Protein AF-0000000072576488 (afdb_homodimer)

Structure (mmCIF, N/CA/C/O backbone):
data_AF-0000000072576488-model_v1
#
loop_
_entity.id
_entity.type
_entity.pdbx_description
1 polymer 'GntR-family transcriptional regulator'
#
loop_
_atom_site.group_PDB
_atom_site.id
_atom_site.type_symbol
_atom_site.label_atom_id
_atom_site.label_alt_id
_atom_site.label_comp_id
_atom_site.label_asym_id
_atom_site.label_entity_id
_atom_site.label_seq_id
_atom_site.pdbx_PDB_ins_code
_atom_site.Cartn_x
_atom_site.Cartn_y
_atom_site.Cartn_z
_atom_site.occupancy
_atom_site.B_iso_or_equiv
_atom_site.auth_seq_id
_atom_site.auth_comp_id
_atom_site.auth_asym_id
_atom_site.auth_atom_id
_atom_site.pdbx_PDB_model_num
ATOM 1 N N . MET A 1 1 ? 30.016 28.922 42 1 31.95 1 MET A N 1
ATOM 2 C CA . MET A 1 1 ? 29.469 29.578 40.812 1 31.95 1 MET A CA 1
ATOM 3 C C . MET A 1 1 ? 28.156 28.922 40.375 1 31.95 1 MET A C 1
ATOM 5 O O . MET A 1 1 ? 28.109 27.703 40.156 1 31.95 1 MET A O 1
ATOM 9 N N . THR A 1 2 ? 26.938 29.375 40.844 1 34.88 2 THR A N 1
ATOM 10 C CA . THR A 1 2 ? 25.594 28.797 40.969 1 34.88 2 THR A CA 1
ATOM 11 C C . THR A 1 2 ? 25.062 28.359 39.625 1 34.88 2 THR A C 1
ATOM 13 O O . THR A 1 2 ? 25.281 29.047 38.625 1 34.88 2 THR A O 1
ATOM 16 N N . ASP A 1 3 ? 24.953 27.016 39.375 1 41.12 3 ASP A N 1
ATOM 17 C CA . ASP A 1 3 ? 24.375 26.25 38.281 1 41.12 3 ASP A CA 1
ATOM 18 C C . ASP A 1 3 ? 23.125 26.922 37.719 1 41.12 3 ASP A C 1
ATOM 20 O O . ASP A 1 3 ? 22.453 26.391 36.844 1 41.12 3 ASP A O 1
ATOM 24 N N . ALA A 1 4 ? 22.594 27.938 38.375 1 43.81 4 ALA A N 1
ATOM 25 C CA . ALA A 1 4 ? 21.422 28.766 38.094 1 43.81 4 ALA A CA 1
ATOM 26 C C . ALA A 1 4 ? 21.609 29.594 36.844 1 43.81 4 ALA A C 1
ATOM 28 O O . ALA A 1 4 ? 20.641 30.156 36.312 1 43.81 4 ALA A O 1
ATOM 29 N N . LEU A 1 5 ? 22.766 30.078 36.5 1 43.06 5 LEU A N 1
ATOM 30 C CA . LEU A 1 5 ? 23.016 30.938 35.375 1 43.06 5 LEU A CA 1
ATOM 31 C C . LEU A 1 5 ? 23.188 30.125 34.094 1 43.06 5 LEU A C 1
ATOM 33 O O . LEU A 1 5 ? 23.859 30.547 33.156 1 43.06 5 LEU A O 1
ATOM 37 N N . ARG A 1 6 ? 22.969 28.812 34.125 1 44.66 6 ARG A N 1
ATOM 38 C CA . ARG A 1 6 ? 23.125 28.062 32.875 1 44.66 6 ARG A CA 1
ATOM 39 C C . ARG A 1 6 ? 22.234 28.641 31.781 1 44.66 6 ARG A C 1
ATOM 41 O O . ARG A 1 6 ? 21.047 28.906 32.031 1 44.66 6 ARG A O 1
ATOM 48 N N . PRO A 1 7 ? 22.734 29.25 30.75 1 45.25 7 PRO A N 1
ATOM 49 C CA . PRO A 1 7 ? 21.906 29.766 29.656 1 45.25 7 PRO A CA 1
ATOM 50 C C . PRO A 1 7 ? 20.703 28.875 29.344 1 45.25 7 PRO A C 1
ATOM 52 O O . PRO A 1 7 ? 20.781 27.656 29.469 1 45.25 7 PRO A O 1
ATOM 55 N N . MET A 1 8 ? 19.484 29.281 29.688 1 48.88 8 MET A N 1
ATOM 56 C CA . MET A 1 8 ? 18.281 28.531 29.328 1 48.88 8 MET A CA 1
ATOM 57 C C . MET A 1 8 ? 18.422 27.938 27.922 1 48.88 8 MET A C 1
ATOM 59 O O . MET A 1 8 ? 18.828 28.609 26.984 1 48.88 8 MET A O 1
ATOM 63 N N . THR A 1 9 ? 18.562 26.672 27.812 1 55.25 9 THR A N 1
ATOM 64 C CA . THR A 1 9 ? 18.625 25.984 26.531 1 55.25 9 THR A CA 1
ATOM 65 C C . THR A 1 9 ? 17.625 26.578 25.547 1 55.25 9 THR A C 1
ATOM 67 O O . THR A 1 9 ? 16.594 27.125 25.953 1 55.25 9 THR A O 1
ATOM 70 N N . LYS A 1 10 ? 18.172 27.047 24.328 1 58.75 10 LYS A N 1
ATOM 71 C CA . LYS A 1 10 ? 17.359 27.609 23.25 1 58.75 10 LYS A CA 1
ATOM 72 C C . LYS A 1 10 ? 15.945 27.016 23.25 1 58.75 10 LYS A C 1
ATOM 74 O O . LYS A 1 10 ? 14.969 27.734 23.031 1 58.75 10 LYS A O 1
ATOM 79 N N . GLN A 1 11 ? 15.852 25.703 23.484 1 60.25 11 GLN A N 1
ATOM 80 C CA . GLN A 1 11 ? 14.547 25.047 23.562 1 60.25 11 GLN A CA 1
ATOM 81 C C . GLN A 1 11 ? 13.719 25.641 24.703 1 60.25 11 GLN A C 1
ATOM 83 O O . GLN A 1 11 ? 12.516 25.875 24.531 1 60.25 11 GLN A O 1
ATOM 88 N N . ARG A 1 12 ? 14.461 25.938 25.578 1 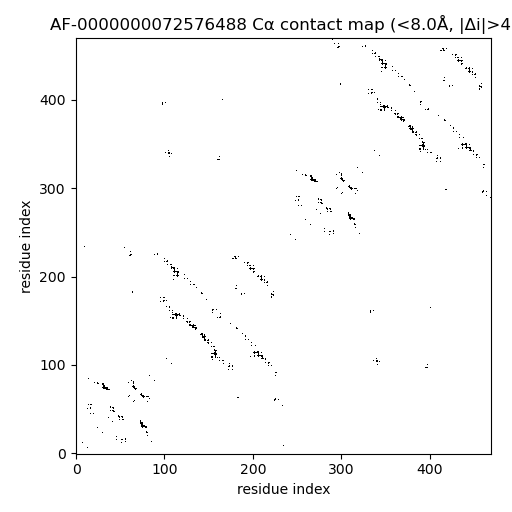64.44 12 ARG A N 1
ATOM 89 C CA . ARG A 1 12 ? 13.789 26.438 26.781 1 64.44 12 ARG A CA 1
ATOM 90 C C . ARG A 1 12 ? 13.344 27.875 26.578 1 64.44 12 ARG A C 1
ATOM 92 O O . ARG A 1 12 ? 12.25 28.266 27.016 1 64.44 12 ARG A O 1
ATOM 99 N N . LEU A 1 13 ? 14.18 28.609 25.844 1 70.81 13 LEU A N 1
ATOM 100 C CA . LEU A 1 13 ? 13.812 30.016 25.641 1 70.81 13 LEU A CA 1
ATOM 101 C C . LEU A 1 13 ? 12.555 30.141 24.797 1 70.81 13 LEU A C 1
ATOM 103 O O . LEU A 1 13 ? 11.656 30.906 25.109 1 70.81 13 LEU A O 1
ATOM 107 N N . TYR A 1 14 ? 12.523 29.328 23.75 1 73.06 14 TYR A N 1
ATOM 108 C CA . TYR A 1 14 ? 11.367 29.422 22.859 1 73.06 14 TYR A CA 1
ATOM 109 C C . TYR A 1 14 ? 10.109 28.906 23.547 1 73.06 14 TYR A C 1
ATOM 111 O O . TYR A 1 14 ? 9.031 29.484 23.406 1 73.06 14 TYR A O 1
ATOM 119 N N . GLU A 1 15 ? 10.297 27.891 24.406 1 77.38 15 GLU A N 1
ATOM 120 C CA . GLU A 1 15 ? 9.148 27.422 25.172 1 77.38 15 GLU A CA 1
ATOM 121 C C . GLU A 1 15 ? 8.656 28.484 26.156 1 77.38 15 GLU A C 1
ATOM 123 O O . GLU A 1 15 ? 7.445 28.625 26.359 1 77.38 15 GLU A O 1
ATOM 128 N N . GLN A 1 16 ? 9.555 29.156 26.641 1 82.06 16 GLN A N 1
ATOM 129 C CA . GLN A 1 16 ? 9.203 30.25 27.547 1 82.06 16 GLN A CA 1
ATOM 130 C C . GLN A 1 16 ? 8.461 31.359 26.797 1 82.06 16 GLN A C 1
ATOM 132 O O . GLN A 1 16 ? 7.484 31.906 27.312 1 82.06 16 GLN A O 1
ATOM 137 N N . VAL A 1 17 ? 8.984 31.672 25.641 1 87.19 17 VAL A N 1
ATOM 138 C CA . VAL A 1 17 ? 8.344 32.688 24.828 1 87.19 17 VAL A CA 1
ATOM 139 C C . VAL A 1 17 ? 6.914 32.281 24.5 1 87.19 17 VAL A C 1
ATOM 141 O O . VAL A 1 17 ? 5.984 33.094 24.594 1 87.19 17 VAL A O 1
ATOM 144 N N . LEU A 1 18 ? 6.742 31.016 24.25 1 88.5 18 LEU A N 1
ATOM 145 C CA . LEU A 1 18 ? 5.426 30.484 23.922 1 88.5 18 LEU A CA 1
ATOM 146 C C . LEU A 1 18 ? 4.484 30.594 25.125 1 88.5 18 LEU A C 1
ATOM 148 O O . LEU A 1 18 ? 3.322 30.984 24.969 1 88.5 18 LEU A O 1
ATOM 152 N N . GLU A 1 19 ? 5 30.281 26.266 1 87.81 19 GLU A N 1
ATOM 153 C CA . GLU A 1 19 ? 4.195 30.375 27.469 1 87.81 19 GLU A CA 1
ATOM 154 C C . GLU A 1 19 ? 3.791 31.812 27.766 1 87.81 19 GLU A C 1
ATOM 156 O O . GLU A 1 19 ? 2.658 32.094 28.172 1 87.81 19 GLU A O 1
ATOM 161 N N . ARG A 1 20 ? 4.637 32.719 27.547 1 88.12 20 ARG A N 1
ATOM 162 C CA . ARG A 1 20 ? 4.352 34.125 27.766 1 88.12 20 ARG A CA 1
ATOM 163 C C . ARG A 1 20 ? 3.332 34.656 26.766 1 88.12 20 ARG A C 1
ATOM 165 O O . ARG A 1 20 ? 2.465 35.438 27.109 1 88.12 20 ARG A O 1
ATOM 172 N N . LEU A 1 21 ? 3.514 34.188 25.578 1 89.5 21 LEU A N 1
ATOM 173 C CA . LEU A 1 21 ? 2.541 34.562 24.562 1 89.5 21 LEU A CA 1
ATOM 174 C C . LEU A 1 21 ? 1.152 34.062 24.906 1 89.5 21 LEU A C 1
ATOM 176 O O . LEU A 1 21 ? 0.156 34.75 24.75 1 89.5 21 LEU A O 1
ATOM 180 N N . ARG A 1 22 ? 1.11 32.844 25.359 1 89.81 22 ARG A N 1
ATOM 181 C CA . ARG A 1 22 ? -0.151 32.25 25.797 1 89.81 22 ARG A CA 1
ATOM 182 C C . ARG A 1 22 ? -0.794 33.062 26.906 1 89.81 22 ARG A C 1
ATOM 184 O O . ARG A 1 22 ? -1.994 33.344 26.859 1 89.81 22 ARG A O 1
ATOM 191 N N . GLN A 1 23 ? 0.009 33.438 27.859 1 89.25 23 GLN A N 1
ATOM 192 C CA . GLN A 1 23 ? -0.468 34.25 28.969 1 89.25 23 GLN A CA 1
ATOM 193 C C . GLN A 1 23 ? -0.964 35.625 28.484 1 89.25 23 GLN A C 1
ATOM 195 O O . GLN A 1 23 ? -1.978 36.125 28.969 1 89.25 23 GLN A O 1
ATOM 200 N N . TYR A 1 24 ? -0.204 36.156 27.594 1 87.94 24 TYR A N 1
ATOM 201 C CA . TYR A 1 24 ? -0.592 37.438 27.016 1 87.94 24 TYR A CA 1
ATOM 202 C C . TYR A 1 24 ? -1.979 37.375 26.391 1 87.94 24 TYR A C 1
ATOM 204 O O . TYR A 1 24 ? -2.818 38.25 26.609 1 87.94 24 TYR A O 1
ATOM 212 N N . VAL A 1 25 ? -2.186 36.375 25.656 1 90.31 25 VAL A N 1
ATOM 213 C CA . VAL A 1 25 ? -3.459 36.188 24.969 1 90.31 25 VAL A CA 1
ATOM 214 C C . VAL A 1 25 ? -4.566 35.938 26 1 90.31 25 VAL A C 1
ATOM 216 O O . VAL A 1 25 ? -5.648 36.531 25.891 1 90.31 25 VAL A O 1
ATOM 219 N N . ALA A 1 26 ? -4.301 35.125 26.984 1 90.62 26 ALA A N 1
ATOM 220 C CA . ALA A 1 26 ? -5.281 34.812 28.016 1 90.62 26 ALA A CA 1
ATOM 221 C C . ALA A 1 26 ? -5.633 36.031 28.844 1 90.62 26 ALA A C 1
ATOM 223 O O . ALA A 1 26 ? -6.809 36.312 29.062 1 90.62 26 ALA A O 1
ATOM 224 N N . ASP A 1 27 ? -4.676 36.781 29.25 1 90.5 27 ASP A N 1
ATOM 225 C CA . ASP A 1 27 ? -4.859 37.969 30.094 1 90.5 27 ASP A CA 1
ATOM 226 C C . ASP A 1 27 ? -5.547 39.094 29.328 1 90.5 27 ASP A C 1
ATOM 228 O O . ASP A 1 27 ? -6.32 39.844 29.906 1 90.5 27 ASP A O 1
ATOM 232 N N . GLY A 1 28 ? -5.152 39.188 28.094 1 89.69 28 GLY A N 1
ATOM 233 C CA . GLY A 1 28 ? -5.711 40.219 27.266 1 89.69 28 GLY A CA 1
ATOM 234 C C . GLY A 1 28 ? -7.105 39.906 26.75 1 89.69 28 GLY A C 1
ATOM 235 O O . GLY A 1 28 ? -7.773 40.781 26.172 1 89.69 28 GLY A O 1
ATOM 236 N N . GLY A 1 29 ? -7.512 38.688 26.938 1 90.25 29 GLY A N 1
ATOM 237 C CA . GLY A 1 29 ? -8.82 38.25 26.453 1 90.25 29 GLY A CA 1
ATOM 238 C C . GLY A 1 29 ? -8.922 38.219 24.938 1 90.25 29 GLY A C 1
ATOM 239 O O . GLY A 1 29 ? -9.961 38.531 24.375 1 90.25 29 GLY A O 1
ATOM 240 N N . LEU A 1 30 ? -7.809 38.062 24.312 1 91.19 30 LEU A N 1
ATOM 241 C CA . LEU A 1 30 ? -7.816 37.969 22.859 1 91.19 30 LEU A CA 1
ATOM 242 C C . LEU A 1 30 ? -8.523 36.688 22.406 1 91.19 30 LEU A C 1
ATOM 244 O O . LEU A 1 30 ? -8.469 35.656 23.078 1 91.19 30 LEU A O 1
ATOM 248 N N . ARG A 1 31 ? -9.211 36.844 21.297 1 92.31 31 ARG A N 1
ATOM 249 C CA . ARG A 1 31 ? -9.992 35.75 20.75 1 92.31 31 ARG A CA 1
ATOM 250 C C . ARG A 1 31 ? -9.672 35.531 19.281 1 92.31 31 ARG A C 1
ATOM 252 O O . ARG A 1 31 ? -8.906 36.281 18.688 1 92.31 31 ARG A O 1
ATOM 259 N N . ALA A 1 32 ? -10.227 34.469 18.781 1 90.5 32 ALA A N 1
ATOM 260 C CA . ALA A 1 32 ? -10.047 34.156 17.359 1 90.5 32 ALA A CA 1
ATOM 261 C C . ALA A 1 32 ? -10.375 35.375 16.5 1 90.5 32 ALA A C 1
ATOM 263 O O . ALA A 1 32 ? -11.406 36.031 16.703 1 90.5 32 ALA A O 1
ATOM 264 N N . GLY A 1 33 ? -9.461 35.656 15.625 1 90.38 33 GLY A N 1
ATOM 265 C CA . GLY A 1 33 ? -9.664 36.812 14.75 1 90.38 33 GLY A CA 1
ATOM 266 C C . GLY A 1 33 ? -8.922 38.031 15.203 1 90.38 33 GLY A C 1
ATOM 267 O O . GLY A 1 33 ? -8.727 38.969 14.422 1 90.38 33 GLY A O 1
ATOM 268 N N . ASP A 1 34 ? -8.477 38.031 16.469 1 92.94 34 ASP A N 1
ATOM 269 C CA . ASP A 1 34 ? -7.75 39.188 16.984 1 92.94 34 ASP A CA 1
ATOM 270 C C . ASP A 1 34 ? -6.305 39.188 16.484 1 92.94 34 ASP A C 1
ATOM 272 O O . ASP A 1 34 ? -5.715 38.125 16.281 1 92.94 34 ASP A O 1
ATOM 276 N N . ARG A 1 35 ? -5.773 40.375 16.391 1 93.25 35 ARG A N 1
ATOM 277 C CA . ARG A 1 35 ? -4.406 40.562 15.922 1 93.25 35 ARG A CA 1
ATOM 278 C C . ARG A 1 35 ? -3.42 40.562 17.078 1 93.25 35 ARG A C 1
ATOM 280 O O . ARG A 1 35 ? -3.686 41.188 18.125 1 93.25 35 ARG A O 1
ATOM 287 N N . LEU A 1 36 ? -2.344 39.812 16.875 1 92.25 36 LEU A N 1
ATOM 288 C CA . LEU A 1 36 ? -1.23 39.906 17.812 1 92.25 36 LEU A CA 1
ATOM 289 C C . LEU A 1 36 ? -0.412 41.188 17.531 1 92.25 36 LEU A C 1
ATOM 291 O O . LEU A 1 36 ? -0.347 41.625 16.391 1 92.25 36 LEU A O 1
ATOM 295 N N . PRO A 1 37 ? 0.209 41.719 18.625 1 91.12 37 PRO A N 1
ATOM 296 C CA . PRO A 1 37 ? 1.127 42.844 18.375 1 91.12 37 PRO A CA 1
ATOM 297 C C . PRO A 1 37 ? 2.266 42.469 17.438 1 91.12 37 PRO A C 1
ATOM 299 O O . PRO A 1 37 ? 2.58 41.281 17.266 1 91.12 37 PRO A O 1
ATOM 302 N N . PRO A 1 38 ? 2.861 43.5 16.75 1 91.69 38 PRO A N 1
ATOM 303 C CA . PRO A 1 38 ? 4.016 43.219 15.891 1 91.69 38 PRO A CA 1
ATOM 304 C C . PRO A 1 38 ? 5.156 42.531 16.641 1 91.69 38 PRO A C 1
ATOM 306 O O . PRO A 1 38 ? 5.316 42.719 17.844 1 91.69 38 PRO A O 1
ATOM 309 N N . GLU A 1 39 ? 5.898 41.719 15.945 1 90.12 39 GLU A N 1
ATOM 310 C CA . GLU A 1 39 ? 6.988 40.938 16.516 1 90.12 39 GLU A CA 1
ATOM 311 C C . GLU A 1 39 ? 7.949 41.812 17.312 1 90.12 39 GLU A C 1
ATOM 313 O O . GLU A 1 39 ? 8.43 41.406 18.375 1 90.12 39 GLU A O 1
ATOM 318 N N . ARG A 1 40 ? 8.203 43 16.781 1 91.62 40 ARG A N 1
ATOM 319 C CA . ARG A 1 40 ? 9.109 43.938 17.453 1 91.62 40 ARG A CA 1
ATOM 320 C C . ARG A 1 40 ? 8.555 44.344 18.828 1 91.62 40 ARG A C 1
ATOM 322 O O . ARG A 1 40 ? 9.289 44.375 19.812 1 91.62 40 ARG A O 1
ATOM 329 N N . ASP A 1 41 ? 7.258 44.594 18.859 1 93.38 41 ASP A N 1
ATOM 330 C CA . ASP A 1 41 ? 6.605 45 20.109 1 93.38 41 ASP A CA 1
ATOM 331 C C . ASP A 1 41 ? 6.586 43.844 21.109 1 93.38 41 ASP A C 1
ATOM 333 O O . ASP A 1 41 ? 6.832 44.031 22.297 1 93.38 41 ASP A O 1
ATOM 337 N N . LEU A 1 42 ? 6.332 42.688 20.625 1 90.81 42 LEU A N 1
ATOM 338 C CA . LEU A 1 42 ? 6.312 41.531 21.484 1 90.81 42 LEU A CA 1
ATOM 339 C C . LEU A 1 42 ? 7.695 41.25 22.062 1 90.81 42 LEU A C 1
ATOM 341 O O . LEU A 1 42 ? 7.824 40.938 23.25 1 90.81 42 LEU A O 1
ATOM 345 N N . ALA A 1 43 ? 8.688 41.344 21.203 1 90.31 43 ALA A N 1
ATOM 346 C CA . ALA A 1 43 ? 10.062 41.156 21.641 1 90.31 43 ALA A CA 1
ATOM 347 C C . ALA A 1 43 ? 10.414 42.094 22.781 1 90.31 43 ALA A C 1
ATOM 349 O O . ALA A 1 43 ? 10.984 41.688 23.797 1 90.31 43 ALA A O 1
ATOM 350 N N . GLN A 1 44 ? 10.016 43.312 22.625 1 91.75 44 GLN A N 1
ATOM 351 C CA . GLN A 1 44 ? 10.289 44.344 23.625 1 91.75 44 GLN A CA 1
ATOM 352 C C . GLN A 1 44 ? 9.539 44.062 24.922 1 91.75 44 GLN A C 1
ATOM 354 O O . GLN A 1 44 ? 10.125 44.125 26 1 91.75 44 GLN A O 1
ATOM 359 N N . ARG A 1 45 ? 8.375 43.656 24.781 1 87.75 45 ARG A N 1
ATOM 360 C CA . ARG A 1 45 ? 7.531 43.406 25.953 1 87.75 45 ARG A CA 1
ATOM 361 C C . ARG A 1 45 ? 7.969 42.156 26.719 1 87.75 45 ARG A C 1
ATOM 363 O O . ARG A 1 45 ? 7.902 42.125 27.938 1 87.75 45 ARG A O 1
ATOM 370 N N . LEU A 1 46 ? 8.453 41.219 26 1 85 46 LEU A N 1
ATOM 371 C CA . LEU A 1 46 ? 8.805 39.938 26.594 1 85 46 LEU A CA 1
ATOM 372 C C . LEU A 1 46 ? 10.281 39.906 26.984 1 85 46 LEU A C 1
ATOM 374 O O . LEU A 1 46 ? 10.711 39 27.703 1 85 46 LEU A O 1
ATOM 378 N N . GLY A 1 47 ? 11 40.844 26.484 1 86.31 47 GLY A N 1
ATOM 379 C CA . GLY A 1 47 ? 12.422 40.906 26.797 1 86.31 47 GLY A CA 1
ATOM 380 C C . GLY A 1 47 ? 13.227 39.844 26.094 1 86.31 47 GLY A C 1
ATOM 381 O O . GLY A 1 47 ? 14.125 39.219 26.688 1 86.31 47 GLY A O 1
ATOM 382 N N . VAL A 1 48 ? 12.797 39.5 24.969 1 87 48 VAL A N 1
ATOM 383 C CA . VAL A 1 48 ? 13.508 38.531 24.172 1 87 48 VAL A CA 1
ATOM 384 C C . VAL A 1 48 ? 13.812 39.094 22.797 1 87 48 VAL A C 1
ATOM 386 O O . VAL A 1 48 ? 13.406 40.219 22.469 1 87 48 VAL A O 1
ATOM 389 N N . SER A 1 49 ? 14.648 38.375 22.047 1 86.44 49 SER A N 1
ATOM 390 C CA . SER A 1 49 ? 15.016 38.844 20.719 1 86.44 49 SER A CA 1
ATOM 391 C C . SER A 1 49 ? 13.844 38.688 19.734 1 86.44 49 SER A C 1
ATOM 393 O O . SER A 1 49 ? 12.938 37.906 19.969 1 86.44 49 SER A O 1
ATOM 395 N N . ARG A 1 50 ? 13.891 39.5 18.688 1 88 50 ARG A N 1
ATOM 396 C CA . ARG A 1 50 ? 12.914 39.375 17.625 1 88 50 ARG A CA 1
ATOM 397 C C . ARG A 1 50 ? 12.984 37.969 17 1 88 50 ARG A C 1
ATOM 399 O O . ARG A 1 50 ? 11.961 37.406 16.594 1 88 50 ARG A O 1
ATOM 406 N N . ALA A 1 51 ? 14.148 37.5 16.922 1 84.88 51 ALA A N 1
ATOM 407 C CA . ALA A 1 51 ? 14.344 36.156 16.344 1 84.88 51 ALA A CA 1
ATOM 408 C C . ALA A 1 51 ? 13.633 35.094 17.188 1 84.88 51 ALA A C 1
ATOM 410 O O . ALA A 1 51 ? 13.039 34.156 16.641 1 84.88 51 ALA A O 1
ATOM 411 N N . SER A 1 52 ? 13.68 35.219 18.422 1 84.25 52 SER A N 1
ATOM 412 C CA . SER A 1 52 ? 13.023 34.281 19.328 1 84.25 52 SER A CA 1
ATOM 413 C C . SER A 1 52 ? 11.508 34.344 19.188 1 84.25 52 SER A C 1
ATOM 415 O O . SER A 1 52 ? 10.836 33.312 19.172 1 84.25 52 SER A O 1
ATOM 417 N N . VAL A 1 53 ? 11 35.562 19.062 1 86.69 53 VAL A N 1
ATOM 418 C CA . VAL A 1 53 ? 9.562 35.75 18.906 1 86.69 53 VAL A CA 1
ATOM 419 C C . VAL A 1 53 ? 9.117 35.156 17.562 1 86.69 53 VAL A C 1
ATOM 421 O O . VAL A 1 53 ? 8.094 34.469 17.5 1 86.69 53 VAL A O 1
ATOM 424 N N . LYS A 1 54 ? 9.883 35.406 16.547 1 85.69 54 LYS A N 1
ATOM 425 C CA . LYS A 1 54 ? 9.57 34.844 15.227 1 85.69 54 LYS A CA 1
ATOM 426 C C . LYS A 1 54 ? 9.492 33.344 15.258 1 85.69 54 LYS A C 1
ATOM 428 O O . LYS A 1 54 ? 8.578 32.75 14.688 1 85.69 54 LYS A O 1
ATOM 433 N N . GLN A 1 55 ? 10.352 32.719 15.93 1 83.5 55 GLN A N 1
ATOM 434 C CA . GLN A 1 55 ? 10.383 31.281 16.031 1 83.5 55 GLN A CA 1
ATOM 435 C C . GLN A 1 55 ? 9.156 30.75 16.766 1 83.5 55 GLN A C 1
ATOM 437 O O . GLN A 1 55 ? 8.578 29.734 16.391 1 83.5 55 GLN A O 1
ATOM 442 N N . ALA A 1 56 ? 8.844 31.484 17.812 1 86 56 ALA A N 1
ATOM 443 C CA . ALA A 1 56 ? 7.66 31.094 18.578 1 86 56 ALA A CA 1
ATOM 444 C C . ALA A 1 56 ? 6.402 31.188 17.719 1 86 56 ALA A C 1
ATOM 446 O O . ALA A 1 56 ? 5.543 30.312 17.766 1 86 56 ALA A O 1
ATOM 447 N N . ILE A 1 57 ? 6.359 32.219 16.922 1 87 57 ILE A N 1
ATOM 448 C CA . ILE A 1 57 ? 5.203 32.438 16.062 1 87 57 ILE A CA 1
ATOM 449 C C . ILE A 1 57 ? 5.121 31.344 15.008 1 87 57 ILE A C 1
ATOM 451 O O . ILE A 1 57 ? 4.031 30.859 14.695 1 87 57 ILE A O 1
ATOM 455 N N . VAL A 1 58 ? 6.234 30.938 14.508 1 85.56 58 VAL A N 1
ATOM 456 C CA . VAL A 1 58 ? 6.273 29.875 13.516 1 85.56 58 VAL A CA 1
ATOM 457 C C . VAL A 1 58 ? 5.703 28.594 14.109 1 85.56 58 VAL A C 1
ATOM 459 O O . VAL A 1 58 ? 4.926 27.891 13.461 1 85.56 58 VAL A O 1
ATOM 462 N N . VAL A 1 59 ? 6.066 28.312 15.328 1 85.94 59 VAL A N 1
ATOM 463 C CA . VAL A 1 59 ? 5.57 27.125 16.016 1 85.94 59 VAL A CA 1
ATOM 464 C C . VAL A 1 59 ? 4.055 27.219 16.172 1 85.94 59 VAL A C 1
ATOM 466 O O . VAL A 1 59 ? 3.342 26.234 15.953 1 85.94 59 VAL A O 1
ATOM 469 N N . LEU A 1 60 ? 3.639 28.375 16.562 1 87.75 60 LEU A N 1
ATOM 470 C CA . LEU A 1 60 ? 2.203 28.594 16.703 1 87.75 60 LEU A CA 1
ATOM 471 C C . LEU A 1 60 ? 1.492 28.453 15.367 1 87.75 60 LEU A C 1
ATOM 473 O O . LEU A 1 60 ? 0.389 27.906 15.297 1 87.75 60 LEU A O 1
ATOM 477 N N . GLU A 1 61 ? 2.141 28.859 14.32 1 87 61 GLU A N 1
ATOM 478 C CA . GLU A 1 61 ? 1.59 28.75 12.977 1 87 61 GLU A CA 1
ATOM 479 C C . GLU A 1 61 ? 1.502 27.281 12.547 1 87 61 GLU A C 1
ATOM 481 O O . GLU A 1 61 ? 0.488 26.859 11.984 1 87 61 GLU A O 1
ATOM 486 N N . VAL A 1 62 ? 2.516 26.578 12.82 1 85.88 62 VAL A N 1
ATOM 487 C CA . VAL A 1 62 ? 2.574 25.172 12.461 1 85.88 62 VAL A CA 1
ATOM 488 C C . VAL A 1 62 ? 1.445 24.406 13.156 1 85.88 62 VAL A C 1
ATOM 490 O O . VAL A 1 62 ? 0.861 23.484 12.578 1 85.88 62 VAL A O 1
ATOM 493 N N . GLN A 1 63 ? 1.146 24.906 14.297 1 86.25 63 GLN A N 1
ATOM 494 C CA . GLN A 1 63 ? 0.11 24.234 15.07 1 86.25 63 GLN A CA 1
ATOM 495 C C . GLN A 1 63 ? -1.271 24.781 14.742 1 86.25 63 GLN A C 1
ATOM 497 O O . GLN A 1 63 ? -2.271 24.359 15.328 1 86.25 63 GLN A O 1
ATOM 502 N N . GLY A 1 64 ? -1.366 25.828 13.898 1 83.19 64 GLY A N 1
ATOM 503 C CA . GLY A 1 64 ? -2.637 26.391 13.461 1 83.19 64 GLY A CA 1
ATOM 504 C C . GLY A 1 64 ? -3.271 27.312 14.484 1 83.19 64 GLY A C 1
ATOM 505 O O . GLY A 1 64 ? -4.488 27.5 14.484 1 83.19 64 GLY A O 1
ATOM 506 N N . LEU A 1 65 ? -2.502 27.828 15.352 1 87.25 65 LEU A N 1
ATOM 507 C CA . LEU A 1 65 ? -3.027 28.672 16.422 1 87.25 65 LEU A CA 1
ATOM 508 C C . LEU A 1 65 ? -3.021 30.141 16 1 87.25 65 LEU A C 1
ATOM 510 O O . LEU A 1 65 ? -3.801 30.938 16.531 1 87.25 65 LEU A O 1
ATOM 514 N N . VAL A 1 66 ? -2.076 30.453 15.07 1 89.38 66 VAL A N 1
ATOM 515 C CA . VAL A 1 66 ? -2.027 31.797 14.516 1 89.38 66 VAL A CA 1
ATOM 516 C C . VAL A 1 66 ? -1.822 31.734 13 1 89.38 66 VAL A C 1
ATOM 518 O O . VAL A 1 66 ? -1.479 30.672 12.469 1 89.38 66 VAL A O 1
ATOM 521 N N . GLU A 1 67 ? -2.156 32.75 12.289 1 89.38 67 GLU A N 1
ATOM 522 C CA . GLU A 1 67 ? -1.927 32.812 10.852 1 89.38 67 GLU A CA 1
ATOM 523 C C . GLU A 1 67 ? -1.48 34.219 10.445 1 89.38 67 GLU A C 1
ATOM 525 O O . GLU A 1 67 ? -1.937 35.219 11.016 1 89.38 67 GLU A O 1
ATOM 530 N N . ALA A 1 68 ? -0.562 34.219 9.5 1 85.38 68 ALA A N 1
ATOM 531 C CA . ALA A 1 68 ? -0.175 35.5 8.898 1 85.38 68 ALA A CA 1
ATOM 532 C C . ALA A 1 68 ? -1.136 35.875 7.781 1 85.38 68 ALA A C 1
ATOM 534 O O . ALA A 1 68 ? -1.579 35.031 7.008 1 85.38 68 ALA A O 1
ATOM 535 N N . ARG A 1 69 ? -1.704 37.062 7.742 1 83.81 69 ARG A N 1
ATOM 536 C CA . ARG A 1 69 ? -2.617 37.5 6.699 1 83.81 69 ARG A CA 1
ATOM 537 C C . ARG A 1 69 ? -1.953 38.562 5.809 1 83.81 69 ARG A C 1
ATOM 539 O O . ARG A 1 69 ? -0.986 39.188 6.215 1 83.81 69 ARG A O 1
ATOM 546 N N . HIS A 1 70 ? -2.594 38.594 4.504 1 78.56 70 HIS A N 1
ATOM 547 C CA . HIS A 1 70 ? -2.146 39.594 3.539 1 78.56 70 HIS A CA 1
ATOM 548 C C . HIS A 1 70 ? -2.375 41 4.066 1 78.56 70 HIS A C 1
ATOM 550 O O . HIS A 1 70 ? -3.451 41.312 4.586 1 78.56 70 HIS A O 1
ATOM 556 N N . GLY A 1 71 ? -1.423 41.906 4 1 74.56 71 GLY A N 1
ATOM 557 C CA . GLY A 1 71 ? -1.48 43.25 4.527 1 74.56 71 GLY A CA 1
ATOM 558 C C . GLY A 1 71 ? -0.694 43.406 5.816 1 74.56 71 GLY A C 1
ATOM 559 O O . GLY A 1 71 ? -0.602 44.531 6.348 1 74.56 71 GLY A O 1
ATOM 560 N N . GLY A 1 72 ? -0.392 42.25 6.262 1 75.38 72 GLY A N 1
ATOM 561 C CA . GLY A 1 72 ? 0.554 42.25 7.367 1 75.38 72 GLY A CA 1
ATOM 562 C C . GLY A 1 72 ? -0.084 41.938 8.703 1 75.38 72 GLY A C 1
ATOM 563 O O . GLY A 1 72 ? -1.309 41.969 8.836 1 75.38 72 GLY A O 1
ATOM 564 N N . GLY A 1 73 ? 0.552 41.156 9.617 1 89 73 GLY A N 1
ATOM 565 C CA . GLY A 1 73 ? 0.153 40.875 10.992 1 89 73 GLY A CA 1
ATOM 566 C C . GLY A 1 73 ? -0.058 39.406 11.273 1 89 73 GLY A C 1
ATOM 567 O O . GLY A 1 73 ? -0.147 38.594 10.344 1 89 73 GLY A O 1
ATOM 568 N N . THR A 1 74 ? -0.053 39.031 12.469 1 92.12 74 THR A N 1
ATOM 569 C CA . THR A 1 74 ? -0.319 37.688 12.977 1 92.12 74 THR A CA 1
ATOM 570 C C . THR A 1 74 ? -1.634 37.656 13.75 1 92.12 74 THR A C 1
ATOM 572 O O . THR A 1 74 ? -1.861 38.469 14.633 1 92.12 74 THR A O 1
ATOM 575 N N . TYR A 1 75 ? -2.51 36.781 13.297 1 93.31 75 TYR A N 1
ATOM 576 C CA . TYR A 1 75 ? -3.84 36.75 13.891 1 93.31 75 TYR A CA 1
ATOM 577 C C . TYR A 1 75 ? -4.07 35.406 14.586 1 93.31 75 TYR A C 1
ATOM 579 O O . TYR A 1 75 ? -3.588 34.375 14.125 1 93.31 75 TYR A O 1
ATOM 587 N N . LEU A 1 76 ? -4.883 35.469 15.688 1 91.56 76 LEU A N 1
ATOM 588 C CA . LEU A 1 76 ? -5.293 34.25 16.359 1 91.56 76 LEU A CA 1
ATOM 589 C C . LEU A 1 76 ? -6.32 33.469 15.531 1 91.56 76 LEU A C 1
ATOM 591 O O . LEU A 1 76 ? -7.238 34.094 14.969 1 91.56 76 LEU A O 1
ATOM 595 N N . VAL A 1 77 ? -6.094 32.188 15.414 1 86.88 77 VAL A N 1
ATOM 596 C CA . VAL A 1 77 ? -7.039 31.328 14.711 1 86.88 77 VAL A CA 1
ATOM 597 C C . VAL A 1 77 ? -7.988 30.672 15.711 1 86.88 77 VAL A C 1
ATOM 599 O O . VAL A 1 77 ? -9.125 30.344 15.359 1 86.88 77 VAL A O 1
ATOM 602 N N . ARG A 1 78 ? -7.527 30.562 16.922 1 83.12 78 ARG A N 1
ATOM 603 C CA . ARG A 1 78 ? -8.297 29.984 18.016 1 83.12 78 ARG A CA 1
ATOM 604 C C . ARG A 1 78 ? -8.383 30.938 19.188 1 83.12 78 ARG A C 1
ATOM 606 O O . ARG A 1 78 ? -7.668 31.953 19.234 1 83.12 78 ARG A O 1
ATOM 613 N N . ASP A 1 79 ? -9.281 30.531 20.125 1 84.25 79 ASP A N 1
ATOM 614 C CA . ASP A 1 79 ? -9.531 31.422 21.25 1 84.25 79 ASP A CA 1
ATOM 615 C C . ASP A 1 79 ? -8.422 31.312 22.297 1 84.25 79 ASP A C 1
ATOM 617 O O . ASP A 1 79 ? -8.391 32.062 23.266 1 84.25 79 ASP A O 1
ATOM 621 N N . SER A 1 80 ? -7.617 30.281 22.094 1 83 80 SER A N 1
ATOM 622 C CA . SER A 1 80 ? -6.512 30.109 23.031 1 83 80 SER A CA 1
ATOM 623 C C . SER A 1 80 ? -5.27 29.578 22.328 1 83 80 SER A C 1
ATOM 625 O O . SER A 1 80 ? -5.355 29.047 21.219 1 83 80 SER A O 1
ATOM 627 N N . LEU A 1 81 ? -4.129 29.859 22.938 1 85.44 81 LEU A N 1
ATOM 628 C CA . LEU A 1 81 ? -2.869 29.328 22.422 1 85.44 81 LEU A CA 1
ATOM 629 C C . LEU A 1 81 ? -2.422 28.109 23.234 1 85.44 81 LEU A C 1
ATOM 631 O O . LEU A 1 81 ? -1.328 28.109 23.797 1 85.44 81 LEU A O 1
ATOM 635 N N . ASP A 1 82 ? -3.244 27.125 23.281 1 82.94 82 ASP A N 1
ATOM 636 C CA . ASP A 1 82 ? -2.85 25.875 23.906 1 82.94 82 ASP A CA 1
ATOM 637 C C . ASP A 1 82 ? -1.914 25.078 23 1 82.94 82 ASP A C 1
ATOM 639 O O . ASP A 1 82 ? -2.367 24.391 22.094 1 82.94 82 ASP A O 1
ATOM 643 N N . VAL A 1 83 ? -0.665 25.188 23.391 1 80.38 83 VAL A N 1
ATOM 644 C CA . VAL A 1 83 ? 0.373 24.672 22.5 1 80.38 83 VAL A CA 1
ATOM 645 C C . VAL A 1 83 ? 0.729 23.234 22.906 1 80.38 83 VAL A C 1
ATOM 647 O O . VAL A 1 83 ? 0.79 22.922 24.094 1 80.38 83 VAL A O 1
ATOM 650 N N . GLU A 1 84 ? 0.875 22.391 21.875 1 83.81 84 GLU A N 1
ATOM 651 C CA . GLU A 1 84 ? 1.516 21.094 22.094 1 83.81 84 GLU A CA 1
ATOM 652 C C . GLU A 1 84 ? 3.02 21.25 22.297 1 83.81 84 GLU A C 1
ATOM 654 O O . GLU A 1 84 ? 3.654 22.094 21.656 1 83.81 84 GLU A O 1
ATOM 659 N N . PRO A 1 85 ? 3.504 20.453 23.266 1 83.44 85 PRO A N 1
ATOM 660 C CA . PRO A 1 85 ? 4.953 20.516 23.453 1 83.44 85 PRO A CA 1
ATOM 661 C C . PRO A 1 85 ? 5.73 20.297 22.156 1 83.44 85 PRO A C 1
ATOM 663 O O . PRO A 1 85 ? 5.336 19.469 21.328 1 83.44 85 PRO A O 1
ATOM 666 N N . VAL A 1 86 ? 6.746 21.047 22.016 1 81.69 86 VAL A N 1
ATOM 667 C CA . VAL A 1 86 ? 7.562 21.016 20.812 1 81.69 86 VAL A CA 1
ATOM 668 C C . VAL A 1 86 ? 8.102 19.609 20.578 1 81.69 86 VAL A C 1
ATOM 670 O O . VAL A 1 86 ? 8.195 19.156 19.438 1 81.69 86 VAL A O 1
ATOM 673 N N . GLU A 1 87 ? 8.398 18.953 21.672 1 84.25 87 GLU A N 1
ATOM 674 C CA . GLU A 1 87 ? 8.922 17.594 21.562 1 84.25 87 GLU A CA 1
ATOM 675 C C . GLU A 1 87 ? 7.926 16.672 20.875 1 84.25 87 GLU A C 1
ATOM 677 O O . GLU A 1 87 ? 8.32 15.805 20.078 1 84.25 87 GLU A O 1
ATOM 682 N N . LYS A 1 88 ? 6.734 16.875 21.156 1 88.06 88 LYS A N 1
ATOM 683 C CA . LYS A 1 88 ? 5.688 16.078 20.531 1 88.06 88 LYS A CA 1
ATOM 684 C C . LYS A 1 88 ? 5.531 16.422 19.047 1 88.06 88 LYS A C 1
ATOM 686 O O . LYS A 1 88 ? 5.27 15.539 18.234 1 88.06 88 LYS A O 1
ATOM 691 N N . MET A 1 89 ? 5.719 17.641 18.766 1 87.38 89 MET A N 1
ATOM 692 C CA . MET A 1 89 ? 5.66 18.094 17.375 1 87.38 89 MET A CA 1
ATOM 693 C C . MET A 1 89 ? 6.801 17.5 16.562 1 87.38 89 MET A C 1
ATOM 695 O O . MET A 1 89 ? 6.598 17.078 15.414 1 87.38 89 MET A O 1
ATOM 699 N N . VAL A 1 90 ? 7.914 17.453 17.188 1 86.94 90 VAL A N 1
ATOM 700 C CA . VAL A 1 90 ? 9.086 16.922 16.516 1 86.94 90 VAL A CA 1
ATOM 701 C C . VAL A 1 90 ? 8.883 15.43 16.234 1 86.94 90 VAL A C 1
ATOM 703 O O . VAL A 1 90 ? 9.203 14.938 15.156 1 86.94 90 VAL A O 1
ATOM 706 N N . GLU A 1 91 ? 8.312 14.758 17.172 1 90.62 91 GLU A N 1
ATOM 707 C CA . GLU A 1 91 ? 8.039 13.336 17 1 90.62 91 GLU A CA 1
ATOM 708 C C . GLU A 1 91 ? 7.031 13.094 15.891 1 90.62 91 GLU A C 1
ATOM 710 O O . GLU A 1 91 ? 7.207 12.188 15.07 1 90.62 91 GLU A O 1
ATOM 715 N N . ARG A 1 92 ? 6.047 13.828 15.898 1 90.94 92 ARG A N 1
ATOM 716 C CA . ARG A 1 92 ? 5.027 13.695 14.859 1 90.94 92 ARG A CA 1
ATOM 717 C C . ARG A 1 92 ? 5.609 14 13.484 1 90.94 92 ARG A C 1
ATOM 719 O O . ARG A 1 92 ? 5.32 13.297 12.516 1 90.94 92 ARG A O 1
ATOM 726 N N . ARG A 1 93 ? 6.379 15.008 13.438 1 91.62 93 ARG A N 1
ATOM 727 C CA . ARG A 1 93 ? 7.027 15.375 12.18 1 91.62 93 ARG A CA 1
ATOM 728 C C . ARG A 1 93 ? 7.879 14.227 11.648 1 91.62 93 ARG A C 1
ATOM 730 O O . ARG A 1 93 ? 7.922 13.984 10.445 1 91.62 93 ARG A O 1
ATOM 737 N N . ARG A 1 94 ? 8.492 13.562 12.531 1 91.44 94 ARG A N 1
ATOM 738 C CA . ARG A 1 94 ? 9.375 12.469 12.156 1 91.44 94 ARG A CA 1
ATOM 739 C C . ARG A 1 94 ? 8.578 11.281 11.617 1 91.44 94 ARG A C 1
ATOM 741 O O . ARG A 1 94 ? 9.031 10.594 10.695 1 91.44 94 ARG A O 1
ATOM 748 N N . ARG A 1 95 ? 7.422 11.055 12.062 1 93.44 95 ARG A N 1
ATOM 749 C CA . ARG A 1 95 ? 6.633 9.867 11.727 1 93.44 95 ARG A CA 1
ATOM 750 C C . ARG A 1 95 ? 5.742 10.133 10.516 1 93.44 95 ARG A C 1
ATOM 752 O O . ARG A 1 95 ? 5.418 9.203 9.766 1 93.44 95 ARG A O 1
ATOM 759 N N . LEU A 1 96 ? 5.414 11.336 10.297 1 95.5 96 LEU A N 1
ATOM 760 C CA . LEU A 1 96 ? 4.348 11.719 9.375 1 95.5 96 LEU A CA 1
ATOM 761 C C . LEU A 1 96 ? 4.68 11.289 7.949 1 95.5 96 LEU A C 1
ATOM 763 O O . LEU A 1 96 ? 3.822 10.742 7.246 1 95.5 96 LEU A O 1
ATOM 767 N N . PRO A 1 97 ? 5.941 11.391 7.559 1 96.31 97 PRO A N 1
ATOM 768 C CA . PRO A 1 97 ? 6.238 11.016 6.176 1 96.31 97 PRO A CA 1
ATOM 769 C C . PRO A 1 97 ? 5.969 9.539 5.895 1 96.31 97 PRO A C 1
ATOM 771 O O . PRO A 1 97 ? 5.348 9.203 4.883 1 96.31 97 PRO A O 1
ATOM 774 N N . ASP A 1 98 ? 6.309 8.688 6.781 1 97.44 98 ASP A N 1
ATOM 775 C CA . ASP A 1 98 ? 6.07 7.254 6.621 1 97.44 98 ASP A CA 1
ATOM 776 C C . ASP A 1 98 ? 4.574 6.949 6.559 1 97.44 98 ASP A C 1
ATOM 778 O O . ASP A 1 98 ? 4.141 6.113 5.762 1 97.44 98 ASP A O 1
ATOM 782 N N . VAL A 1 99 ? 3.893 7.598 7.387 1 98.25 99 VAL A N 1
ATOM 783 C CA . VAL A 1 99 ? 2.451 7.375 7.449 1 98.25 99 VAL A CA 1
ATOM 784 C C . VAL A 1 99 ? 1.803 7.82 6.141 1 98.25 99 VAL A C 1
ATOM 786 O O . VAL A 1 99 ? 0.954 7.117 5.59 1 98.25 99 VAL A O 1
ATOM 789 N N . LEU A 1 100 ? 2.225 8.938 5.656 1 98.44 100 LEU A N 1
ATOM 790 C CA . LEU A 1 100 ? 1.646 9.484 4.438 1 98.44 100 LEU A CA 1
ATOM 791 C C . LEU A 1 100 ? 1.987 8.617 3.232 1 98.44 100 LEU A C 1
ATOM 793 O O . LEU A 1 100 ? 1.146 8.406 2.355 1 98.44 100 LEU A O 1
ATOM 797 N N . GLU A 1 101 ? 3.164 8.102 3.221 1 98.5 101 GLU A N 1
ATOM 798 C CA . GLU A 1 101 ? 3.557 7.18 2.16 1 98.5 101 GLU A CA 1
ATOM 799 C C . GLU A 1 101 ? 2.715 5.91 2.195 1 98.5 101 GLU A C 1
ATOM 801 O O . GLU A 1 101 ? 2.268 5.426 1.154 1 98.5 101 GLU A O 1
ATOM 806 N N . ALA A 1 102 ? 2.525 5.375 3.361 1 98.75 102 ALA A N 1
ATOM 807 C CA . ALA A 1 102 ? 1.693 4.188 3.529 1 98.75 102 ALA A CA 1
ATOM 808 C C . ALA A 1 102 ? 0.257 4.457 3.092 1 98.75 102 ALA A C 1
ATOM 810 O O . ALA A 1 102 ? -0.354 3.639 2.4 1 98.75 102 ALA A O 1
ATOM 811 N N . ARG A 1 103 ? -0.252 5.551 3.512 1 98.88 103 ARG A N 1
ATOM 812 C CA . ARG A 1 103 ? -1.611 5.91 3.123 1 98.88 103 ARG A CA 1
ATOM 813 C C . ARG A 1 103 ? -1.74 6.004 1.605 1 98.88 103 ARG A C 1
ATOM 815 O O . ARG A 1 103 ? -2.707 5.504 1.028 1 98.88 103 ARG A O 1
ATOM 822 N N . GLU A 1 104 ? -0.793 6.676 1.011 1 98.81 104 GLU A N 1
ATOM 823 C CA . GLU A 1 104 ? -0.873 6.801 -0.441 1 98.81 104 GLU A CA 1
ATOM 824 C C . GLU A 1 104 ? -0.914 5.43 -1.112 1 98.81 104 GLU A C 1
ATOM 826 O O . GLU A 1 104 ? -1.722 5.199 -2.014 1 98.81 104 GLU A O 1
ATOM 831 N N . ALA A 1 105 ? -0.047 4.555 -0.646 1 98.81 105 ALA A N 1
ATOM 832 C CA . ALA A 1 105 ? -0.008 3.209 -1.21 1 98.81 105 ALA A CA 1
ATOM 833 C C . ALA A 1 105 ? -1.331 2.482 -0.986 1 98.81 105 ALA A C 1
ATOM 835 O O . ALA A 1 105 ? -1.973 2.039 -1.942 1 98.81 105 ALA A O 1
ATOM 836 N N . LEU A 1 106 ? -1.771 2.391 0.199 1 98.88 106 LEU A N 1
ATOM 837 C CA . LEU A 1 106 ? -2.912 1.572 0.595 1 98.88 106 LEU A CA 1
ATOM 838 C C . LEU A 1 106 ? -4.219 2.178 0.086 1 98.88 106 LEU A C 1
ATOM 840 O O . LEU A 1 106 ? -5.035 1.481 -0.522 1 98.88 106 LEU A O 1
ATOM 844 N N . GLU A 1 107 ? -4.391 3.441 0.317 1 98.94 107 GLU A N 1
ATOM 845 C CA . GLU A 1 107 ? -5.691 4.051 0.052 1 98.94 107 GLU A CA 1
ATOM 846 C C . GLU A 1 107 ? -5.938 4.195 -1.446 1 98.94 107 GLU A C 1
ATOM 848 O O . GLU A 1 107 ? -7.078 4.094 -1.907 1 98.94 107 GLU A O 1
ATOM 853 N N . THR A 1 108 ? -4.895 4.441 -2.227 1 98.88 108 THR A N 1
ATOM 854 C CA . THR A 1 108 ? -5.047 4.465 -3.676 1 98.88 108 THR A CA 1
ATOM 855 C C . THR A 1 108 ? -5.566 3.123 -4.188 1 98.88 108 THR A C 1
ATOM 857 O O . THR A 1 108 ? -6.52 3.074 -4.965 1 98.88 108 THR A O 1
ATOM 860 N N . LYS A 1 109 ? -4.957 2.078 -3.662 1 98.88 109 LYS A N 1
ATOM 861 C CA . LYS A 1 109 ? -5.387 0.749 -4.082 1 98.88 109 LYS A CA 1
ATOM 862 C C . LYS A 1 109 ? -6.793 0.44 -3.574 1 98.88 109 LYS A C 1
ATOM 864 O O . LYS A 1 109 ? -7.598 -0.16 -4.285 1 98.88 109 LYS A O 1
ATOM 869 N N . LEU A 1 110 ? -7.062 0.792 -2.383 1 98.94 110 LEU A N 1
ATOM 870 C CA . LEU A 1 110 ? -8.383 0.558 -1.816 1 98.94 110 LEU A CA 1
ATOM 871 C C . LEU A 1 110 ? -9.461 1.256 -2.641 1 98.94 110 LEU A C 1
ATOM 873 O O . LEU A 1 110 ? -10.531 0.689 -2.883 1 98.94 110 LEU A O 1
ATOM 877 N N . ALA A 1 111 ? -9.18 2.488 -3.066 1 98.94 111 ALA A N 1
ATOM 878 C CA . ALA A 1 111 ? -10.148 3.209 -3.893 1 98.94 111 ALA A CA 1
ATOM 879 C C . ALA A 1 111 ? -10.359 2.506 -5.23 1 98.94 111 ALA A C 1
ATOM 881 O O . ALA A 1 111 ? -11.492 2.41 -5.715 1 98.94 111 ALA A O 1
ATOM 882 N N . GLU A 1 112 ? -9.289 2.045 -5.828 1 98.94 112 GLU A N 1
ATOM 883 C CA . GLU A 1 112 ? -9.375 1.27 -7.062 1 98.94 112 GLU A CA 1
ATOM 884 C C . GLU A 1 112 ? -10.289 0.06 -6.895 1 98.94 112 GLU A C 1
ATOM 886 O O . GLU A 1 112 ? -11.195 -0.152 -7.695 1 98.94 112 GLU A O 1
ATOM 891 N N . LEU A 1 113 ? -10.07 -0.687 -5.84 1 98.88 113 LEU A N 1
ATOM 892 C CA . LEU A 1 113 ? -10.82 -1.909 -5.586 1 98.88 113 LEU A CA 1
ATOM 893 C C . LEU A 1 113 ? -12.273 -1.592 -5.246 1 98.88 113 LEU A C 1
ATOM 895 O O . LEU A 1 113 ? -13.18 -2.318 -5.648 1 98.88 113 LEU A O 1
ATOM 899 N N . ALA A 1 114 ? -12.461 -0.541 -4.5 1 98.94 114 ALA A N 1
ATOM 900 C CA . ALA A 1 114 ? -13.82 -0.129 -4.16 1 98.94 114 ALA A CA 1
ATOM 901 C C . ALA A 1 114 ? -14.641 0.149 -5.418 1 98.94 114 ALA A C 1
ATOM 903 O O . ALA A 1 114 ? -15.812 -0.229 -5.5 1 98.94 114 ALA A O 1
ATOM 904 N N . ALA A 1 115 ? -14.039 0.835 -6.359 1 98.94 115 ALA A N 1
ATOM 905 C CA . ALA A 1 115 ? -14.742 1.126 -7.609 1 98.94 115 ALA A CA 1
ATOM 906 C C . ALA A 1 115 ? -15.109 -0.16 -8.344 1 98.94 115 ALA A C 1
ATOM 908 O O . ALA A 1 115 ? -16.156 -0.226 -9.008 1 98.94 115 ALA A O 1
ATOM 909 N N . GLU A 1 116 ? -14.305 -1.146 -8.211 1 98.69 116 GLU A N 1
ATOM 910 C CA . GLU A 1 116 ? -14.523 -2.418 -8.898 1 98.69 116 GLU A CA 1
ATOM 911 C C . GLU A 1 116 ? -15.609 -3.232 -8.203 1 98.69 116 GLU A C 1
ATOM 913 O O . GLU A 1 116 ? -16.359 -3.955 -8.859 1 98.69 116 GLU A O 1
ATOM 918 N N . ARG A 1 117 ? -15.758 -3.049 -6.883 1 98.69 117 ARG A N 1
ATOM 919 C CA . ARG A 1 117 ? -16.453 -4.094 -6.141 1 98.69 117 ARG A CA 1
ATOM 920 C C . ARG A 1 117 ? -17.641 -3.521 -5.383 1 98.69 117 ARG A C 1
ATOM 922 O O . ARG A 1 117 ? -18.469 -4.27 -4.867 1 98.69 117 ARG A O 1
ATOM 929 N N . ARG A 1 118 ? -17.688 -2.279 -5.305 1 98.56 118 ARG A N 1
ATOM 930 C CA . ARG A 1 118 ? -18.656 -1.645 -4.414 1 98.56 118 ARG A CA 1
ATOM 931 C C . ARG A 1 118 ? -20.062 -2.154 -4.68 1 98.56 118 ARG A C 1
ATOM 933 O O . ARG A 1 118 ? -20.422 -2.449 -5.824 1 98.56 118 ARG A O 1
ATOM 940 N N . THR A 1 119 ? -20.828 -2.211 -3.666 1 98.62 119 THR A N 1
ATOM 941 C CA . THR A 1 119 ? -22.266 -2.451 -3.705 1 98.62 119 THR A CA 1
ATOM 942 C C . THR A 1 119 ? -23.047 -1.155 -3.477 1 98.62 119 THR A C 1
ATOM 944 O O . THR A 1 119 ? -22.453 -0.113 -3.193 1 98.62 119 THR A O 1
ATOM 947 N N . GLU A 1 120 ? -24.328 -1.312 -3.631 1 98.5 120 GLU A N 1
ATOM 948 C CA . GLU A 1 120 ? -25.156 -0.148 -3.363 1 98.5 120 GLU A CA 1
ATOM 949 C C . GLU A 1 120 ? -25.094 0.253 -1.893 1 98.5 120 GLU A C 1
ATOM 951 O O . GLU A 1 120 ? -25.156 1.439 -1.562 1 98.5 120 GLU A O 1
ATOM 956 N N . ASP A 1 121 ? -24.953 -0.732 -1.062 1 98.69 121 ASP A N 1
ATOM 957 C CA . ASP A 1 121 ? -24.828 -0.447 0.362 1 98.69 121 ASP A CA 1
ATOM 958 C C . ASP A 1 121 ? -23.516 0.296 0.65 1 98.69 121 ASP A C 1
ATOM 960 O O . ASP A 1 121 ? -23.484 1.19 1.498 1 98.69 121 ASP A O 1
ATOM 964 N N . ASP A 1 122 ? -22.5 -0.061 -0.034 1 98.81 122 ASP A N 1
ATOM 965 C CA . ASP A 1 122 ? -21.219 0.628 0.11 1 98.81 122 ASP A CA 1
ATOM 966 C C . ASP A 1 122 ? -21.344 2.094 -0.304 1 98.81 122 ASP A C 1
ATOM 968 O O . ASP A 1 122 ? -20.828 2.98 0.382 1 98.81 122 ASP A O 1
ATOM 972 N N . LEU A 1 123 ? -22 2.35 -1.393 1 98.81 123 LEU A N 1
ATOM 973 C CA . LEU A 1 123 ? -22.188 3.711 -1.884 1 98.81 123 LEU A CA 1
ATOM 974 C C . LEU A 1 123 ? -22.984 4.543 -0.886 1 98.81 123 LEU A C 1
ATOM 976 O O . LEU A 1 123 ? -22.656 5.707 -0.638 1 98.81 123 LEU A O 1
ATOM 980 N N . ALA A 1 124 ? -24 3.898 -0.372 1 98.88 124 ALA A N 1
ATOM 981 C CA . ALA A 1 124 ? -24.812 4.594 0.615 1 98.88 124 ALA A CA 1
ATOM 982 C C . ALA A 1 124 ? -23.984 4.996 1.833 1 98.88 124 ALA A C 1
ATOM 984 O O . ALA A 1 124 ? -24.141 6.098 2.361 1 98.88 124 ALA A O 1
ATOM 985 N N . ALA A 1 125 ? -23.141 4.105 2.273 1 98.88 125 ALA A N 1
ATOM 986 C CA . ALA A 1 125 ? -22.281 4.398 3.412 1 98.88 125 ALA A CA 1
ATOM 987 C C . ALA A 1 125 ? -21.344 5.562 3.105 1 98.88 125 ALA A C 1
ATOM 989 O O . ALA A 1 125 ? -21.125 6.438 3.949 1 98.88 125 ALA A O 1
ATOM 990 N N . MET A 1 126 ? -20.797 5.617 1.894 1 98.94 126 MET A N 1
ATOM 991 C CA . MET A 1 126 ? -19.891 6.695 1.498 1 98.94 126 MET A CA 1
ATOM 992 C C . MET A 1 126 ? -20.641 8.023 1.432 1 98.94 126 MET A C 1
ATOM 994 O O . MET A 1 126 ? -20.141 9.047 1.903 1 98.94 126 MET A O 1
ATOM 998 N N . ARG A 1 127 ? -21.812 7.984 0.888 1 98.88 127 ARG A N 1
ATOM 999 C CA . ARG A 1 127 ? -22.625 9.195 0.792 1 98.88 127 ARG A CA 1
ATOM 1000 C C . ARG A 1 127 ? -22.984 9.727 2.176 1 98.88 127 ARG A C 1
ATOM 1002 O O . ARG A 1 127 ? -22.938 10.938 2.418 1 98.88 127 ARG A O 1
ATOM 1009 N N . SER A 1 128 ? -23.359 8.812 3.014 1 98.94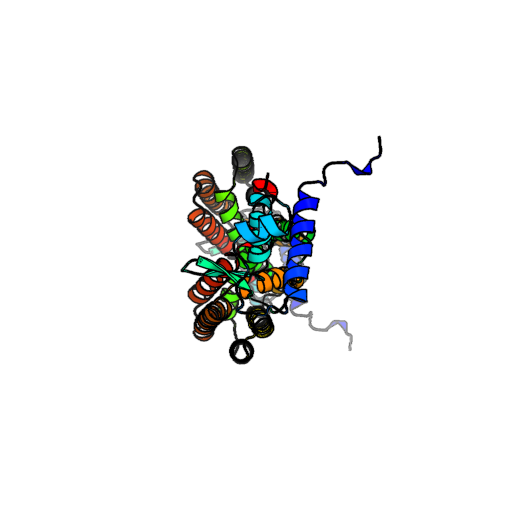 128 SER A N 1
ATOM 1010 C CA . SER A 1 128 ? -23.688 9.195 4.383 1 98.94 128 SER A CA 1
ATOM 1011 C C . SER A 1 128 ? -22.484 9.828 5.082 1 98.94 128 SER A C 1
ATOM 1013 O O . SER A 1 128 ? -22.641 10.82 5.805 1 98.94 128 SER A O 1
ATOM 1015 N N . ALA A 1 129 ? -21.344 9.273 4.914 1 98.88 129 ALA A N 1
ATOM 1016 C CA . ALA A 1 129 ? -20.125 9.812 5.508 1 98.88 129 ALA A CA 1
ATOM 1017 C C . ALA A 1 129 ? -19.859 11.234 5.031 1 98.88 129 ALA A C 1
ATOM 1019 O O . ALA A 1 129 ? -19.516 12.109 5.832 1 98.88 129 ALA A O 1
ATOM 1020 N N . LEU A 1 130 ? -20.031 11.484 3.693 1 98.88 130 LEU A N 1
ATOM 1021 C CA . LEU A 1 130 ? -19.766 12.812 3.145 1 98.88 130 LEU A CA 1
ATOM 1022 C C . LEU A 1 130 ? -20.812 13.812 3.625 1 98.88 130 LEU A C 1
ATOM 1024 O O . LEU A 1 130 ? -20.516 15 3.797 1 98.88 130 LEU A O 1
ATOM 1028 N N . ALA A 1 131 ? -22.047 13.336 3.859 1 98.88 131 ALA A N 1
ATOM 1029 C CA . ALA A 1 131 ? -23.062 14.203 4.461 1 98.88 131 ALA A CA 1
ATOM 1030 C C . ALA A 1 131 ? -22.641 14.633 5.863 1 98.88 131 ALA A C 1
ATOM 1032 O O . ALA A 1 131 ? -22.797 15.805 6.227 1 98.88 131 ALA A O 1
ATOM 1033 N N . VAL A 1 132 ? -22.125 13.695 6.637 1 98.88 132 VAL A N 1
ATOM 1034 C CA . VAL A 1 132 ? -21.625 14.008 7.973 1 98.88 132 VAL A CA 1
ATOM 1035 C C . VAL A 1 132 ? -20.5 15.031 7.879 1 98.88 132 VAL A C 1
ATOM 1037 O O . VAL A 1 132 ? -20.469 16 8.625 1 98.88 132 VAL A O 1
ATOM 1040 N N . MET A 1 133 ? -19.594 14.82 6.93 1 98.75 133 MET A N 1
ATOM 1041 C CA . MET A 1 133 ? -18.469 15.719 6.746 1 98.75 133 MET A CA 1
ATOM 1042 C C . MET A 1 133 ? -18.938 17.125 6.406 1 98.75 133 MET A C 1
ATOM 1044 O O . MET A 1 133 ? -18.469 18.109 6.996 1 98.75 133 MET A O 1
ATOM 1048 N N . ALA A 1 134 ? -19.828 17.203 5.523 1 98.75 134 ALA A N 1
ATOM 1049 C CA . ALA A 1 134 ? -20.375 18.484 5.102 1 98.75 134 ALA A CA 1
ATOM 1050 C C . ALA A 1 134 ? -21.047 19.203 6.266 1 98.75 134 ALA A C 1
ATOM 1052 O O . ALA A 1 134 ? -20.891 20.422 6.43 1 98.75 134 ALA A O 1
ATOM 1053 N N . GLU A 1 135 ? -21.797 18.484 7.004 1 98.69 135 GLU A N 1
ATOM 1054 C CA . GLU A 1 135 ? -22.469 19.047 8.156 1 98.69 135 GLU A CA 1
ATOM 1055 C C . GLU A 1 135 ? -21.484 19.609 9.172 1 98.69 135 GLU A C 1
ATOM 1057 O O . GLU A 1 135 ? -21.672 20.703 9.711 1 98.69 135 GLU A O 1
ATOM 1062 N N . GLU A 1 136 ? -20.453 18.812 9.422 1 98.31 136 GLU A N 1
ATOM 1063 C CA . GLU A 1 136 ? -19.406 19.297 10.32 1 98.31 136 GLU A CA 1
ATOM 1064 C C . GLU A 1 136 ? -18.812 20.609 9.828 1 98.31 136 GLU A C 1
ATOM 1066 O O . GLU A 1 136 ? -18.609 21.547 10.609 1 98.31 136 GLU A O 1
ATOM 1071 N N . ILE A 1 137 ? -18.516 20.625 8.602 1 97.56 137 ILE A N 1
ATOM 1072 C CA . ILE A 1 137 ? -17.875 21.797 8.016 1 97.56 137 ILE A CA 1
ATOM 1073 C C . ILE A 1 137 ? -18.812 22.984 8.062 1 97.56 137 ILE A C 1
ATOM 1075 O O . ILE A 1 137 ? -18.406 24.109 8.383 1 97.56 137 ILE A O 1
ATOM 1079 N N . ASP A 1 138 ? -20.078 22.797 7.836 1 97 138 ASP A N 1
ATOM 1080 C CA . ASP A 1 138 ? -21.094 23.844 7.883 1 97 138 ASP A CA 1
ATOM 1081 C C . ASP A 1 138 ? -21.219 24.438 9.289 1 97 138 ASP A C 1
ATOM 1083 O O . ASP A 1 138 ? -21.594 25.594 9.453 1 97 138 ASP A O 1
ATOM 1087 N N . ARG A 1 139 ? -20.891 23.641 10.227 1 95.81 139 ARG A N 1
ATOM 1088 C CA . ARG A 1 139 ? -20.922 24.078 11.617 1 95.81 139 ARG A CA 1
ATOM 1089 C C . ARG A 1 139 ? -19.547 24.531 12.094 1 95.81 139 ARG A C 1
ATOM 1091 O O . ARG A 1 139 ? -19.234 24.406 13.273 1 95.81 139 ARG A O 1
ATOM 1098 N N . ASP A 1 140 ? -18.734 24.75 11.172 1 90.31 140 ASP A N 1
ATOM 1099 C CA . ASP A 1 140 ? -17.406 25.328 11.375 1 90.31 140 ASP A CA 1
ATOM 1100 C C . ASP A 1 140 ? -16.453 24.297 11.969 1 90.31 140 ASP A C 1
ATOM 1102 O O . ASP A 1 140 ? -15.469 24.656 12.617 1 90.31 140 ASP A O 1
ATOM 1106 N N . GLY A 1 141 ? -16.844 23.016 11.805 1 93.38 141 GLY A N 1
ATOM 1107 C CA . GLY A 1 141 ? -15.93 21.953 12.141 1 93.38 141 GLY A CA 1
ATOM 1108 C C . GLY A 1 141 ? -14.977 21.609 11.008 1 93.38 141 GLY A C 1
ATOM 1109 O O . GLY A 1 141 ? -15.078 22.156 9.914 1 93.38 141 GLY A O 1
ATOM 1110 N N . HIS A 1 142 ? -14.055 20.719 11.312 1 94.5 142 HIS A N 1
ATOM 1111 C CA . HIS A 1 142 ? -13.031 20.391 10.328 1 94.5 142 HIS A CA 1
ATOM 1112 C C . HIS A 1 142 ? -13.453 19.188 9.477 1 94.5 142 HIS A C 1
ATOM 1114 O O . HIS A 1 142 ? -12.828 18.906 8.453 1 94.5 142 HIS A O 1
ATOM 1120 N N . GLY A 1 143 ? -14.492 18.516 9.844 1 98.06 143 GLY A N 1
ATOM 1121 C CA . GLY A 1 143 ? -14.961 17.375 9.07 1 98.06 143 GLY A CA 1
ATOM 1122 C C . GLY A 1 143 ? -14.203 16.094 9.383 1 98.06 143 GLY A C 1
ATOM 1123 O O . GLY A 1 143 ? -14.07 15.227 8.523 1 98.06 143 GLY A O 1
ATOM 1124 N N . VAL A 1 144 ? -13.719 15.969 10.617 1 97.88 144 VAL A N 1
ATOM 1125 C CA . VAL A 1 144 ? -12.812 14.883 11 1 97.88 144 VAL A CA 1
ATOM 1126 C C . VAL A 1 144 ? -13.578 13.562 11.008 1 97.88 144 VAL A C 1
ATOM 1128 O O . VAL A 1 144 ? -13.109 12.57 10.445 1 97.88 144 VAL A O 1
ATOM 1131 N N . GLU A 1 145 ? -14.719 13.57 11.609 1 98.19 145 GLU A N 1
ATOM 1132 C CA . GLU A 1 145 ? -15.477 12.328 11.727 1 98.19 145 GLU A CA 1
ATOM 1133 C C . GLU A 1 145 ? -15.992 11.867 10.359 1 98.19 145 GLU A C 1
ATOM 1135 O O . GLU A 1 145 ? -15.922 10.68 10.031 1 98.19 145 GLU A O 1
ATOM 1140 N N . GLY A 1 146 ? -16.516 12.75 9.578 1 98.81 146 GLY A N 1
ATOM 1141 C CA . GLY A 1 146 ? -16.953 12.406 8.234 1 98.81 146 GLY A CA 1
ATOM 1142 C C . GLY A 1 146 ? -15.844 11.859 7.367 1 98.81 146 GLY A C 1
ATOM 1143 O O . GLY A 1 146 ? -16.047 10.906 6.609 1 98.81 146 GLY A O 1
ATOM 1144 N N . ASP A 1 147 ? -14.711 12.469 7.488 1 98.81 147 ASP A N 1
ATOM 1145 C CA . ASP A 1 147 ? -13.531 11.984 6.777 1 98.81 147 ASP A CA 1
ATOM 1146 C C . ASP A 1 147 ? -13.195 10.555 7.188 1 98.81 147 ASP A C 1
ATOM 1148 O O . ASP A 1 147 ? -12.992 9.688 6.332 1 98.81 147 ASP A O 1
ATOM 1152 N N . ARG A 1 148 ? -13.133 10.312 8.477 1 98.69 148 ARG A N 1
ATOM 1153 C CA . ARG A 1 148 ? -12.844 8.984 9.008 1 98.69 148 ARG A CA 1
ATOM 1154 C C . ARG A 1 148 ? -13.852 7.961 8.484 1 98.69 148 ARG A C 1
ATOM 1156 O O . ARG A 1 148 ? -13.461 6.887 8.016 1 98.69 148 ARG A O 1
ATOM 1163 N N . LEU A 1 149 ? -15.086 8.297 8.531 1 98.81 149 LEU A N 1
ATOM 1164 C CA . LEU A 1 149 ? -16.156 7.402 8.094 1 98.81 149 LEU A CA 1
ATOM 1165 C C . LEU A 1 149 ? -16.047 7.109 6.602 1 98.81 149 LEU A C 1
ATOM 1167 O O . LEU A 1 149 ? -16.281 5.984 6.168 1 98.81 149 LEU A O 1
ATOM 1171 N N . PHE A 1 150 ? -15.742 8.133 5.863 1 98.94 150 PHE A N 1
ATOM 1172 C CA . PHE A 1 150 ? -15.625 7.953 4.418 1 98.94 150 PHE A CA 1
ATOM 1173 C C . PHE A 1 150 ? -14.5 6.977 4.082 1 98.94 150 PHE A C 1
ATOM 1175 O O . PHE A 1 150 ? -14.703 6.035 3.314 1 98.94 150 PHE A O 1
ATOM 1182 N N . HIS A 1 151 ? -13.32 7.164 4.625 1 98.94 151 HIS A N 1
ATOM 1183 C CA . HIS A 1 151 ? -12.195 6.273 4.363 1 98.94 151 HIS A CA 1
ATOM 1184 C C . HIS A 1 151 ? -12.5 4.855 4.844 1 98.94 151 HIS A C 1
ATOM 1186 O O . HIS A 1 151 ? -12.102 3.883 4.199 1 98.94 151 HIS A O 1
ATOM 1192 N N . ALA A 1 152 ? -13.219 4.766 5.988 1 98.81 152 ALA A N 1
ATOM 1193 C CA . ALA A 1 152 ? -13.641 3.449 6.461 1 98.81 152 ALA A CA 1
ATOM 1194 C C . ALA A 1 152 ?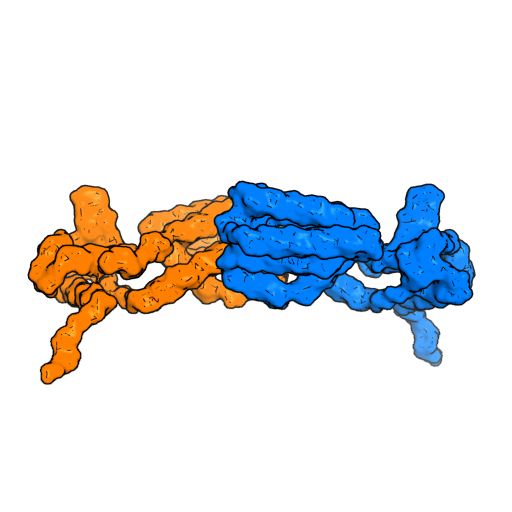 -14.57 2.781 5.457 1 98.81 152 ALA A C 1
ATOM 1196 O O . ALA A 1 152 ? -14.461 1.582 5.191 1 98.81 152 ALA A O 1
ATOM 1197 N N . ALA A 1 153 ? -15.469 3.541 4.906 1 98.94 153 ALA A N 1
ATOM 1198 C CA . ALA A 1 153 ? -16.422 3.018 3.928 1 98.94 153 ALA A CA 1
ATOM 1199 C C . ALA A 1 153 ? -15.703 2.576 2.654 1 98.94 153 ALA A C 1
ATOM 1201 O O . ALA A 1 153 ? -16.031 1.535 2.08 1 98.94 153 ALA A O 1
ATOM 1202 N N . VAL A 1 154 ? -14.758 3.371 2.182 1 98.94 154 VAL A N 1
ATOM 1203 C CA . VAL A 1 154 ? -13.969 3.004 1.01 1 98.94 154 VAL A CA 1
ATOM 1204 C C . VAL A 1 154 ? -13.211 1.706 1.282 1 98.94 154 VAL A C 1
ATOM 1206 O O . VAL A 1 154 ? -13.188 0.806 0.44 1 98.94 154 VAL A O 1
ATOM 1209 N N . THR A 1 155 ? -12.602 1.621 2.465 1 98.94 155 THR A N 1
ATOM 1210 C CA . THR A 1 155 ? -11.859 0.429 2.854 1 98.94 155 THR A CA 1
ATOM 1211 C C . THR A 1 155 ? -12.766 -0.8 2.85 1 98.94 155 THR A C 1
ATOM 1213 O O . THR A 1 155 ? -12.398 -1.845 2.309 1 98.94 155 THR A O 1
ATOM 1216 N N . ALA A 1 156 ? -13.938 -0.658 3.389 1 98.75 156 ALA A N 1
ATOM 1217 C CA . ALA A 1 156 ? -14.883 -1.766 3.432 1 98.75 156 ALA A CA 1
ATOM 1218 C C . ALA A 1 156 ? -15.312 -2.178 2.025 1 98.75 156 ALA A C 1
ATOM 1220 O O . ALA A 1 156 ? -15.406 -3.369 1.721 1 98.75 156 ALA A O 1
ATOM 1221 N N . ALA A 1 157 ? -15.547 -1.228 1.164 1 98.81 157 ALA A N 1
ATOM 1222 C CA . ALA A 1 157 ? -16.062 -1.459 -0.182 1 98.81 157 ALA A CA 1
ATOM 1223 C C . ALA A 1 157 ? -15.039 -2.188 -1.046 1 98.81 157 ALA A C 1
ATOM 1225 O O . ALA A 1 157 ? -15.391 -2.797 -2.059 1 98.81 157 ALA A O 1
ATOM 1226 N N . ALA A 1 158 ? -13.758 -2.092 -0.651 1 98.75 158 ALA A N 1
ATOM 1227 C CA . ALA A 1 158 ? -12.688 -2.73 -1.416 1 98.75 158 ALA A CA 1
ATOM 1228 C C . ALA A 1 158 ? -12.719 -4.246 -1.232 1 98.75 158 ALA A C 1
ATOM 1230 O O . ALA A 1 158 ? -12.156 -4.984 -2.043 1 98.75 158 ALA A O 1
ATOM 1231 N N . HIS A 1 159 ? -13.273 -4.684 -0.089 1 97.44 159 HIS A N 1
ATOM 1232 C CA . HIS A 1 159 ? -13.352 -6.102 0.242 1 97.44 159 HIS A CA 1
ATOM 1233 C C . HIS A 1 159 ? -11.992 -6.777 0.129 1 97.44 159 HIS A C 1
ATOM 1235 O O . HIS A 1 159 ? -11.867 -7.848 -0.471 1 97.44 159 HIS A O 1
ATOM 1241 N N . SER A 1 160 ? -10.977 -6.195 0.545 1 97.56 160 SER A N 1
ATOM 1242 C CA . SER A 1 160 ? -9.633 -6.738 0.681 1 97.56 160 SER A CA 1
ATOM 1243 C C . SER A 1 160 ? -9.227 -6.852 2.146 1 97.56 160 SER A C 1
ATOM 1245 O O . SER A 1 160 ? -8.891 -5.852 2.781 1 97.56 160 SER A O 1
ATOM 1247 N N . SER A 1 161 ? -9.156 -7.996 2.635 1 97 161 SER A N 1
ATOM 1248 C CA . SER A 1 161 ? -8.969 -8.203 4.066 1 97 161 SER A CA 1
ATOM 1249 C C . SER A 1 161 ? -7.586 -7.754 4.516 1 97 161 SER A C 1
ATOM 1251 O O . SER A 1 161 ? -7.445 -7.113 5.559 1 97 161 SER A O 1
ATOM 1253 N N . LEU A 1 162 ? -6.641 -8.047 3.732 1 97.75 162 LEU A N 1
ATOM 1254 C CA . LEU A 1 162 ? -5.273 -7.734 4.125 1 97.75 162 LEU A CA 1
ATOM 1255 C C . LEU A 1 162 ? -5.027 -6.23 4.105 1 97.75 162 LEU A C 1
ATOM 1257 O O . LEU A 1 162 ? -4.426 -5.68 5.031 1 97.75 162 LEU A O 1
ATOM 1261 N N . LEU A 1 163 ? -5.473 -5.535 3.082 1 98.69 163 LEU A N 1
ATOM 1262 C CA . LEU A 1 163 ? -5.324 -4.086 3.027 1 98.69 163 LEU A CA 1
ATOM 1263 C C . LEU A 1 163 ? -6.09 -3.416 4.164 1 98.69 163 LEU A C 1
ATOM 1265 O O . LEU A 1 163 ? -5.605 -2.451 4.762 1 98.69 163 LEU A O 1
ATOM 1269 N N . ALA A 1 164 ? -7.285 -3.965 4.492 1 98.62 164 ALA A N 1
ATOM 1270 C CA . ALA A 1 164 ? -8.055 -3.441 5.613 1 98.62 164 ALA A CA 1
ATOM 1271 C C . ALA A 1 164 ? -7.309 -3.633 6.93 1 98.62 164 ALA A C 1
ATOM 1273 O O . ALA A 1 164 ? -7.336 -2.758 7.801 1 98.62 164 ALA A O 1
ATOM 1274 N N . GLU A 1 165 ? -6.648 -4.699 7.012 1 98.38 165 GLU A N 1
ATOM 1275 C CA . GLU A 1 165 ? -5.855 -4.977 8.211 1 98.38 165 GLU A CA 1
ATOM 1276 C C . GLU A 1 165 ? -4.703 -3.984 8.344 1 98.38 165 GLU A C 1
ATOM 1278 O O . GLU A 1 165 ? -4.406 -3.514 9.445 1 98.38 165 GLU A O 1
ATOM 1283 N N . PHE A 1 166 ? -4.051 -3.668 7.289 1 98.75 166 PHE A N 1
ATOM 1284 C CA . PHE A 1 166 ? -2.971 -2.689 7.324 1 98.75 166 PHE A CA 1
ATOM 1285 C C . PHE A 1 166 ? -3.492 -1.32 7.742 1 98.75 166 PHE A C 1
ATOM 1287 O O . PHE A 1 166 ? -2.895 -0.654 8.586 1 98.75 166 PHE A O 1
ATOM 1294 N N . MET A 1 167 ? -4.648 -0.924 7.18 1 98.81 167 MET A N 1
ATOM 1295 C CA . MET A 1 167 ? -5.258 0.347 7.559 1 98.81 167 MET A CA 1
ATOM 1296 C C . MET A 1 167 ? -5.539 0.389 9.055 1 98.81 167 MET A C 1
ATOM 1298 O O . MET A 1 167 ? -5.266 1.393 9.719 1 98.81 167 MET A O 1
ATOM 1302 N N . ARG A 1 168 ? -6.012 -0.693 9.562 1 98.31 168 ARG A N 1
ATOM 1303 C CA . ARG A 1 168 ? -6.355 -0.768 10.977 1 98.31 168 ARG A CA 1
ATOM 1304 C C . ARG A 1 168 ? -5.105 -0.682 11.852 1 98.31 168 ARG A C 1
ATOM 1306 O O . ARG A 1 168 ? -5.125 -0.054 12.914 1 98.31 168 ARG A O 1
ATOM 1313 N N . SER A 1 169 ? -4.039 -1.224 11.398 1 98.25 169 SER A N 1
ATOM 1314 C CA . SER A 1 169 ? -2.822 -1.302 12.195 1 98.25 169 SER A CA 1
ATOM 1315 C C . SER A 1 169 ? -2.191 0.076 12.383 1 98.25 169 SER A C 1
ATOM 1317 O O . SER A 1 169 ? -1.428 0.294 13.328 1 98.25 169 SER A O 1
ATOM 1319 N N . ILE A 1 170 ? -2.574 1.023 11.484 1 98 170 ILE A N 1
ATOM 1320 C CA . ILE A 1 170 ? -1.968 2.344 11.609 1 98 170 ILE A CA 1
ATOM 1321 C C . ILE A 1 170 ? -3.061 3.404 11.727 1 98 170 ILE A C 1
ATOM 1323 O O . ILE A 1 170 ? -2.857 4.559 11.336 1 98 170 ILE A O 1
ATOM 1327 N N . ALA A 1 171 ? -4.195 3.014 12.25 1 98.06 171 ALA A N 1
ATOM 1328 C CA . ALA A 1 171 ? -5.371 3.879 12.32 1 98.06 171 ALA A CA 1
ATOM 1329 C C . ALA A 1 171 ? -5.082 5.129 13.148 1 98.06 171 ALA A C 1
ATOM 1331 O O . ALA A 1 171 ? -5.527 6.227 12.797 1 98.06 171 ALA A O 1
ATOM 1332 N N . HIS A 1 172 ? -4.371 4.984 14.195 1 96.69 172 HIS A N 1
ATOM 1333 C CA . HIS A 1 172 ? -4.066 6.121 15.062 1 96.69 172 HIS A CA 1
ATOM 1334 C C . HIS A 1 172 ? -3.172 7.129 14.352 1 96.69 172 HIS A C 1
ATOM 1336 O O . HIS A 1 172 ? -3.41 8.336 14.43 1 96.69 172 HIS A O 1
ATOM 1342 N N . GLN A 1 173 ? -2.176 6.648 13.664 1 96.75 173 GLN A N 1
ATOM 1343 C CA . GLN A 1 173 ? -1.267 7.516 12.922 1 96.75 173 GLN A CA 1
ATOM 1344 C C . GLN A 1 173 ? -1.985 8.211 11.773 1 96.75 173 GLN A C 1
ATOM 1346 O O . GLN A 1 173 ? -1.723 9.383 11.484 1 96.75 173 GLN A O 1
ATOM 1351 N N . ILE A 1 174 ? -2.914 7.5 11.188 1 98.38 174 ILE A N 1
ATOM 1352 C CA . ILE A 1 174 ? -3.727 8.078 10.117 1 98.38 174 ILE A CA 1
ATOM 1353 C C . ILE A 1 174 ? -4.578 9.219 10.68 1 98.38 174 ILE A C 1
ATOM 1355 O O . ILE A 1 174 ? -4.676 10.281 10.07 1 98.38 174 ILE A O 1
ATOM 1359 N N . ALA A 1 175 ? -5.129 8.992 11.82 1 97 175 ALA A N 1
ATOM 1360 C CA . ALA A 1 175 ? -5.945 10.023 12.461 1 97 175 ALA A CA 1
ATOM 1361 C C . ALA A 1 175 ? -5.125 11.281 12.734 1 97 175 ALA A C 1
ATOM 1363 O O . ALA A 1 175 ? -5.602 12.398 12.531 1 97 175 ALA A O 1
ATOM 1364 N N . GLU A 1 176 ? -3.916 11.086 13.148 1 93.19 176 GLU A N 1
ATOM 1365 C CA . GLU A 1 176 ? -3.027 12.219 13.391 1 93.19 176 GLU A CA 1
ATOM 1366 C C . GLU A 1 176 ? -2.75 12.984 12.102 1 93.19 176 GLU A C 1
ATOM 1368 O O . GLU A 1 176 ? -2.789 14.219 12.086 1 93.19 176 GLU A O 1
ATOM 1373 N N . SER A 1 177 ? -2.441 12.25 11.078 1 95.88 177 SER A N 1
ATOM 1374 C CA . SER A 1 177 ? -2.166 12.875 9.789 1 95.88 177 SER A CA 1
ATOM 1375 C C . SER A 1 177 ? -3.389 13.609 9.258 1 95.88 177 SER A C 1
ATOM 1377 O O . SER A 1 177 ? -3.268 14.695 8.688 1 95.88 177 SER A O 1
ATOM 1379 N N . ARG A 1 178 ? -4.551 13.086 9.484 1 97 178 ARG A N 1
ATOM 1380 C CA . ARG A 1 178 ? -5.82 13.688 9.086 1 97 178 ARG A CA 1
ATOM 1381 C C . ARG A 1 178 ? -6.062 15 9.82 1 97 178 ARG A C 1
ATOM 1383 O O . ARG A 1 178 ? -6.391 16.016 9.203 1 97 178 ARG A O 1
ATOM 1390 N N . THR A 1 179 ? -5.887 14.938 11.055 1 92.38 179 THR A N 1
ATOM 1391 C CA . THR A 1 179 ? -6.094 16.125 11.875 1 92.38 179 THR A CA 1
ATOM 1392 C C . THR A 1 179 ? -5.121 17.234 11.477 1 92.38 179 THR A C 1
ATOM 1394 O O . THR A 1 179 ? -5.516 18.391 11.352 1 92.38 179 THR A O 1
ATOM 1397 N N . GLU A 1 180 ? -3.871 16.828 11.242 1 90.88 180 GLU A N 1
ATOM 1398 C CA . GLU A 1 180 ? -2.85 17.781 10.836 1 90.88 180 GLU A CA 1
ATOM 1399 C C . GLU A 1 180 ? -3.232 18.484 9.531 1 90.88 180 GLU A C 1
ATOM 1401 O O . GLU A 1 180 ? -3.045 19.688 9.391 1 90.88 180 GLU A O 1
ATOM 1406 N N . SER A 1 181 ? -3.75 17.844 8.664 1 95.06 181 SER A N 1
ATOM 1407 C CA . SER A 1 181 ? -4.117 18.375 7.359 1 95.06 181 SER A CA 1
ATOM 1408 C C . SER A 1 181 ? -5.371 19.234 7.449 1 95.06 181 SER A C 1
ATOM 1410 O O . SER A 1 181 ? -5.398 20.359 6.941 1 95.06 181 SER A O 1
ATOM 1412 N N . LEU A 1 182 ? -6.344 18.781 8.172 1 94.94 182 LEU A N 1
ATOM 1413 C CA . LEU A 1 182 ? -7.664 19.406 8.156 1 94.94 182 LEU A CA 1
ATOM 1414 C C . LEU A 1 182 ? -7.676 20.688 8.984 1 94.94 182 LEU A C 1
ATOM 1416 O O . LEU A 1 182 ? -8.578 21.516 8.844 1 94.94 182 LEU A O 1
ATOM 1420 N N . ARG A 1 183 ? -6.703 20.828 9.789 1 85.81 183 ARG A N 1
ATOM 1421 C CA . ARG A 1 183 ? -6.641 22.031 10.602 1 85.81 183 ARG A CA 1
ATOM 1422 C C . ARG A 1 183 ? -6.195 23.234 9.773 1 85.81 183 ARG A C 1
ATOM 1424 O O . ARG A 1 183 ? -6.32 24.375 10.211 1 85.81 183 ARG A O 1
ATOM 1431 N N . GLN A 1 184 ? -5.66 22.984 8.625 1 85.19 184 GLN A N 1
ATOM 1432 C CA . GLN A 1 184 ? -5.18 24.078 7.773 1 85.19 184 GLN A CA 1
ATOM 1433 C C . GLN A 1 184 ? -6.344 24.891 7.211 1 85.19 184 GLN A C 1
ATOM 1435 O O . GLN A 1 184 ? -7.395 24.328 6.879 1 85.19 184 GLN A O 1
ATOM 1440 N N . PRO A 1 185 ? -6.113 26.219 7.133 1 83.88 185 PRO A N 1
ATOM 1441 C CA . PRO A 1 185 ? -7.168 27.062 6.574 1 83.88 185 PRO A CA 1
ATOM 1442 C C . PRO A 1 185 ? -7.598 26.625 5.176 1 83.88 185 PRO A C 1
ATOM 1444 O O . PRO A 1 185 ? -6.75 26.391 4.312 1 83.88 185 PRO A O 1
ATOM 1447 N N . GLY A 1 186 ? -8.961 26.5 4.953 1 89.81 186 GLY A N 1
ATOM 1448 C CA . GLY A 1 186 ? -9.523 26.172 3.656 1 89.81 186 GLY A CA 1
ATOM 1449 C C . GLY A 1 186 ? -9.469 24.688 3.336 1 89.81 186 GLY A C 1
ATOM 1450 O O . GLY A 1 186 ? -10.07 24.234 2.365 1 89.81 186 GLY A O 1
ATOM 1451 N N . ARG A 1 187 ? -8.797 23.984 4.129 1 94.94 187 ARG A N 1
ATOM 1452 C CA . ARG A 1 187 ? -8.531 22.578 3.824 1 94.94 187 ARG A CA 1
ATOM 1453 C C . ARG A 1 187 ? -9.797 21.75 3.951 1 94.94 187 ARG A C 1
ATOM 1455 O O . ARG A 1 187 ? -10.039 20.844 3.141 1 94.94 187 ARG A O 1
ATOM 1462 N N . PRO A 1 188 ? -10.633 22.016 4.914 1 97.19 188 PRO A N 1
ATOM 1463 C CA . PRO A 1 188 ? -11.836 21.188 5.055 1 97.19 188 PRO A CA 1
ATOM 1464 C C . PRO A 1 188 ? -12.703 21.188 3.799 1 97.19 188 PRO A C 1
ATOM 1466 O O . PRO A 1 188 ? -13.094 20.125 3.316 1 97.19 188 PRO A O 1
ATOM 1469 N N . GLY A 1 189 ? -12.922 22.344 3.24 1 98.06 189 GLY A N 1
ATOM 1470 C CA . GLY A 1 189 ? -13.711 22.422 2.02 1 98.06 189 GLY A CA 1
ATOM 1471 C C . GLY A 1 189 ? -13.047 21.734 0.84 1 98.06 189 GLY A C 1
ATOM 1472 O O . GLY A 1 189 ? -13.711 21 0.095 1 98.06 189 GLY A O 1
ATOM 1473 N N . ARG A 1 190 ? -11.805 22 0.702 1 98.19 190 ARG A N 1
ATOM 1474 C CA . ARG A 1 190 ? -11.055 21.359 -0.379 1 98.19 190 ARG A CA 1
ATOM 1475 C C . ARG A 1 190 ? -11.062 19.844 -0.237 1 98.19 190 ARG A C 1
ATOM 1477 O O . ARG A 1 190 ? -11.227 19.125 -1.224 1 98.19 190 ARG A O 1
ATOM 1484 N N . SER A 1 191 ? -10.836 19.406 0.946 1 98.69 191 SER A N 1
ATOM 1485 C CA . SER A 1 191 ? -10.852 17.969 1.216 1 98.69 191 SER A CA 1
ATOM 1486 C C . SER A 1 191 ? -12.211 17.359 0.894 1 98.69 191 SER A C 1
ATOM 1488 O O . SER A 1 191 ? -12.289 16.297 0.29 1 98.69 191 SER A O 1
ATOM 1490 N N . LEU A 1 192 ? -13.281 18.031 1.299 1 98.88 192 LEU A N 1
ATOM 1491 C CA . LEU A 1 192 ? -14.625 17.547 0.991 1 98.88 192 LEU A CA 1
ATOM 1492 C C . LEU A 1 192 ? -14.82 17.422 -0.515 1 98.88 192 LEU A C 1
ATOM 1494 O O . LEU A 1 192 ? -15.359 16.406 -0.992 1 98.88 192 LEU A O 1
ATOM 1498 N N . ALA A 1 193 ? -14.414 18.391 -1.246 1 98.88 193 ALA A N 1
ATOM 1499 C CA . ALA A 1 193 ? -14.523 18.359 -2.701 1 98.88 193 ALA A CA 1
ATOM 1500 C C . ALA A 1 193 ? -13.75 17.172 -3.283 1 98.88 193 ALA A C 1
ATOM 1502 O O . ALA A 1 193 ? -14.227 16.5 -4.199 1 98.88 193 ALA A O 1
ATOM 1503 N N . GLN A 1 194 ? -12.609 16.953 -2.777 1 98.88 194 GLN A N 1
ATOM 1504 C CA . GLN A 1 194 ? -11.789 15.844 -3.258 1 98.88 194 GLN A CA 1
ATOM 1505 C C . GLN A 1 194 ? -12.422 14.5 -2.92 1 98.88 194 GLN A C 1
ATOM 1507 O O . GLN A 1 194 ? -12.367 13.562 -3.721 1 98.88 194 GLN A O 1
ATOM 1512 N N . HIS A 1 195 ? -13.008 14.383 -1.729 1 98.94 195 HIS A N 1
ATOM 1513 C CA . HIS A 1 195 ? -13.711 13.156 -1.381 1 98.94 195 HIS A CA 1
ATOM 1514 C C . HIS A 1 195 ? -14.898 12.922 -2.311 1 98.94 195 HIS A C 1
ATOM 1516 O O . HIS A 1 195 ? -15.164 11.781 -2.701 1 98.94 195 HIS A O 1
ATOM 1522 N N . ARG A 1 196 ? -15.562 13.953 -2.666 1 98.94 196 ARG A N 1
ATOM 1523 C CA . ARG A 1 196 ? -16.688 13.82 -3.592 1 98.94 196 ARG A CA 1
ATOM 1524 C C . ARG A 1 196 ? -16.219 13.312 -4.949 1 98.94 196 ARG A C 1
ATOM 1526 O O . ARG A 1 196 ? -16.906 12.5 -5.582 1 98.94 196 ARG A O 1
ATOM 1533 N N . ALA A 1 197 ? -15.094 13.797 -5.379 1 98.94 197 ALA A N 1
ATOM 1534 C CA . ALA A 1 197 ? -14.523 13.312 -6.633 1 98.94 197 ALA A CA 1
ATOM 1535 C C . ALA A 1 197 ? -14.227 11.82 -6.562 1 98.94 197 ALA A C 1
ATOM 1537 O O . ALA A 1 197 ? -14.445 11.086 -7.531 1 98.94 197 ALA A O 1
ATOM 1538 N N . ILE A 1 198 ? -13.703 11.344 -5.449 1 98.94 198 ILE A N 1
ATOM 1539 C CA . ILE A 1 198 ? -13.438 9.922 -5.246 1 98.94 198 ILE A CA 1
ATOM 1540 C C . ILE A 1 198 ? -14.742 9.133 -5.309 1 98.94 198 ILE A C 1
ATOM 1542 O O . ILE A 1 198 ? -14.828 8.125 -6.016 1 98.94 198 ILE A O 1
ATOM 1546 N N . LEU A 1 199 ? -15.734 9.617 -4.555 1 98.94 199 LEU A N 1
ATOM 1547 C CA . LEU A 1 199 ? -17.031 8.945 -4.547 1 98.94 199 LEU A CA 1
ATOM 1548 C C . LEU A 1 199 ? -17.609 8.859 -5.957 1 98.94 199 LEU A C 1
ATOM 1550 O O . LEU A 1 199 ? -18.141 7.82 -6.348 1 98.94 199 LEU A O 1
ATOM 1554 N N . ASP A 1 200 ? -17.531 9.953 -6.695 1 98.94 200 ASP A N 1
ATOM 1555 C CA . ASP A 1 200 ? -18.062 9.977 -8.055 1 98.94 200 ASP A CA 1
ATOM 1556 C C . ASP A 1 200 ? -17.438 8.883 -8.914 1 98.94 200 ASP A C 1
ATOM 1558 O O . ASP A 1 200 ? -18.125 8.172 -9.641 1 98.94 200 ASP A O 1
ATOM 1562 N N . ALA A 1 201 ? -16.125 8.789 -8.805 1 98.94 201 ALA A N 1
ATOM 1563 C CA . ALA A 1 201 ? -15.406 7.781 -9.578 1 98.94 201 ALA A CA 1
ATOM 1564 C C . ALA A 1 201 ? -15.773 6.371 -9.125 1 98.94 201 ALA A C 1
ATOM 1566 O O . ALA A 1 201 ? -15.93 5.465 -9.953 1 98.94 201 ALA A O 1
ATOM 1567 N N . VAL A 1 202 ? -15.93 6.121 -7.816 1 98.94 202 VAL A N 1
ATOM 1568 C CA . VAL A 1 202 ? -16.328 4.82 -7.277 1 98.94 202 VAL A CA 1
ATOM 1569 C C . VAL A 1 202 ? -17.734 4.48 -7.734 1 98.94 202 VAL A C 1
ATOM 1571 O O . VAL A 1 202 ? -18 3.359 -8.18 1 98.94 202 VAL A O 1
ATOM 1574 N N . ALA A 1 203 ? -18.594 5.43 -7.641 1 98.88 203 ALA A N 1
ATOM 1575 C CA . ALA A 1 203 ? -19.984 5.234 -8.039 1 98.88 203 ALA A CA 1
ATOM 1576 C C . ALA A 1 203 ? -20.094 4.875 -9.523 1 98.88 203 ALA A C 1
ATOM 1578 O O . ALA A 1 203 ? -20.922 4.047 -9.914 1 98.88 203 ALA A O 1
ATOM 1579 N N . ALA A 1 204 ? -19.266 5.457 -10.328 1 98.75 204 ALA A N 1
ATOM 1580 C CA . ALA A 1 204 ? -19.266 5.25 -11.781 1 98.75 204 ALA A CA 1
ATOM 1581 C C . ALA A 1 204 ? -18.516 3.98 -12.156 1 98.75 204 ALA A C 1
ATOM 1583 O O . ALA A 1 204 ? -18.391 3.652 -13.344 1 98.75 204 ALA A O 1
ATOM 1584 N N . ARG A 1 205 ? -17.922 3.322 -11.219 1 98.62 205 ARG A N 1
ATOM 1585 C CA . ARG A 1 205 ? -17.156 2.104 -11.438 1 98.62 205 ARG A CA 1
ATOM 1586 C C . ARG A 1 205 ? -15.984 2.357 -12.383 1 98.62 205 ARG A C 1
ATOM 1588 O O . ARG A 1 205 ? -15.812 1.636 -13.367 1 98.62 205 ARG A O 1
ATOM 1595 N N . GLN A 1 206 ? -15.297 3.363 -12.102 1 98.81 206 GLN A N 1
ATOM 1596 C CA . GLN A 1 206 ? -14.094 3.738 -12.828 1 98.81 206 GLN A CA 1
ATOM 1597 C C . GLN A 1 206 ? -12.852 3.59 -11.953 1 98.81 206 GLN A C 1
ATOM 1599 O O . GLN A 1 206 ? -12.391 4.562 -11.352 1 98.81 206 GLN A O 1
ATOM 1604 N N . PRO A 1 207 ? -12.234 2.445 -11.93 1 98.75 207 PRO A N 1
ATOM 1605 C CA . PRO A 1 207 ? -11.164 2.141 -10.977 1 98.75 207 PRO A CA 1
ATOM 1606 C C . PRO A 1 207 ? -9.945 3.047 -11.156 1 98.75 207 PRO A C 1
ATOM 1608 O O . PRO A 1 207 ? -9.391 3.539 -10.164 1 98.75 207 PRO A O 1
ATOM 1611 N N . ARG A 1 208 ? -9.523 3.254 -12.359 1 98.25 208 ARG A N 1
ATOM 1612 C CA . ARG A 1 208 ? -8.359 4.098 -12.602 1 98.25 208 ARG A CA 1
ATOM 1613 C C . ARG A 1 208 ? -8.602 5.523 -12.117 1 98.25 208 ARG A C 1
ATOM 1615 O O . ARG A 1 208 ? -7.73 6.133 -11.5 1 98.25 208 ARG A O 1
ATOM 1622 N N . GLN A 1 209 ? -9.781 6.027 -12.375 1 98.81 209 GLN A N 1
ATOM 1623 C CA . GLN A 1 209 ? -10.133 7.379 -11.953 1 98.81 209 GLN A CA 1
ATOM 1624 C C . GLN A 1 209 ? -10.25 7.461 -10.43 1 98.81 209 GLN A C 1
ATOM 1626 O O . GLN A 1 209 ? -9.859 8.469 -9.828 1 98.81 209 GLN A O 1
ATOM 1631 N N . ALA A 1 210 ? -10.828 6.422 -9.812 1 98.94 210 ALA A N 1
ATOM 1632 C CA . ALA A 1 210 ? -10.945 6.391 -8.352 1 98.94 210 ALA A CA 1
ATOM 1633 C C . ALA A 1 210 ? -9.57 6.406 -7.691 1 98.94 210 ALA A C 1
ATOM 1635 O O . ALA A 1 210 ? -9.336 7.164 -6.746 1 98.94 210 ALA A O 1
ATOM 1636 N N . ALA A 1 211 ? -8.688 5.617 -8.227 1 98.88 211 ALA A N 1
ATOM 1637 C CA . ALA A 1 211 ? -7.32 5.574 -7.723 1 98.88 211 ALA A CA 1
ATOM 1638 C C . ALA A 1 211 ? -6.641 6.934 -7.867 1 98.88 211 ALA A C 1
ATOM 1640 O O . ALA A 1 211 ? -6.012 7.422 -6.926 1 98.88 211 ALA A O 1
ATOM 1641 N N . ALA A 1 212 ? -6.766 7.539 -9.008 1 98.69 212 ALA A N 1
ATOM 1642 C CA . ALA A 1 212 ? -6.137 8.836 -9.266 1 98.69 212 ALA A CA 1
ATOM 1643 C C . ALA A 1 212 ? -6.695 9.906 -8.336 1 98.69 212 ALA A C 1
ATOM 1645 O O . ALA A 1 212 ? -5.949 10.742 -7.82 1 98.69 212 ALA A O 1
ATOM 1646 N N . ALA A 1 213 ? -7.988 9.906 -8.156 1 98.88 213 ALA A N 1
ATOM 1647 C CA . ALA A 1 213 ? -8.625 10.883 -7.281 1 98.88 213 ALA A CA 1
ATOM 1648 C C . ALA A 1 213 ? -8.148 10.719 -5.84 1 98.88 213 ALA A C 1
ATOM 1650 O O . ALA A 1 213 ? -7.859 11.703 -5.156 1 98.88 213 ALA A O 1
ATOM 1651 N N . MET A 1 214 ? -8.039 9.492 -5.375 1 98.94 214 MET A N 1
ATOM 1652 C CA . MET A 1 214 ? -7.574 9.234 -4.012 1 98.94 214 MET A CA 1
ATOM 1653 C C . MET A 1 214 ? -6.109 9.625 -3.852 1 98.94 214 MET A C 1
ATOM 1655 O O . MET A 1 214 ? -5.73 10.219 -2.84 1 98.94 214 MET A O 1
ATOM 1659 N N . ARG A 1 215 ? -5.352 9.273 -4.844 1 98.69 215 ARG A N 1
ATOM 1660 C CA . ARG A 1 215 ? -3.943 9.648 -4.797 1 98.69 215 ARG A CA 1
ATOM 1661 C C . ARG A 1 215 ? -3.785 11.164 -4.695 1 98.69 215 ARG A C 1
ATOM 1663 O O . ARG A 1 215 ? -2.984 11.656 -3.895 1 98.69 215 ARG A O 1
ATOM 1670 N N . ARG A 1 216 ? -4.52 11.914 -5.484 1 98.62 216 ARG A N 1
ATOM 1671 C CA . ARG A 1 216 ? -4.496 13.367 -5.418 1 98.62 216 ARG A CA 1
ATOM 1672 C C . ARG A 1 216 ? -4.887 13.859 -4.027 1 98.62 216 ARG A C 1
ATOM 1674 O O . ARG A 1 216 ? -4.25 14.766 -3.484 1 98.62 216 ARG A O 1
ATOM 1681 N N . HIS A 1 217 ? -5.895 13.297 -3.463 1 98.81 217 HIS A N 1
ATOM 1682 C CA . HIS A 1 217 ? -6.375 13.664 -2.137 1 98.81 217 HIS A CA 1
ATOM 1683 C C . HIS A 1 217 ? -5.301 13.438 -1.077 1 98.81 217 HIS A C 1
ATOM 1685 O O . HIS A 1 217 ? -5.008 14.336 -0.282 1 98.81 217 HIS A O 1
ATOM 1691 N N . VAL A 1 218 ? -4.695 12.25 -1.098 1 98.75 218 VAL A N 1
ATOM 1692 C CA . VAL A 1 218 ? -3.73 11.906 -0.06 1 98.75 218 VAL A CA 1
ATOM 1693 C C . VAL A 1 218 ? -2.479 12.766 -0.213 1 98.75 218 VAL A C 1
ATOM 1695 O O . VAL A 1 218 ? -1.856 13.156 0.78 1 98.75 218 VAL A O 1
ATOM 1698 N N . ARG A 1 219 ? -2.133 13.125 -1.447 1 98.06 219 ARG A N 1
ATOM 1699 C CA . ARG A 1 219 ? -0.998 14.016 -1.668 1 98.06 219 ARG A CA 1
ATOM 1700 C C . ARG A 1 219 ? -1.297 15.422 -1.156 1 98.06 219 ARG A C 1
ATOM 1702 O O . ARG A 1 219 ? -0.401 16.109 -0.673 1 98.06 219 ARG A O 1
ATOM 1709 N N . THR A 1 220 ? -2.562 15.812 -1.277 1 97.81 220 THR A N 1
ATOM 1710 C CA . THR A 1 220 ? -2.982 17.062 -0.664 1 97.81 220 THR A CA 1
ATOM 1711 C C . THR A 1 220 ? -2.826 17 0.854 1 97.81 220 THR A C 1
ATOM 1713 O O . THR A 1 220 ? -2.367 17.969 1.475 1 97.81 220 THR A O 1
ATOM 1716 N N . VAL A 1 221 ? -3.188 15.875 1.457 1 97.88 221 VAL A N 1
ATOM 1717 C CA . VAL A 1 221 ? -3.096 15.68 2.9 1 97.88 221 VAL A CA 1
ATOM 1718 C C . VAL A 1 221 ? -1.649 15.859 3.355 1 97.88 221 VAL A C 1
ATOM 1720 O O . VAL A 1 221 ? -1.394 16.344 4.461 1 97.88 221 VAL A O 1
ATOM 1723 N N . ALA A 1 222 ? -0.72 15.57 2.508 1 96.5 222 ALA A N 1
ATOM 1724 C CA . ALA A 1 222 ? 0.702 15.602 2.842 1 96.5 222 ALA A CA 1
ATOM 1725 C C . ALA A 1 222 ? 1.228 17.031 2.861 1 96.5 222 ALA A C 1
ATOM 1727 O O . ALA A 1 222 ? 2.322 17.297 3.367 1 96.5 222 ALA A O 1
ATOM 1728 N N . LYS A 1 223 ? 0.516 17.953 2.281 1 95.19 223 LYS A N 1
ATOM 1729 C CA . LYS A 1 223 ? 0.941 19.344 2.238 1 95.19 223 LYS A CA 1
ATOM 1730 C C . LYS A 1 223 ? 0.603 20.062 3.543 1 95.19 223 LYS A C 1
ATOM 1732 O O . LYS A 1 223 ? -0.39 20.781 3.619 1 95.19 223 LYS A O 1
ATOM 1737 N N . VAL A 1 224 ? 1.477 19.875 4.566 1 92.06 224 VAL A N 1
ATOM 1738 C CA . VAL A 1 224 ? 1.259 20.469 5.883 1 92.06 224 VAL A CA 1
ATOM 1739 C C . VAL A 1 224 ? 2.488 21.281 6.293 1 92.06 224 VAL A C 1
ATOM 1741 O O . VAL A 1 224 ? 3.613 20.953 5.914 1 92.06 224 VAL A O 1
ATOM 1744 N N . ARG A 1 225 ? 2.297 22.266 7.105 1 86.5 225 ARG A N 1
ATOM 1745 C CA . ARG A 1 225 ? 3.357 23.172 7.559 1 86.5 225 ARG A CA 1
ATOM 1746 C C . ARG A 1 225 ? 4.359 22.438 8.438 1 86.5 225 ARG A C 1
ATOM 1748 O O . ARG A 1 225 ? 5.551 22.766 8.438 1 86.5 225 ARG A O 1
ATOM 1755 N N . LEU A 1 226 ? 3.848 21.484 9.125 1 87.44 226 LEU A N 1
ATOM 1756 C CA . LEU A 1 226 ? 4.691 20.719 10.039 1 87.44 226 LEU A CA 1
ATOM 1757 C C . LEU A 1 226 ? 5.91 20.156 9.32 1 87.44 226 LEU A C 1
ATOM 1759 O O . LEU A 1 226 ? 7.016 20.156 9.867 1 87.44 226 LEU A O 1
ATOM 1763 N N . LEU A 1 227 ? 5.688 19.766 8.141 1 89.62 227 LEU A N 1
ATOM 1764 C CA . LEU A 1 227 ? 6.762 19.109 7.402 1 89.62 227 LEU A CA 1
ATOM 1765 C C . LEU A 1 227 ? 7.723 20.156 6.828 1 89.62 227 LEU A C 1
ATOM 1767 O O . LEU A 1 227 ? 8.859 19.828 6.469 1 89.62 227 LEU A O 1
ATOM 1771 N N . ASP A 1 228 ? 7.336 21.344 6.773 1 84.62 228 ASP A N 1
ATOM 1772 C CA . ASP A 1 228 ? 8.188 22.422 6.277 1 84.62 228 ASP A CA 1
ATOM 1773 C C . ASP A 1 228 ? 8.93 23.109 7.426 1 84.62 228 ASP A C 1
ATOM 1775 O O . ASP A 1 228 ? 9.805 23.938 7.191 1 84.62 228 ASP A O 1
ATOM 1779 N N . TRP A 1 229 ? 8.555 22.766 8.594 1 80.88 229 TRP A N 1
ATOM 1780 C CA . TRP A 1 229 ? 9.109 23.375 9.797 1 80.88 229 TRP A CA 1
ATOM 1781 C C . TRP A 1 229 ? 10.398 22.672 10.219 1 80.88 229 TRP A C 1
ATOM 1783 O O . TRP A 1 229 ? 10.453 21.438 10.258 1 80.88 229 TRP A O 1
ATOM 1793 N N . ASP A 1 230 ? 11.492 23.391 10.25 1 76.12 230 ASP A N 1
ATOM 1794 C CA . ASP A 1 230 ? 12.758 22.875 10.758 1 76.12 230 ASP A CA 1
ATOM 1795 C C . ASP A 1 230 ? 13.055 23.406 12.156 1 76.12 230 ASP A C 1
ATOM 1797 O O . ASP A 1 230 ? 13.375 24.594 12.32 1 76.12 230 ASP A O 1
ATOM 1801 N N . PRO A 1 231 ? 12.977 22.531 13.109 1 66.12 231 PRO A N 1
ATOM 1802 C CA . PRO A 1 231 ? 13.219 23 14.477 1 66.12 231 PRO A CA 1
ATOM 1803 C C . PRO A 1 231 ? 14.641 23.516 14.672 1 66.12 231 PRO A C 1
ATOM 1805 O O . PRO A 1 231 ? 14.891 24.297 15.586 1 66.12 231 PRO A O 1
ATOM 1808 N N . GLU A 1 232 ? 15.562 22.984 13.773 1 62.03 232 GLU A N 1
ATOM 1809 C CA . GLU A 1 232 ? 16.953 23.375 13.914 1 62.03 232 GLU A CA 1
ATOM 1810 C C . GLU A 1 232 ? 17.219 24.703 13.211 1 62.03 232 GLU A C 1
ATOM 1812 O O . GLU A 1 232 ? 18.234 25.359 13.461 1 62.03 232 GLU A O 1
ATOM 1817 N N . ASP A 1 233 ? 16.641 24.906 12.102 1 55.12 233 ASP A N 1
ATOM 1818 C CA . ASP A 1 233 ? 16.859 26.203 11.484 1 55.12 233 ASP A CA 1
ATOM 1819 C C . ASP A 1 233 ? 16.688 27.344 12.5 1 55.12 233 ASP A C 1
ATOM 1821 O O . ASP A 1 233 ? 17 28.484 12.203 1 55.12 233 ASP A O 1
ATOM 1825 N N . GLU A 1 234 ? 16.156 27.094 13.555 1 47.06 234 GLU A N 1
ATOM 1826 C CA . GLU A 1 234 ? 15.891 28.047 14.633 1 47.06 234 GLU A CA 1
ATOM 1827 C C . GLU A 1 234 ? 17.172 28.359 15.414 1 47.06 234 GLU A C 1
ATOM 1829 O O . GLU A 1 234 ? 17.156 29.219 16.297 1 47.06 234 GLU A O 1
ATOM 1834 N N . ARG A 1 235 ? 18.391 27.656 15.023 1 40.88 235 ARG A N 1
ATOM 1835 C CA . ARG A 1 235 ? 19.656 28.031 15.617 1 40.88 235 ARG A CA 1
ATOM 1836 C C . ARG A 1 235 ? 20.297 29.188 14.844 1 40.88 235 ARG A C 1
ATOM 1838 O O . ARG A 1 235 ? 20.25 29.219 13.617 1 40.88 235 ARG A O 1
ATOM 1845 N N . MET B 1 1 ? -25.578 -53 6.945 1 31.12 1 MET B N 1
ATOM 1846 C CA . MET B 1 1 ? -25.188 -52.438 5.66 1 31.12 1 MET B CA 1
ATOM 1847 C C . MET B 1 1 ? -23.922 -51.625 5.793 1 31.12 1 MET B C 1
ATOM 1849 O O . MET B 1 1 ? -23.859 -50.688 6.594 1 31.12 1 MET B O 1
ATOM 1853 N N . THR B 1 2 ? -22.672 -52.188 5.629 1 35.09 2 THR B N 1
ATOM 1854 C CA . THR B 1 2 ? -21.312 -51.75 5.98 1 35.09 2 THR B CA 1
ATOM 1855 C C . THR B 1 2 ? -20.984 -50.406 5.359 1 35.09 2 THR B C 1
ATOM 1857 O O . THR B 1 2 ? -21.391 -50.125 4.23 1 35.09 2 THR B O 1
ATOM 1860 N N . ASP B 1 3 ? -20.828 -49.344 6.215 1 40.84 3 ASP B N 1
ATOM 1861 C CA . ASP B 1 3 ? -20.438 -47.938 5.984 1 40.84 3 ASP B CA 1
ATOM 1862 C C . ASP B 1 3 ? -19.344 -47.844 4.926 1 40.84 3 ASP B C 1
ATOM 1864 O O . ASP B 1 3 ? -18.812 -46.75 4.68 1 40.84 3 ASP B O 1
ATOM 1868 N N . ALA B 1 4 ? -18.766 -48.938 4.484 1 43.38 4 ALA B N 1
ATOM 1869 C CA . ALA B 1 4 ? -17.734 -49.156 3.477 1 43.38 4 ALA B CA 1
ATOM 1870 C C . ALA B 1 4 ? -18.219 -48.75 2.09 1 43.38 4 ALA B C 1
ATOM 1872 O O . ALA B 1 4 ? -17.422 -48.656 1.153 1 43.38 4 ALA B O 1
ATOM 1873 N N . LEU B 1 5 ? -19.469 -48.875 1.719 1 43.88 5 LEU B N 1
ATOM 1874 C CA . LEU B 1 5 ? -19.984 -48.594 0.387 1 43.88 5 LEU B CA 1
ATOM 1875 C C . LEU B 1 5 ? -20.312 -47.125 0.243 1 43.88 5 LEU B C 1
ATOM 1877 O O . LEU B 1 5 ? -21.156 -46.75 -0.585 1 43.88 5 LEU B O 1
ATOM 1881 N N . ARG B 1 6 ? -20.031 -46.281 1.27 1 44.97 6 ARG B N 1
ATOM 1882 C CA . ARG B 1 6 ? -20.359 -44.875 1.086 1 44.97 6 ARG B CA 1
ATOM 1883 C C . ARG B 1 6 ? -19.656 -44.312 -0.141 1 44.97 6 ARG B C 1
ATOM 1885 O O . ARG B 1 6 ? -18.484 -44.562 -0.361 1 44.97 6 ARG B O 1
ATOM 1892 N N . PRO B 1 7 ? -20.359 -43.906 -1.196 1 46.12 7 PRO B N 1
ATOM 1893 C CA . PRO B 1 7 ? -19.719 -43.281 -2.363 1 46.12 7 PRO B CA 1
ATOM 1894 C C . PRO B 1 7 ? -18.516 -42.438 -1.995 1 46.12 7 PRO B C 1
ATOM 1896 O O . PRO B 1 7 ? -18.516 -41.781 -0.95 1 46.12 7 PRO B O 1
ATOM 1899 N N . MET B 1 8 ? -17.312 -42.812 -2.266 1 48.97 8 MET B N 1
ATOM 1900 C CA . MET B 1 8 ? -16.125 -42 -2.051 1 48.97 8 MET B CA 1
ATOM 1901 C C . MET B 1 8 ? -16.406 -40.562 -2.393 1 48.97 8 MET B C 1
ATOM 1903 O O . MET B 1 8 ? -16.953 -40.25 -3.449 1 48.97 8 MET B O 1
ATOM 1907 N N . THR B 1 9 ? -16.516 -39.656 -1.479 1 55.5 9 THR B N 1
ATOM 1908 C CA . THR B 1 9 ? -16.688 -38.219 -1.732 1 55.5 9 THR B CA 1
ATOM 1909 C C . THR B 1 9 ? -15.812 -37.781 -2.904 1 55.5 9 THR B C 1
ATOM 1911 O O . THR B 1 9 ? -14.773 -38.375 -3.172 1 55.5 9 THR B O 1
ATOM 1914 N N . LYS B 1 10 ? -16.547 -37.188 -3.924 1 58 10 LYS B N 1
ATOM 1915 C CA . LYS B 1 10 ? -15.891 -36.688 -5.125 1 58 10 LYS B CA 1
ATOM 1916 C C . LYS B 1 10 ? -14.453 -36.25 -4.828 1 58 10 LYS B C 1
ATOM 1918 O O . LYS B 1 10 ? -13.555 -36.5 -5.633 1 58 10 LYS B O 1
ATOM 1923 N N . GLN B 1 11 ? -14.281 -35.531 -3.676 1 59.56 11 GLN B N 1
ATOM 1924 C CA . GLN B 1 11 ? -12.938 -35.125 -3.264 1 59.56 11 GLN B CA 1
ATOM 1925 C C . GLN B 1 11 ? -12.016 -36.312 -3.121 1 59.56 11 GLN B C 1
ATOM 1927 O O . GLN B 1 11 ? -10.852 -36.281 -3.535 1 59.56 11 GLN B O 1
ATOM 1932 N N . ARG B 1 12 ? -12.633 -37.312 -2.707 1 64.62 12 ARG B N 1
ATOM 1933 C CA . ARG B 1 12 ? -11.852 -38.5 -2.426 1 64.62 12 ARG B CA 1
ATOM 1934 C C . ARG B 1 12 ? -11.5 -39.25 -3.715 1 64.62 12 ARG B C 1
ATOM 1936 O O . ARG B 1 12 ? -10.391 -39.75 -3.855 1 64.62 12 ARG B O 1
ATOM 1943 N N . LEU B 1 13 ? -12.43 -39.156 -4.656 1 70.25 13 LEU B N 1
ATOM 1944 C CA . LEU B 1 13 ? -12.172 -39.875 -5.895 1 70.25 13 LEU B CA 1
ATOM 1945 C C . LEU B 1 13 ? -11.023 -39.219 -6.668 1 70.25 13 LEU B C 1
ATOM 1947 O O . LEU B 1 13 ? -10.133 -39.938 -7.156 1 70.25 13 LEU B O 1
ATOM 1951 N N . TYR B 1 14 ? -11.047 -37.875 -6.707 1 72.56 14 TYR B N 1
ATOM 1952 C CA . TYR B 1 14 ? -10 -37.25 -7.484 1 72.56 14 TYR B CA 1
ATOM 1953 C C . TYR B 1 14 ? -8.648 -37.375 -6.793 1 72.56 14 TYR B C 1
ATOM 1955 O O . TYR B 1 14 ? -7.625 -37.594 -7.449 1 72.56 14 TYR B O 1
ATOM 1963 N N . GLU B 1 15 ? -8.703 -37.406 -5.461 1 77.31 15 GLU B N 1
ATOM 1964 C CA . GLU B 1 15 ? -7.453 -37.656 -4.746 1 77.31 15 GLU B CA 1
ATOM 1965 C C . GLU B 1 15 ? -6.91 -39.031 -5.023 1 77.31 15 GLU B C 1
ATOM 1967 O O . GLU B 1 15 ? -5.699 -39.219 -5.137 1 77.31 15 GLU B O 1
ATOM 1972 N N . GLN B 1 16 ? -7.797 -39.906 -5.129 1 81.81 16 GLN B N 1
ATOM 1973 C CA . GLN B 1 16 ? -7.406 -41.281 -5.461 1 81.81 16 GLN B CA 1
ATOM 1974 C C . GLN B 1 16 ? -6.824 -41.344 -6.871 1 81.81 16 GLN B C 1
ATOM 1976 O O . GLN B 1 16 ? -5.824 -42.031 -7.094 1 81.81 16 GLN B O 1
ATOM 1981 N N . VAL B 1 17 ? -7.48 -40.688 -7.758 1 87 17 VAL B N 1
ATOM 1982 C CA . VAL B 1 17 ? -7 -40.656 -9.133 1 87 17 VAL B CA 1
ATOM 1983 C C . VAL B 1 17 ? -5.594 -40.062 -9.18 1 87 17 VAL B C 1
ATOM 1985 O O . VAL B 1 17 ? -4.707 -40.594 -9.852 1 87 17 VAL B O 1
ATOM 1988 N N . LEU B 1 18 ? -5.402 -39.031 -8.398 1 88.25 18 LEU B N 1
ATOM 1989 C CA . LEU B 1 18 ? -4.102 -38.375 -8.344 1 88.25 18 LEU B CA 1
ATOM 1990 C C . LEU B 1 18 ? -3.037 -39.344 -7.797 1 88.25 18 LEU B C 1
ATOM 1992 O O . LEU B 1 18 ? -1.925 -39.406 -8.328 1 88.25 18 LEU B O 1
ATOM 1996 N N . GLU B 1 19 ? -3.398 -40.031 -6.777 1 87.62 19 GLU B N 1
ATOM 1997 C CA . GLU B 1 19 ? -2.465 -41 -6.188 1 87.62 19 GLU B CA 1
ATOM 1998 C C . GLU B 1 19 ? -2.111 -42.094 -7.176 1 87.62 19 GLU B C 1
ATOM 2000 O O . GLU B 1 19 ? -0.955 -42.531 -7.258 1 87.62 19 GLU B O 1
ATOM 2005 N N . ARG B 1 20 ? -3.018 -42.562 -7.898 1 87.81 20 ARG B N 1
ATOM 2006 C CA . ARG B 1 20 ? -2.793 -43.594 -8.883 1 87.81 20 ARG B CA 1
ATOM 2007 C C . ARG B 1 20 ? -1.931 -43.094 -10.039 1 87.81 20 ARG B C 1
ATOM 2009 O O . ARG B 1 20 ? -1.075 -43.812 -10.547 1 87.81 20 ARG B O 1
ATOM 2016 N N . LEU B 1 21 ? -2.23 -41.906 -10.406 1 89.19 21 LEU B N 1
ATOM 2017 C CA . LEU B 1 21 ? -1.407 -41.312 -11.445 1 89.19 21 LEU B CA 1
ATOM 2018 C C . LEU B 1 21 ? 0.041 -41.156 -10.992 1 89.19 21 LEU B C 1
ATOM 2020 O O . LEU B 1 21 ? 0.967 -41.438 -11.758 1 89.19 21 LEU B O 1
ATOM 2024 N N . ARG B 1 22 ? 0.205 -40.75 -9.766 1 89.62 22 ARG B N 1
ATOM 2025 C CA . ARG B 1 22 ? 1.541 -40.625 -9.195 1 89.62 22 ARG B CA 1
ATOM 2026 C C . ARG B 1 22 ? 2.262 -41.969 -9.219 1 89.62 22 ARG B C 1
ATOM 2028 O O . ARG B 1 22 ? 3.43 -42.062 -9.609 1 89.62 22 ARG B O 1
ATOM 2035 N N . GLN B 1 23 ? 1.556 -43 -8.828 1 88.94 23 GLN B N 1
ATOM 2036 C CA . GLN B 1 23 ? 2.113 -44.344 -8.828 1 88.94 23 GLN B CA 1
ATOM 2037 C C . GLN B 1 23 ? 2.467 -44.812 -10.242 1 88.94 23 GLN B C 1
ATOM 2039 O O . GLN B 1 23 ? 3.5 -45.438 -10.453 1 88.94 23 GLN B O 1
ATOM 2044 N N . TYR B 1 24 ? 1.572 -44.5 -11.125 1 87.56 24 TYR B N 1
ATOM 2045 C CA . TYR B 1 24 ? 1.813 -44.844 -12.523 1 87.56 24 TYR B CA 1
ATOM 2046 C C . TYR B 1 24 ? 3.119 -44.219 -13.016 1 87.56 24 TYR B C 1
ATOM 2048 O O . TYR B 1 24 ? 3.928 -44.906 -13.656 1 87.56 24 TYR B O 1
ATOM 2056 N N . VAL B 1 25 ? 3.309 -43.031 -12.727 1 89.94 25 VAL B N 1
ATOM 2057 C CA . VAL B 1 25 ? 4.5 -42.312 -13.148 1 89.94 25 VAL B CA 1
ATOM 2058 C C . VAL B 1 25 ? 5.734 -42.875 -12.469 1 89.94 25 VAL B C 1
ATOM 2060 O O . VAL B 1 25 ? 6.762 -43.125 -13.117 1 89.94 25 VAL B O 1
ATOM 2063 N N . ALA B 1 26 ? 5.625 -43.156 -11.188 1 90.31 26 ALA B N 1
ATOM 2064 C CA . ALA B 1 26 ? 6.738 -43.688 -10.414 1 90.31 26 ALA B CA 1
ATOM 2065 C C . ALA B 1 26 ? 7.109 -45.094 -10.898 1 90.31 26 ALA B C 1
ATOM 2067 O O . ALA B 1 26 ? 8.289 -45.375 -11.133 1 90.31 26 ALA B O 1
ATOM 2068 N N . ASP B 1 27 ? 6.172 -45.906 -11.109 1 90.12 27 ASP B N 1
ATOM 2069 C CA . ASP B 1 27 ? 6.387 -47.312 -11.516 1 90.12 27 ASP B CA 1
ATOM 2070 C C . ASP B 1 27 ? 6.914 -47.375 -12.945 1 90.12 27 ASP B C 1
ATOM 2072 O O . ASP B 1 27 ? 7.707 -48.281 -13.273 1 90.12 27 ASP B O 1
ATOM 2076 N N . GLY B 1 28 ? 6.367 -46.5 -13.742 1 89.19 28 GLY B N 1
ATOM 2077 C CA . GLY B 1 28 ? 6.766 -46.5 -15.141 1 89.19 28 GLY B CA 1
ATOM 2078 C C . GLY B 1 28 ? 8.109 -45.844 -15.375 1 89.19 28 GLY B C 1
ATOM 2079 O O . GLY B 1 28 ? 8.648 -45.906 -16.484 1 89.19 28 GLY B O 1
ATOM 2080 N N . GLY B 1 29 ? 8.602 -45.156 -14.359 1 89.88 29 GLY B N 1
ATOM 2081 C CA . GLY B 1 29 ? 9.867 -44.438 -14.484 1 89.88 29 GLY B CA 1
ATOM 2082 C C . GLY B 1 29 ? 9.789 -43.25 -15.406 1 89.88 29 GLY B C 1
ATOM 2083 O O . GLY B 1 29 ? 10.742 -42.938 -16.125 1 89.88 29 GLY B O 1
ATOM 2084 N N . LEU B 1 30 ? 8.609 -42.719 -15.547 1 90.75 30 LEU B N 1
ATOM 2085 C CA . LEU B 1 30 ? 8.445 -41.531 -16.391 1 90.75 30 LEU B CA 1
ATOM 2086 C C . LEU B 1 30 ? 9.164 -40.344 -15.773 1 90.75 30 LEU B C 1
ATOM 2088 O O . LEU B 1 30 ? 9.242 -40.219 -14.555 1 90.75 30 LEU B O 1
ATOM 2092 N N . ARG B 1 31 ? 9.727 -39.531 -16.641 1 91.81 31 ARG B N 1
ATOM 2093 C CA . ARG B 1 31 ? 10.5 -38.375 -16.234 1 91.81 31 ARG B CA 1
ATOM 2094 C C . ARG B 1 31 ? 10.016 -37.094 -16.938 1 91.81 31 ARG B C 1
ATOM 2096 O O . ARG B 1 31 ? 9.156 -37.188 -17.828 1 91.81 31 ARG B O 1
ATOM 2103 N N . ALA B 1 32 ? 10.562 -36.031 -16.5 1 90.25 32 ALA B N 1
ATOM 2104 C CA . ALA B 1 32 ? 10.242 -34.781 -17.141 1 90.25 32 ALA B CA 1
ATOM 2105 C C . ALA B 1 32 ? 10.391 -34.844 -18.656 1 90.25 32 ALA B C 1
ATOM 2107 O O . ALA B 1 32 ? 11.398 -35.344 -19.156 1 90.25 32 ALA B O 1
ATOM 2108 N N . GLY B 1 33 ? 9.367 -34.375 -19.297 1 90.19 33 GLY B N 1
ATOM 2109 C CA . GLY B 1 33 ? 9.398 -34.406 -20.75 1 90.19 33 GLY B CA 1
ATOM 2110 C C . GLY B 1 33 ? 8.641 -35.594 -21.344 1 90.19 33 GLY B C 1
ATOM 2111 O O . GLY B 1 33 ? 8.305 -35.594 -22.516 1 90.19 33 GLY B O 1
ATOM 2112 N N . ASP B 1 34 ? 8.352 -36.594 -20.5 1 92.69 34 ASP B N 1
ATOM 2113 C CA . ASP B 1 34 ? 7.625 -37.75 -20.984 1 92.69 34 ASP B CA 1
ATOM 2114 C C . ASP B 1 34 ? 6.137 -37.469 -21.109 1 92.69 34 ASP B C 1
ATOM 2116 O O . ASP B 1 34 ? 5.586 -36.656 -20.359 1 92.69 34 ASP B O 1
ATOM 2120 N N . ARG B 1 35 ? 5.531 -38.188 -22.031 1 93 35 ARG B N 1
ATOM 2121 C CA . ARG B 1 35 ? 4.105 -38 -22.297 1 93 35 ARG B CA 1
ATOM 2122 C C . ARG B 1 35 ? 3.27 -38.969 -21.453 1 93 35 ARG B C 1
ATOM 2124 O O . ARG B 1 35 ? 3.617 -40.125 -21.328 1 93 35 ARG B O 1
ATOM 2131 N N . LEU B 1 36 ? 2.225 -38.375 -20.859 1 92.06 36 LEU B N 1
ATOM 2132 C CA . LEU B 1 36 ? 1.226 -39.219 -20.234 1 92.06 36 LEU B CA 1
ATOM 2133 C C . LEU B 1 36 ? 0.309 -39.844 -21.281 1 92.06 36 LEU B C 1
ATOM 2135 O O . LEU B 1 36 ? 0.081 -39.25 -22.344 1 92.06 36 LEU B O 1
ATOM 2139 N N . PRO B 1 37 ? -0.218 -41.094 -20.953 1 91 37 PRO B N 1
ATOM 2140 C CA . PRO B 1 37 ? -1.223 -41.656 -21.859 1 91 37 PRO B CA 1
ATOM 2141 C C . PRO B 1 37 ? -2.441 -40.75 -22.016 1 91 37 PRO B C 1
ATOM 2143 O O . PRO B 1 37 ? -2.705 -39.875 -21.172 1 91 37 PRO B O 1
ATOM 2146 N N . PRO B 1 38 ? -3.168 -40.906 -23.172 1 91.5 38 PRO B N 1
ATOM 2147 C CA . PRO B 1 38 ? -4.398 -40.125 -23.359 1 91.5 38 PRO B CA 1
ATOM 2148 C C . PRO B 1 38 ? -5.398 -40.344 -22.219 1 91.5 38 PRO B C 1
ATOM 2150 O O . PRO B 1 38 ? -5.422 -41.406 -21.609 1 91.5 38 PRO B O 1
ATOM 2153 N N . GLU B 1 39 ? -6.18 -39.312 -21.938 1 89.88 39 GLU B N 1
ATOM 2154 C CA . GLU B 1 39 ? -7.141 -39.312 -20.844 1 89.88 39 GLU B CA 1
ATOM 2155 C C . GLU B 1 39 ? -8.055 -40.531 -20.906 1 89.88 39 GLU B C 1
ATOM 2157 O O . GLU B 1 39 ? -8.383 -41.156 -19.891 1 89.88 39 GLU B O 1
ATOM 2162 N N . ARG B 1 40 ? -8.445 -40.906 -22.141 1 91.38 40 ARG B N 1
ATOM 2163 C CA . ARG B 1 40 ? -9.312 -42.062 -22.328 1 91.38 40 ARG B CA 1
ATOM 2164 C C . ARG B 1 40 ? -8.617 -43.344 -21.859 1 91.38 40 ARG B C 1
ATOM 2166 O O . ARG B 1 40 ? -9.234 -44.188 -21.188 1 91.38 40 ARG B O 1
ATOM 2173 N N . ASP B 1 41 ? -7.348 -43.469 -22.188 1 93.19 41 ASP B N 1
ATOM 2174 C CA . ASP B 1 41 ? -6.574 -44.656 -21.797 1 93.19 41 ASP B CA 1
ATOM 2175 C C . ASP B 1 41 ? -6.363 -44.688 -20.281 1 93.19 41 ASP B C 1
ATOM 2177 O O . ASP B 1 41 ? -6.484 -45.75 -19.672 1 93.19 41 ASP B O 1
ATOM 2181 N N . LEU B 1 42 ? -6.098 -43.594 -19.734 1 90.5 42 LEU B N 1
ATOM 2182 C CA . LEU B 1 42 ? -5.906 -43.5 -18.297 1 90.5 42 LEU B CA 1
ATOM 2183 C C . LEU B 1 42 ? -7.191 -43.875 -17.547 1 90.5 42 LEU B C 1
ATOM 2185 O O . LEU B 1 42 ? -7.156 -44.594 -16.547 1 90.5 42 LEU B O 1
ATOM 2189 N N . ALA B 1 43 ? -8.289 -43.312 -18.047 1 90 43 ALA B N 1
ATOM 2190 C CA . ALA B 1 43 ? -9.586 -43.594 -17.438 1 90 43 ALA B CA 1
ATOM 2191 C C . ALA B 1 43 ? -9.859 -45.094 -17.438 1 90 43 ALA B C 1
ATOM 2193 O O . ALA B 1 43 ? -10.281 -45.656 -16.422 1 90 43 ALA B O 1
ATOM 2194 N N . GLN B 1 44 ? -9.555 -45.719 -18.516 1 91.44 44 GLN B N 1
ATOM 2195 C CA . GLN B 1 44 ? -9.766 -47.156 -18.656 1 91.44 44 GLN B CA 1
ATOM 2196 C C . GLN B 1 44 ? -8.852 -47.938 -17.719 1 91.44 44 GLN B C 1
ATOM 2198 O O . GLN B 1 44 ? -9.305 -48.844 -17.016 1 91.44 44 GLN B O 1
ATOM 2203 N N . ARG B 1 45 ? -7.684 -47.531 -17.641 1 87.38 45 ARG B N 1
ATOM 2204 C CA . ARG B 1 45 ? -6.695 -48.25 -16.828 1 87.38 45 ARG B CA 1
ATOM 2205 C C . ARG B 1 45 ? -6.969 -48.062 -15.344 1 87.38 45 ARG B C 1
ATOM 2207 O O . ARG B 1 45 ? -6.762 -49 -14.555 1 87.38 45 ARG B O 1
ATOM 2214 N N . LEU B 1 46 ? -7.484 -46.938 -14.992 1 84.5 46 LEU B N 1
ATOM 2215 C CA . LEU B 1 46 ? -7.68 -46.625 -13.586 1 84.5 46 LEU B CA 1
ATOM 2216 C C . LEU B 1 46 ? -9.094 -46.969 -13.141 1 84.5 46 LEU B C 1
ATOM 2218 O O . LEU B 1 46 ? -9.391 -46.969 -11.938 1 84.5 46 LEU B O 1
ATOM 2222 N N . GLY B 1 47 ? -9.922 -47.219 -14.094 1 86.06 47 GLY B N 1
ATOM 2223 C CA . GLY B 1 47 ? -11.297 -47.562 -13.781 1 86.06 47 GLY B CA 1
ATOM 2224 C C . GLY B 1 47 ? -12.117 -46.406 -13.281 1 86.06 47 GLY B C 1
ATOM 2225 O O . GLY B 1 47 ? -12.898 -46.531 -12.344 1 86.06 47 GLY B O 1
ATOM 2226 N N . VAL B 1 48 ? -11.805 -45.312 -13.789 1 86.75 48 VAL B N 1
ATOM 2227 C CA . VAL B 1 48 ? -12.547 -44.094 -13.43 1 86.75 48 VAL B CA 1
ATOM 2228 C C . VAL B 1 48 ? -13.047 -43.406 -14.688 1 86.75 48 VAL B C 1
ATOM 2230 O O . VAL B 1 48 ? -12.75 -43.844 -15.805 1 86.75 48 VAL B O 1
ATOM 2233 N N . SER B 1 49 ? -13.93 -42.438 -14.5 1 86.25 49 SER B N 1
ATOM 2234 C CA . SER B 1 49 ? -14.469 -41.688 -15.648 1 86.25 49 SER B CA 1
ATOM 2235 C C 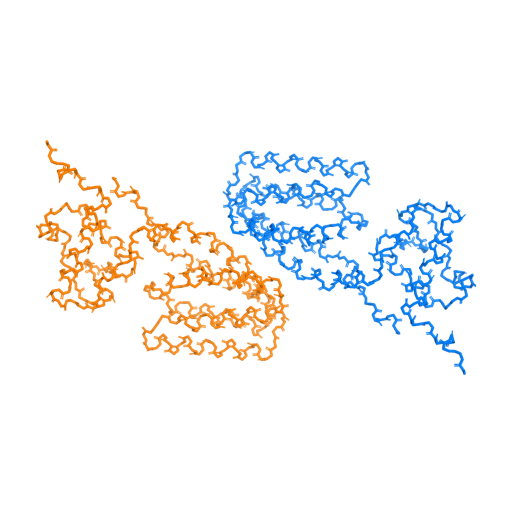. SER B 1 49 ? -13.422 -40.781 -16.266 1 86.25 49 SER B C 1
ATOM 2237 O O . SER B 1 49 ? -12.453 -40.406 -15.609 1 86.25 49 SER B O 1
ATOM 2239 N N . ARG B 1 50 ? -13.633 -40.5 -17.547 1 87.69 50 ARG B N 1
ATOM 2240 C CA . ARG B 1 50 ? -12.781 -39.531 -18.219 1 87.69 50 ARG B CA 1
ATOM 2241 C C . ARG B 1 50 ? -12.844 -38.156 -17.516 1 87.69 50 ARG B C 1
ATOM 2243 O O . ARG B 1 50 ? -11.844 -37.438 -17.453 1 87.69 50 ARG B O 1
ATOM 2250 N N . ALA B 1 51 ? -13.984 -37.875 -17.047 1 84.69 51 ALA B N 1
ATOM 2251 C CA . ALA B 1 51 ? -14.172 -36.594 -16.344 1 84.69 51 ALA B CA 1
ATOM 2252 C C . ALA B 1 51 ? -13.305 -36.531 -15.094 1 84.69 51 ALA B C 1
ATOM 2254 O O . ALA B 1 51 ? -12.727 -35.5 -14.789 1 84.69 51 ALA B O 1
ATOM 2255 N N . SER B 1 52 ? -13.203 -37.594 -14.43 1 84.12 52 SER B N 1
ATOM 2256 C CA . SER B 1 52 ? -12.391 -37.656 -13.219 1 84.12 52 SER B CA 1
ATOM 2257 C C . SER B 1 52 ? -10.906 -37.5 -13.539 1 84.12 52 SER B C 1
ATOM 2259 O O . SER B 1 52 ? -10.172 -36.812 -12.828 1 84.12 52 SER B O 1
ATOM 2261 N N . VAL B 1 53 ? -10.484 -38.125 -14.609 1 86.38 53 VAL B N 1
ATOM 2262 C CA . VAL B 1 53 ? -9.094 -38.031 -15.023 1 86.38 53 VAL B CA 1
ATOM 2263 C C . VAL B 1 53 ? -8.773 -36.625 -15.453 1 86.38 53 VAL B C 1
ATOM 2265 O O . VAL B 1 53 ? -7.734 -36.062 -15.086 1 86.38 53 VAL B O 1
ATOM 2268 N N . LYS B 1 54 ? -9.672 -36 -16.172 1 85.31 54 LYS B N 1
ATOM 2269 C CA . LYS B 1 54 ? -9.492 -34.625 -16.609 1 85.31 54 LYS B CA 1
ATOM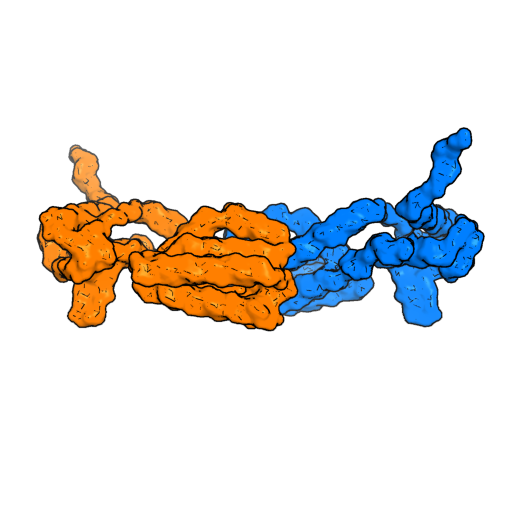 2270 C C . LYS B 1 54 ? -9.32 -33.688 -15.422 1 85.31 54 LYS B C 1
ATOM 2272 O O . LYS B 1 54 ? -8.445 -32.812 -15.43 1 85.31 54 LYS B O 1
ATOM 2277 N N . GLN B 1 55 ? -10.062 -33.875 -14.453 1 83.44 55 GLN B N 1
ATOM 2278 C CA . GLN B 1 55 ? -9.992 -33.062 -13.258 1 83.44 55 GLN B CA 1
ATOM 2279 C C . GLN B 1 55 ? -8.656 -33.219 -12.547 1 83.44 55 GLN B C 1
ATOM 2281 O O . GLN B 1 55 ? -8.07 -32.25 -12.07 1 83.44 55 GLN B O 1
ATOM 2286 N N . ALA B 1 56 ? -8.273 -34.469 -12.492 1 85.62 56 ALA B N 1
ATOM 2287 C CA . ALA B 1 56 ? -6.984 -34.781 -11.867 1 85.62 56 ALA B CA 1
ATOM 2288 C C . ALA B 1 56 ? -5.844 -34.094 -12.625 1 85.62 56 ALA B C 1
ATOM 2290 O O . ALA B 1 56 ? -4.934 -33.531 -12.016 1 85.62 56 ALA B O 1
ATOM 2291 N N . ILE B 1 57 ? -5.957 -34.125 -13.914 1 86.69 57 ILE B N 1
ATOM 2292 C CA . ILE B 1 57 ? -4.926 -33.531 -14.758 1 86.69 57 ILE B CA 1
ATOM 2293 C C . ILE B 1 57 ? -4.906 -32 -14.578 1 86.69 57 ILE B C 1
ATOM 2295 O O . ILE B 1 57 ? -3.836 -31.406 -14.531 1 86.69 57 ILE B O 1
ATOM 2299 N N . VAL B 1 58 ? -6.047 -31.438 -14.453 1 85.19 58 VAL B N 1
ATOM 2300 C CA . VAL B 1 58 ? -6.141 -30 -14.242 1 85.19 58 VAL B CA 1
ATOM 2301 C C . VAL B 1 58 ? -5.434 -29.625 -12.938 1 85.19 58 VAL B C 1
ATOM 2303 O O . VAL B 1 58 ? -4.699 -28.625 -12.891 1 85.19 58 VAL B O 1
ATOM 2306 N N . VAL B 1 59 ? -5.633 -30.422 -11.93 1 85.69 59 VAL B N 1
ATOM 2307 C CA . VAL B 1 59 ? -4.992 -30.172 -10.641 1 85.69 59 VAL B CA 1
ATOM 2308 C C . VAL B 1 59 ? -3.475 -30.266 -10.797 1 85.69 59 VAL B C 1
ATOM 2310 O O . VAL B 1 59 ? -2.738 -29.438 -10.258 1 85.69 59 VAL B O 1
ATOM 2313 N N . LEU B 1 60 ? -3.08 -31.266 -11.5 1 87.44 60 LEU B N 1
ATOM 2314 C CA . LEU B 1 60 ? -1.651 -31.438 -11.742 1 87.44 60 LEU B CA 1
ATOM 2315 C C . LEU B 1 60 ? -1.099 -30.266 -12.555 1 87.44 60 LEU B C 1
ATOM 2317 O O . LEU B 1 60 ? 0.019 -29.812 -12.312 1 87.44 60 LEU B O 1
ATOM 2321 N N . GLU B 1 61 ? -1.887 -29.75 -13.453 1 86.69 61 GLU B N 1
ATOM 2322 C CA . GLU B 1 61 ? -1.495 -28.609 -14.266 1 86.69 61 GLU B CA 1
ATOM 2323 C C . GLU B 1 61 ? -1.374 -27.344 -13.414 1 86.69 61 GLU B C 1
ATOM 2325 O O . GLU B 1 61 ? -0.412 -26.594 -13.547 1 86.69 61 GLU B O 1
ATOM 2330 N N . VAL B 1 62 ? -2.311 -27.188 -12.578 1 85.56 62 VAL B N 1
ATOM 2331 C CA . VAL B 1 62 ? -2.33 -26.016 -11.695 1 85.56 62 VAL B CA 1
ATOM 2332 C C . VAL B 1 62 ? -1.084 -26.016 -10.812 1 85.56 62 VAL B C 1
ATOM 2334 O O . VAL B 1 62 ? -0.521 -24.953 -10.523 1 85.56 62 VAL B O 1
ATOM 2337 N N . GLN B 1 63 ? -0.678 -27.188 -10.531 1 85.94 63 GLN B N 1
ATOM 2338 C CA . GLN B 1 63 ? 0.48 -27.312 -9.648 1 85.94 63 GLN B CA 1
ATOM 2339 C C . GLN B 1 63 ? 1.779 -27.328 -10.453 1 85.94 63 GLN B C 1
ATOM 2341 O O . GLN B 1 63 ? 2.865 -27.469 -9.883 1 85.94 63 GLN B O 1
ATOM 2346 N N . GLY B 1 64 ? 1.702 -27.328 -11.789 1 82.88 64 GLY B N 1
ATOM 2347 C CA . GLY B 1 64 ? 2.877 -27.25 -12.641 1 82.88 64 GLY B CA 1
ATOM 2348 C C . GLY B 1 64 ? 3.576 -28.594 -12.797 1 82.88 64 GLY B C 1
ATOM 2349 O O . GLY B 1 64 ? 4.773 -28.641 -13.094 1 82.88 64 GLY B O 1
ATOM 2350 N N . LEU B 1 65 ? 2.893 -29.641 -12.555 1 86.94 65 LEU B N 1
ATOM 2351 C CA . LEU B 1 65 ? 3.492 -30.969 -12.609 1 86.94 65 LEU B CA 1
ATOM 2352 C C . LEU B 1 65 ? 3.354 -31.562 -14.008 1 86.94 65 LEU B C 1
ATOM 2354 O O . LEU B 1 65 ? 4.145 -32.438 -14.398 1 86.94 65 LEU B O 1
ATOM 2358 N N . VAL B 1 66 ? 2.285 -31.094 -14.719 1 89.19 66 VAL B N 1
ATOM 2359 C CA . VAL B 1 66 ? 2.092 -31.516 -16.109 1 89.19 66 VAL B CA 1
ATOM 2360 C C . VAL B 1 66 ? 1.711 -30.312 -16.969 1 89.19 66 VAL B C 1
ATOM 2362 O O . VAL B 1 66 ? 1.361 -29.25 -16.438 1 89.19 66 VAL B O 1
ATOM 2365 N N . GLU B 1 67 ? 1.902 -30.375 -18.234 1 89.19 67 GLU B N 1
ATOM 2366 C CA . GLU B 1 67 ? 1.498 -29.328 -19.172 1 89.19 67 GLU B CA 1
ATOM 2367 C C . GLU B 1 67 ? 0.924 -29.922 -20.453 1 89.19 67 GLU B C 1
ATOM 2369 O O . GLU B 1 67 ? 1.39 -30.953 -20.922 1 89.19 67 GLU B O 1
ATOM 2374 N N . ALA B 1 68 ? -0.109 -29.234 -20.922 1 85.12 68 ALA B N 1
ATOM 2375 C CA . ALA B 1 68 ? -0.641 -29.594 -22.234 1 85.12 68 ALA B CA 1
ATOM 2376 C C . ALA B 1 68 ? 0.152 -28.906 -23.344 1 85.12 68 ALA B C 1
ATOM 2378 O O . ALA B 1 68 ? 0.542 -27.75 -23.219 1 85.12 68 ALA B O 1
ATOM 2379 N N . ARG B 1 69 ? 0.653 -29.578 -24.344 1 83.5 69 ARG B N 1
ATOM 2380 C CA . ARG B 1 69 ? 1.404 -29 -25.453 1 83.5 69 ARG B CA 1
ATOM 2381 C C . ARG B 1 69 ? 0.582 -29.016 -26.734 1 83.5 69 ARG B C 1
ATOM 2383 O O . ARG B 1 69 ? -0.359 -29.797 -26.859 1 83.5 69 ARG B O 1
ATOM 2390 N N . HIS B 1 70 ? 1.054 -27.984 -27.641 1 78.38 70 HIS B N 1
ATOM 2391 C CA . HIS B 1 70 ? 0.439 -27.906 -28.969 1 78.38 70 HIS B CA 1
ATOM 2392 C C . HIS B 1 70 ? 0.659 -29.188 -29.766 1 78.38 70 HIS B C 1
ATOM 2394 O O . HIS B 1 70 ? 1.774 -29.719 -29.797 1 78.38 70 HIS B O 1
ATOM 2400 N N . GLY B 1 71 ? -0.344 -29.766 -30.391 1 74.12 71 GLY B N 1
ATOM 2401 C CA . GLY B 1 71 ? -0.294 -31.031 -31.109 1 74.12 71 GLY B CA 1
ATOM 2402 C C . GLY B 1 71 ? -0.928 -32.188 -30.359 1 74.12 71 GLY B C 1
ATOM 2403 O O . GLY B 1 71 ? -1.015 -33.281 -30.859 1 74.12 71 GLY B O 1
ATOM 2404 N N . GLY B 1 72 ? -1.116 -31.812 -29.125 1 75 72 GLY B N 1
ATOM 2405 C CA . GLY B 1 72 ? -1.924 -32.719 -28.344 1 75 72 GLY B CA 1
ATOM 2406 C C . GLY B 1 72 ? -1.116 -33.531 -27.328 1 75 72 GLY B C 1
ATOM 2407 O O . GLY B 1 72 ? 0.112 -33.594 -27.422 1 75 72 GLY B O 1
ATOM 2408 N N . GLY B 1 73 ? -1.588 -33.75 -26.062 1 88.75 73 GLY B N 1
ATOM 2409 C CA . GLY B 1 73 ? -1.017 -34.625 -25.047 1 88.75 73 GLY B CA 1
ATOM 2410 C C . GLY B 1 73 ? -0.684 -33.906 -23.766 1 88.75 73 GLY B C 1
ATOM 2411 O O . GLY B 1 73 ? -0.658 -32.656 -23.719 1 88.75 73 GLY B O 1
ATOM 2412 N N . THR B 1 74 ? -0.526 -34.594 -22.719 1 91.94 74 THR B N 1
ATOM 2413 C CA . THR B 1 74 ? -0.123 -34.125 -21.406 1 91.94 74 THR B CA 1
ATOM 2414 C C . THR B 1 74 ? 1.274 -34.625 -21.047 1 91.94 74 THR B C 1
ATOM 2416 O O . THR B 1 74 ? 1.559 -35.812 -21.172 1 91.94 74 THR B O 1
ATOM 2419 N N . TYR B 1 75 ? 2.143 -33.688 -20.797 1 93.06 75 TYR B N 1
ATOM 2420 C CA . TYR B 1 75 ? 3.535 -34.031 -20.531 1 93.06 75 TYR B CA 1
ATOM 2421 C C . TYR B 1 75 ? 3.922 -33.719 -19.094 1 93.06 75 TYR B C 1
ATOM 2423 O O . TYR B 1 75 ? 3.445 -32.719 -18.516 1 93.06 75 TYR B O 1
ATOM 2431 N N . LEU B 1 76 ? 4.859 -34.562 -18.578 1 91.38 76 LEU B N 1
ATOM 2432 C CA . LEU B 1 76 ? 5.41 -34.281 -17.25 1 91.38 76 LEU B CA 1
ATOM 2433 C C . LEU B 1 76 ? 6.375 -33.125 -17.297 1 91.38 76 LEU B C 1
ATOM 2435 O O . LEU B 1 76 ? 7.18 -33 -18.234 1 91.38 76 LEU B O 1
ATOM 2439 N N . VAL B 1 77 ? 6.211 -32.25 -16.344 1 86.56 77 VAL B N 1
ATOM 2440 C CA . VAL B 1 77 ? 7.109 -31.094 -16.234 1 86.56 77 VAL B CA 1
ATOM 2441 C C . VAL B 1 77 ? 8.211 -31.391 -15.219 1 86.56 77 VAL B C 1
ATOM 2443 O O . VAL B 1 77 ? 9.312 -30.859 -15.312 1 86.56 77 VAL B O 1
ATOM 2446 N N . ARG B 1 78 ? 7.898 -32.281 -14.312 1 82.88 78 ARG B N 1
ATOM 2447 C CA . ARG B 1 78 ? 8.82 -32.719 -13.281 1 82.88 78 ARG B CA 1
ATOM 2448 C C . ARG B 1 78 ? 8.992 -34.25 -13.305 1 82.88 78 ARG B C 1
ATOM 2450 O O . ARG B 1 78 ? 8.234 -34.938 -13.977 1 82.88 78 ARG B O 1
ATOM 2457 N N . ASP B 1 79 ? 10.016 -34.656 -12.5 1 83.38 79 ASP B N 1
ATOM 2458 C CA . ASP B 1 79 ? 10.352 -36.062 -12.516 1 83.38 79 ASP B CA 1
ATOM 2459 C C . ASP B 1 79 ? 9.383 -36.875 -11.648 1 83.38 79 ASP B C 1
ATOM 2461 O O . ASP B 1 79 ? 9.422 -38.094 -11.641 1 83.38 79 ASP B O 1
ATOM 2465 N N . SER B 1 80 ? 8.617 -36.125 -10.883 1 82.06 80 SER B N 1
ATOM 2466 C CA . SER B 1 80 ? 7.641 -36.781 -10.039 1 82.06 80 SER B CA 1
ATOM 2467 C C . SER B 1 80 ? 6.359 -35.969 -9.914 1 82.06 80 SER B C 1
ATOM 2469 O O . SER B 1 80 ? 6.344 -34.781 -10.211 1 82.06 80 SER B O 1
ATOM 2471 N N . LEU B 1 81 ? 5.285 -36.688 -9.625 1 84.75 81 LEU B N 1
ATOM 2472 C CA . LEU B 1 81 ? 4.008 -36.031 -9.375 1 84.75 81 LEU B CA 1
ATOM 2473 C C . LEU B 1 81 ? 3.73 -35.906 -7.883 1 84.75 81 LEU B C 1
ATOM 2475 O O . LEU B 1 81 ? 2.713 -36.406 -7.395 1 84.75 81 LEU B O 1
ATOM 2479 N N . ASP B 1 82 ? 4.617 -35.281 -7.195 1 82.38 82 ASP B N 1
ATOM 2480 C CA . ASP B 1 82 ? 4.375 -35 -5.785 1 82.38 82 ASP B CA 1
ATOM 2481 C C . ASP B 1 82 ? 3.387 -33.844 -5.617 1 82.38 82 ASP B C 1
ATOM 2483 O O . ASP B 1 82 ? 3.766 -32.688 -5.719 1 82.38 82 ASP B O 1
ATOM 2487 N N . VAL B 1 83 ? 2.18 -34.312 -5.312 1 79.5 83 VAL B N 1
ATOM 2488 C CA . VAL B 1 83 ? 1.075 -33.344 -5.34 1 79.5 83 VAL B CA 1
ATOM 2489 C C . VAL B 1 83 ? 0.854 -32.781 -3.943 1 79.5 83 VAL B C 1
ATOM 2491 O O . VAL B 1 83 ? 0.954 -33.5 -2.947 1 79.5 83 VAL B O 1
ATOM 2494 N N . GLU B 1 84 ? 0.642 -31.453 -3.908 1 83.38 84 GLU B N 1
ATOM 2495 C CA . GLU B 1 84 ? 0.105 -30.844 -2.697 1 83.38 84 GLU B CA 1
ATOM 2496 C C . GLU B 1 84 ? -1.368 -31.188 -2.508 1 83.38 84 GLU B C 1
ATOM 2498 O O . GLU B 1 84 ? -2.127 -31.25 -3.477 1 83.38 84 GLU B O 1
ATOM 2503 N N . PRO B 1 85 ? -1.688 -31.484 -1.231 1 83 85 PRO B N 1
ATOM 2504 C CA . PRO B 1 85 ? -3.107 -31.766 -0.992 1 83 85 PRO B CA 1
ATOM 2505 C C . PRO B 1 85 ? -4.02 -30.656 -1.531 1 83 85 PRO B C 1
ATOM 2507 O O . PRO B 1 85 ? -3.684 -29.484 -1.447 1 83 85 PRO B O 1
ATOM 2510 N N . VAL B 1 86 ? -5.082 -31.094 -2.072 1 81.31 86 VAL B N 1
ATOM 2511 C CA . VAL B 1 86 ? -6.035 -30.188 -2.703 1 81.31 86 VAL B CA 1
ATOM 2512 C C . VAL B 1 86 ? -6.516 -29.156 -1.687 1 81.31 86 VAL B C 1
ATOM 2514 O O . VAL B 1 86 ? -6.719 -27.984 -2.029 1 81.31 86 VAL B O 1
ATOM 2517 N N . GLU B 1 87 ? -6.645 -29.609 -0.461 1 84.12 87 GLU B N 1
ATOM 2518 C CA . GLU B 1 87 ? -7.094 -28.703 0.592 1 84.12 87 GLU B CA 1
ATOM 2519 C C . GLU B 1 87 ? -6.133 -27.516 0.752 1 84.12 87 GLU B C 1
ATOM 2521 O O . GLU B 1 87 ? -6.566 -26.391 0.984 1 84.12 87 GLU B O 1
ATOM 2526 N N . LYS B 1 88 ? -4.926 -27.797 0.616 1 87.88 88 LYS B N 1
ATOM 2527 C CA . LYS B 1 88 ? -3.918 -26.75 0.733 1 87.88 88 LYS B CA 1
ATOM 2528 C C . LYS B 1 88 ? -3.957 -25.812 -0.473 1 87.88 88 LYS B C 1
ATOM 2530 O O . LYS B 1 88 ? -3.746 -24.609 -0.337 1 87.88 88 LYS B O 1
ATOM 2535 N N . MET B 1 89 ? -4.25 -26.375 -1.575 1 87 89 MET B N 1
ATOM 2536 C CA . MET B 1 89 ? -4.383 -25.578 -2.795 1 87 89 MET B CA 1
ATOM 2537 C C . MET B 1 89 ? -5.574 -24.641 -2.703 1 87 89 MET B C 1
ATOM 2539 O O . MET B 1 89 ? -5.488 -23.484 -3.117 1 87 89 MET B O 1
ATOM 2543 N N . VAL B 1 90 ? -6.602 -25.172 -2.148 1 86.88 90 VAL B N 1
ATOM 2544 C CA . VAL B 1 90 ? -7.816 -24.375 -2.006 1 86.88 90 VAL B CA 1
ATOM 2545 C C . VAL B 1 90 ? -7.562 -23.203 -1.049 1 86.88 90 VAL B C 1
ATOM 2547 O O . VAL B 1 90 ? -7.98 -22.078 -1.308 1 86.88 90 VAL B O 1
ATOM 2550 N N . GLU B 1 91 ? -6.844 -23.484 -0.027 1 90.69 91 GLU B N 1
ATOM 2551 C CA . GLU B 1 91 ? -6.512 -22.438 0.942 1 90.69 91 GLU B CA 1
ATOM 2552 C C . GLU B 1 91 ? -5.633 -21.359 0.316 1 90.69 91 GLU B C 1
ATOM 2554 O O . GLU B 1 91 ? -5.852 -20.172 0.535 1 90.69 91 GLU B O 1
ATOM 2559 N N . ARG B 1 92 ? -4.703 -21.766 -0.365 1 90.75 92 ARG B N 1
ATOM 2560 C CA . ARG B 1 92 ? -3.811 -20.828 -1.029 1 90.75 92 ARG B CA 1
ATOM 2561 C C . ARG B 1 92 ? -4.566 -19.984 -2.051 1 90.75 92 ARG B C 1
ATOM 2563 O O . ARG B 1 92 ? -4.355 -18.766 -2.141 1 90.75 92 ARG B O 1
ATOM 2570 N N . ARG B 1 93 ? -5.391 -20.625 -2.766 1 91.56 93 ARG B N 1
ATOM 2571 C CA . ARG B 1 93 ? -6.207 -19.922 -3.748 1 91.56 93 ARG B CA 1
ATOM 2572 C C . ARG B 1 93 ? -7.043 -18.828 -3.084 1 91.56 93 ARG B C 1
ATOM 2574 O O . ARG B 1 93 ? -7.223 -17.75 -3.646 1 91.56 93 ARG B O 1
ATOM 2581 N N . ARG B 1 94 ? -7.5 -19.125 -1.949 1 91.31 94 ARG B N 1
ATOM 2582 C CA . ARG B 1 94 ? -8.359 -18.203 -1.225 1 91.31 94 ARG B CA 1
ATOM 2583 C C . ARG B 1 94 ? -7.574 -16.984 -0.735 1 91.31 94 ARG B C 1
ATOM 2585 O O . ARG B 1 94 ? -8.086 -15.867 -0.72 1 91.31 94 ARG B O 1
ATOM 2592 N N . ARG B 1 95 ? -6.355 -17.125 -0.423 1 93.38 95 ARG B N 1
ATOM 2593 C CA . ARG B 1 95 ? -5.551 -16.078 0.193 1 93.38 95 ARG B CA 1
ATOM 2594 C C . ARG B 1 95 ? -4.824 -15.25 -0.864 1 93.38 95 ARG B C 1
ATOM 2596 O O . ARG B 1 95 ? -4.543 -14.07 -0.65 1 93.38 95 ARG B O 1
ATOM 2603 N N . LEU B 1 96 ? -4.59 -15.82 -1.978 1 95.44 96 LEU B N 1
ATOM 2604 C CA . LEU B 1 96 ? -3.666 -15.281 -2.971 1 95.44 96 LEU B CA 1
ATOM 2605 C C . LEU B 1 96 ? -4.141 -13.922 -3.477 1 95.44 96 LEU B C 1
ATOM 2607 O O . LEU B 1 96 ? -3.346 -12.984 -3.594 1 95.44 96 LEU B O 1
ATOM 2611 N N . PRO B 1 97 ? -5.449 -13.766 -3.65 1 96.25 97 PRO B N 1
ATOM 2612 C CA . PRO B 1 97 ? -5.887 -12.469 -4.18 1 96.25 97 PRO B CA 1
ATOM 2613 C C . PRO B 1 97 ? -5.57 -11.305 -3.24 1 96.25 97 PRO B C 1
ATOM 2615 O O . PRO B 1 97 ? -5.059 -10.273 -3.68 1 96.25 97 PRO B O 1
ATOM 2618 N N . ASP B 1 98 ? -5.754 -11.477 -1.987 1 97.44 98 ASP B N 1
ATOM 2619 C CA . ASP B 1 98 ? -5.457 -10.445 -1.004 1 97.44 98 ASP B CA 1
ATOM 2620 C C . ASP B 1 98 ? -3.965 -10.117 -0.987 1 97.44 98 ASP B C 1
ATOM 2622 O O . ASP B 1 98 ? -3.582 -8.945 -0.887 1 97.44 98 ASP B O 1
ATOM 2626 N N . VAL B 1 99 ? -3.219 -11.125 -1.059 1 98.25 99 VAL B N 1
ATOM 2627 C CA . VAL B 1 99 ? -1.77 -10.953 -1.022 1 98.25 99 VAL B CA 1
ATOM 2628 C C . VAL B 1 99 ? -1.31 -10.18 -2.258 1 98.25 99 VAL B C 1
ATOM 2630 O O . VAL B 1 99 ? -0.49 -9.266 -2.156 1 98.25 99 VAL B O 1
ATOM 2633 N N . LEU B 1 100 ? -1.86 -10.539 -3.367 1 98.44 100 LEU B N 1
ATOM 2634 C CA . LEU B 1 100 ? -1.466 -9.906 -4.621 1 98.44 100 LEU B CA 1
ATOM 2635 C C . LEU B 1 100 ? -1.896 -8.445 -4.652 1 98.44 100 LEU B C 1
ATOM 2637 O O . LEU B 1 100 ? -1.155 -7.586 -5.137 1 98.44 100 LEU B O 1
ATOM 2641 N N . GLU B 1 101 ? -3.027 -8.172 -4.113 1 98.5 101 GLU B N 1
ATOM 2642 C CA . GLU B 1 101 ? -3.492 -6.789 -4.008 1 98.5 101 GLU B CA 1
ATOM 2643 C C . GLU B 1 101 ? -2.582 -5.973 -3.098 1 98.5 101 GLU B C 1
ATOM 2645 O O . GLU B 1 101 ? -2.234 -4.832 -3.422 1 98.5 101 GLU B O 1
ATOM 2650 N N . ALA B 1 102 ? -2.221 -6.531 -1.991 1 98.75 102 ALA B N 1
ATOM 2651 C CA . ALA B 1 102 ? -1.309 -5.867 -1.063 1 98.75 102 ALA B CA 1
ATOM 2652 C C . ALA B 1 102 ? 0.05 -5.617 -1.714 1 98.75 102 ALA B C 1
ATOM 2654 O O . ALA B 1 102 ? 0.619 -4.531 -1.579 1 98.75 102 ALA B O 1
ATOM 2655 N N . ARG B 1 103 ? 0.536 -6.598 -2.367 1 98.88 103 ARG B N 1
ATOM 2656 C CA . ARG B 1 103 ? 1.815 -6.445 -3.051 1 98.88 103 ARG B CA 1
ATOM 2657 C C . ARG B 1 103 ? 1.759 -5.316 -4.078 1 98.88 103 ARG B C 1
ATOM 2659 O O . ARG B 1 103 ? 2.678 -4.5 -4.16 1 98.88 103 ARG B O 1
ATOM 2666 N N . GLU B 1 104 ? 0.717 -5.332 -4.848 1 98.81 104 GLU B N 1
ATOM 2667 C CA . GLU B 1 104 ? 0.616 -4.281 -5.855 1 98.81 104 GLU B CA 1
ATOM 2668 C C . GLU B 1 104 ? 0.655 -2.896 -5.211 1 98.81 104 GLU B C 1
ATOM 2670 O O . GLU B 1 104 ? 1.363 -2.006 -5.684 1 98.81 104 GLU B O 1
ATOM 2675 N N . ALA B 1 105 ? -0.093 -2.758 -4.141 1 98.81 105 ALA B N 1
ATOM 2676 C CA . ALA B 1 105 ? -0.125 -1.476 -3.441 1 98.81 105 ALA B CA 1
ATOM 2677 C C . ALA B 1 105 ? 1.253 -1.115 -2.895 1 98.81 105 ALA B C 1
ATOM 2679 O O . ALA B 1 105 ? 1.797 -0.055 -3.213 1 98.81 105 ALA B O 1
ATOM 2680 N N . LEU B 1 106 ? 1.836 -1.953 -2.146 1 98.88 106 LEU B N 1
ATOM 2681 C CA . LEU B 1 106 ? 3.062 -1.683 -1.403 1 98.88 106 LEU B CA 1
ATOM 2682 C C . LEU B 1 106 ? 4.258 -1.591 -2.344 1 98.88 106 LEU B C 1
ATOM 2684 O O . LEU B 1 106 ? 5.035 -0.636 -2.275 1 98.88 106 LEU B O 1
ATOM 2688 N N . GLU B 1 107 ? 4.387 -2.549 -3.207 1 98.94 107 GLU B N 1
ATOM 2689 C CA . GLU B 1 107 ? 5.609 -2.65 -3.998 1 98.94 107 GLU B CA 1
ATOM 2690 C C . GLU B 1 107 ? 5.668 -1.565 -5.07 1 98.94 107 GLU B C 1
ATOM 2692 O O . GLU B 1 107 ? 6.746 -1.079 -5.41 1 98.94 107 GLU B O 1
ATOM 2697 N N . THR B 1 108 ? 4.52 -1.174 -5.609 1 98.88 108 THR B N 1
ATOM 2698 C CA . THR B 1 108 ? 4.496 -0.056 -6.543 1 98.88 108 THR B CA 1
ATOM 2699 C C . THR B 1 108 ? 5.027 1.214 -5.883 1 98.88 108 THR B C 1
ATOM 2701 O O . THR B 1 108 ? 5.879 1.902 -6.445 1 98.88 108 THR B O 1
ATOM 2704 N N . LYS B 1 109 ? 4.547 1.426 -4.672 1 98.88 109 LYS B N 1
ATOM 2705 C CA . LYS B 1 109 ? 5 2.613 -3.955 1 98.88 109 LYS B CA 1
ATOM 2706 C C . LYS B 1 109 ? 6.473 2.492 -3.568 1 98.88 109 LYS B C 1
ATOM 2708 O O . LYS B 1 109 ? 7.219 3.469 -3.643 1 98.88 109 LYS B O 1
ATOM 2713 N N . LEU B 1 110 ? 6.859 1.359 -3.143 1 98.94 110 LEU B N 1
ATOM 2714 C CA . LEU B 1 110 ? 8.25 1.143 -2.77 1 98.94 110 LEU B CA 1
ATOM 2715 C C . LEU B 1 110 ? 9.18 1.403 -3.951 1 98.94 110 LEU B C 1
ATOM 2717 O O . LEU B 1 110 ? 10.242 2.006 -3.789 1 98.94 110 LEU B O 1
ATOM 2721 N N . ALA B 1 111 ? 8.781 0.949 -5.137 1 98.94 111 ALA B N 1
ATOM 2722 C CA . ALA B 1 111 ? 9.602 1.189 -6.324 1 98.94 111 ALA B CA 1
ATOM 2723 C C . ALA B 1 111 ? 9.695 2.682 -6.633 1 98.94 111 ALA B C 1
ATOM 2725 O O . ALA B 1 111 ? 10.758 3.18 -6.996 1 98.94 111 ALA B O 1
ATOM 2726 N N . GLU B 1 112 ? 8.586 3.367 -6.504 1 98.94 112 GLU B N 1
ATOM 2727 C CA . GLU B 1 112 ? 8.562 4.816 -6.676 1 98.94 112 GLU B CA 1
ATOM 2728 C C . GLU B 1 112 ? 9.562 5.5 -5.742 1 98.94 112 GLU B C 1
ATOM 2730 O O . GLU B 1 112 ? 10.383 6.305 -6.184 1 98.94 112 GLU B O 1
ATOM 2735 N N . LEU B 1 113 ? 9.508 5.141 -4.488 1 98.88 113 LEU B N 1
ATOM 2736 C CA . LEU B 1 113 ? 10.352 5.754 -3.471 1 98.88 113 LEU B CA 1
ATOM 2737 C C . LEU B 1 113 ? 11.812 5.375 -3.682 1 98.88 113 LEU B C 1
ATOM 2739 O O . LEU B 1 113 ? 12.711 6.195 -3.48 1 98.88 113 LEU B O 1
ATOM 2743 N N . ALA B 1 114 ? 12.031 4.148 -4.066 1 98.94 114 ALA B N 1
ATOM 2744 C CA . ALA B 1 114 ? 13.398 3.703 -4.336 1 98.94 114 ALA B CA 1
ATOM 2745 C C . ALA B 1 114 ? 14.039 4.551 -5.43 1 98.94 114 ALA B C 1
ATOM 2747 O O . ALA B 1 114 ? 15.211 4.922 -5.328 1 98.94 114 ALA B O 1
ATOM 2748 N N . ALA B 1 115 ? 13.305 4.82 -6.473 1 98.94 115 ALA B N 1
ATOM 2749 C CA . ALA B 1 115 ? 13.828 5.645 -7.555 1 98.94 115 ALA B CA 1
ATOM 2750 C C . ALA B 1 115 ? 14.18 7.043 -7.059 1 98.94 115 ALA B C 1
ATOM 2752 O O . ALA B 1 115 ? 15.133 7.66 -7.543 1 98.94 115 ALA B O 1
ATOM 2753 N N . GLU B 1 116 ? 13.445 7.508 -6.117 1 98.69 116 GLU B N 1
ATOM 2754 C CA . GLU B 1 116 ? 13.656 8.852 -5.578 1 98.69 116 GLU B CA 1
ATOM 2755 C C . GLU B 1 116 ? 14.859 8.883 -4.645 1 98.69 116 GLU B C 1
ATOM 2757 O O . GLU B 1 116 ? 15.57 9.891 -4.578 1 98.69 116 GLU B O 1
ATOM 2762 N N . ARG B 1 117 ? 15.148 7.758 -3.977 1 98.69 117 ARG B N 1
ATOM 2763 C CA . ARG B 1 117 ? 15.984 7.879 -2.789 1 98.69 117 ARG B CA 1
ATOM 2764 C C . ARG B 1 117 ? 17.234 7 -2.902 1 98.69 117 ARG B C 1
ATOM 2766 O O . ARG B 1 117 ? 18.156 7.121 -2.102 1 98.69 117 ARG B O 1
ATOM 2773 N N . ARG B 1 118 ? 17.219 6.172 -3.818 1 98.56 118 ARG B N 1
ATOM 2774 C CA . ARG B 1 118 ? 18.25 5.133 -3.871 1 98.56 118 ARG B CA 1
ATOM 2775 C C . ARG B 1 118 ? 19.641 5.742 -3.809 1 98.56 118 ARG B C 1
ATOM 2777 O O . ARG B 1 118 ? 19.875 6.836 -4.332 1 98.56 118 ARG B O 1
ATOM 2784 N N . THR B 1 119 ? 20.516 5.039 -3.219 1 98.62 119 THR B N 1
ATOM 2785 C CA . THR B 1 119 ? 21.953 5.301 -3.229 1 98.62 119 THR B CA 1
ATOM 2786 C C . THR B 1 119 ? 22.672 4.355 -4.188 1 98.62 119 THR B C 1
ATOM 2788 O O . THR B 1 119 ? 22.047 3.451 -4.754 1 98.62 119 THR B O 1
ATOM 2791 N N . GLU B 1 120 ? 23.922 4.645 -4.309 1 98.5 120 GLU B N 1
ATOM 2792 C CA . GLU B 1 120 ? 24.719 3.756 -5.148 1 98.5 120 GLU B CA 1
ATOM 2793 C C . GLU B 1 120 ? 24.797 2.355 -4.543 1 98.5 120 GLU B C 1
ATOM 2795 O O . GLU B 1 120 ? 24.844 1.362 -5.273 1 98.5 120 GLU B O 1
ATOM 2800 N N . ASP B 1 121 ? 24.828 2.316 -3.25 1 98.69 121 ASP B N 1
ATOM 2801 C CA . ASP B 1 121 ? 24.844 1.022 -2.576 1 98.69 121 ASP B CA 1
ATOM 2802 C C . ASP B 1 121 ? 23.547 0.259 -2.824 1 98.69 121 ASP B C 1
ATOM 2804 O O . ASP B 1 121 ? 23.562 -0.962 -2.992 1 98.69 121 ASP B O 1
ATOM 2808 N N . ASP B 1 122 ? 22.469 0.957 -2.846 1 98.81 122 ASP B N 1
ATOM 2809 C CA . ASP B 1 122 ? 21.188 0.34 -3.145 1 98.81 122 ASP B CA 1
ATOM 2810 C C . ASP B 1 122 ? 21.172 -0.249 -4.555 1 98.81 122 ASP B C 1
ATOM 2812 O O . ASP B 1 122 ? 20.703 -1.368 -4.758 1 98.81 122 ASP B O 1
ATOM 2816 N N . LEU B 1 123 ? 21.672 0.474 -5.5 1 98.81 123 LEU B N 1
ATOM 2817 C CA . LEU B 1 123 ? 21.719 0.016 -6.883 1 98.81 123 LEU B CA 1
ATOM 2818 C C . LEU B 1 123 ? 22.578 -1.235 -7.008 1 98.81 123 LEU B C 1
ATOM 2820 O O . LEU B 1 123 ? 22.219 -2.176 -7.719 1 98.81 123 LEU B O 1
ATOM 2824 N N . ALA B 1 124 ? 23.688 -1.175 -6.32 1 98.88 124 ALA B N 1
ATOM 2825 C CA . ALA B 1 124 ? 24.578 -2.33 -6.348 1 98.88 124 ALA B CA 1
ATOM 2826 C C . ALA B 1 124 ? 23.891 -3.576 -5.809 1 98.88 124 ALA B C 1
ATOM 2828 O O . ALA B 1 124 ? 24.047 -4.668 -6.359 1 98.88 124 ALA B O 1
ATOM 2829 N N . ALA B 1 125 ? 23.156 -3.41 -4.75 1 98.88 125 ALA B N 1
ATOM 2830 C CA . ALA B 1 125 ? 22.422 -4.527 -4.168 1 98.88 125 ALA B CA 1
ATOM 2831 C C . ALA B 1 125 ? 21.375 -5.074 -5.148 1 98.88 125 ALA B C 1
ATOM 2833 O O . ALA B 1 125 ? 21.234 -6.289 -5.285 1 98.88 125 ALA B O 1
ATOM 2834 N N . MET B 1 126 ? 20.688 -4.203 -5.867 1 98.94 126 MET B N 1
ATOM 2835 C CA . MET B 1 126 ? 19.688 -4.625 -6.844 1 98.94 126 MET B CA 1
ATOM 2836 C C . MET B 1 126 ? 20.344 -5.363 -8.008 1 98.94 126 MET B C 1
ATOM 2838 O O . MET B 1 126 ? 19.844 -6.398 -8.445 1 98.94 126 MET B O 1
ATOM 2842 N N . ARG B 1 127 ? 21.438 -4.832 -8.453 1 98.88 127 ARG B N 1
ATOM 2843 C CA . ARG B 1 127 ? 22.156 -5.473 -9.547 1 98.88 127 ARG B CA 1
ATOM 2844 C C . ARG B 1 127 ? 22.656 -6.855 -9.148 1 98.88 127 ARG B C 1
ATOM 2846 O O . ARG B 1 127 ? 22.562 -7.805 -9.93 1 98.88 127 ARG B O 1
ATOM 2853 N N . SER B 1 128 ? 23.188 -6.918 -7.965 1 98.94 128 SER B N 1
ATOM 2854 C CA . SER B 1 128 ? 23.656 -8.203 -7.461 1 98.94 128 SER B CA 1
ATOM 2855 C C . SER B 1 128 ? 22.516 -9.211 -7.371 1 98.94 128 SER B C 1
ATOM 2857 O O . SER B 1 128 ? 22.688 -10.391 -7.707 1 98.94 128 SER B O 1
ATOM 2859 N N . ALA B 1 129 ? 21.391 -8.805 -6.898 1 98.88 129 ALA B N 1
ATOM 2860 C CA . ALA B 1 129 ? 20.219 -9.672 -6.801 1 98.88 129 ALA B CA 1
ATOM 2861 C C . ALA B 1 129 ? 19.828 -10.211 -8.172 1 98.88 129 ALA B C 1
ATOM 2863 O O . ALA B 1 129 ? 19.547 -11.406 -8.312 1 98.88 129 ALA B O 1
ATOM 2864 N N . LEU B 1 130 ? 19.812 -9.312 -9.219 1 98.88 130 LEU B N 1
ATOM 2865 C CA . LEU B 1 130 ? 19.406 -9.742 -10.555 1 98.88 130 LEU B CA 1
ATOM 2866 C C . LEU B 1 130 ? 20.453 -10.68 -11.164 1 98.88 130 LEU B C 1
ATOM 2868 O O . LEU B 1 130 ? 20.109 -11.57 -11.938 1 98.88 130 LEU B O 1
ATOM 2872 N N . ALA B 1 131 ? 21.734 -10.477 -10.789 1 98.88 131 ALA B N 1
ATOM 2873 C CA . ALA B 1 131 ? 22.75 -11.43 -11.211 1 98.88 131 ALA B CA 1
ATOM 2874 C C . ALA B 1 131 ? 22.484 -12.812 -10.633 1 98.88 131 ALA B C 1
ATOM 2876 O O . ALA B 1 131 ? 22.609 -13.82 -11.336 1 98.88 131 ALA B O 1
ATOM 2877 N N . VAL B 1 132 ? 22.125 -12.867 -9.367 1 98.88 132 VAL B N 1
ATOM 2878 C CA . VAL B 1 132 ? 21.781 -14.125 -8.727 1 98.88 132 VAL B CA 1
ATOM 2879 C C . VAL B 1 132 ? 20.578 -14.758 -9.438 1 98.88 132 VAL B C 1
ATOM 2881 O O . VAL B 1 132 ? 20.594 -15.961 -9.727 1 98.88 132 VAL B O 1
ATOM 2884 N N . MET B 1 133 ? 19.594 -13.953 -9.75 1 98.75 133 MET B N 1
ATOM 2885 C CA . MET B 1 133 ? 18.391 -14.445 -10.422 1 98.75 133 MET B CA 1
ATOM 2886 C C . MET B 1 133 ? 18.734 -15.039 -11.789 1 98.75 133 MET B C 1
ATOM 2888 O O . MET B 1 133 ? 18.297 -16.141 -12.117 1 98.75 133 MET B O 1
ATOM 2892 N N . ALA B 1 134 ? 19.516 -14.344 -12.5 1 98.75 134 ALA B N 1
ATOM 2893 C CA . ALA B 1 134 ? 19.922 -14.789 -13.82 1 98.75 134 ALA B CA 1
ATOM 2894 C C . ALA B 1 134 ? 20.703 -16.109 -13.742 1 98.75 134 ALA B C 1
ATOM 2896 O O . ALA B 1 134 ? 20.5 -17 -14.562 1 98.75 134 ALA B O 1
ATOM 2897 N N . GLU B 1 135 ? 21.562 -16.172 -12.812 1 98.69 135 GLU B N 1
ATOM 2898 C CA . GLU B 1 135 ? 22.344 -17.391 -12.625 1 98.69 135 GLU B CA 1
ATOM 2899 C C . GLU B 1 135 ? 21.453 -18.594 -12.312 1 98.69 135 GLU B C 1
ATOM 2901 O O . GLU B 1 135 ? 21.656 -19.688 -12.844 1 98.69 135 GLU B O 1
ATOM 2906 N N . GLU B 1 136 ? 20.516 -18.344 -11.406 1 98.25 136 GLU B N 1
ATOM 2907 C CA . GLU B 1 136 ? 19.562 -19.406 -11.094 1 98.25 136 GLU B CA 1
ATOM 2908 C C . GLU B 1 136 ? 18.828 -19.891 -12.352 1 98.25 136 GLU B C 1
ATOM 2910 O O . GLU B 1 136 ? 18.688 -21.094 -12.562 1 98.25 136 GLU B O 1
ATOM 2915 N N . ILE B 1 137 ? 18.391 -18.953 -13.086 1 97.56 137 ILE B N 1
ATOM 2916 C CA . ILE B 1 137 ? 17.609 -19.281 -14.281 1 97.56 137 ILE B CA 1
ATOM 2917 C C . ILE B 1 137 ? 18.5 -20.016 -15.289 1 97.56 137 ILE B C 1
ATOM 2919 O O . ILE B 1 137 ? 18.062 -20.984 -15.906 1 97.56 137 ILE B O 1
ATOM 2923 N N . ASP B 1 138 ? 19.734 -19.625 -15.438 1 97 138 ASP B N 1
ATOM 2924 C CA . ASP B 1 138 ? 20.688 -20.266 -16.344 1 97 138 ASP B CA 1
ATOM 2925 C C . ASP B 1 138 ? 20.938 -21.719 -15.945 1 97 138 ASP B C 1
ATOM 2927 O O . ASP B 1 138 ? 21.266 -22.547 -16.797 1 97 138 ASP B O 1
ATOM 2931 N N . ARG B 1 139 ? 20.766 -21.984 -14.703 1 95.81 139 ARG B N 1
ATOM 2932 C CA . ARG B 1 139 ? 20.953 -23.344 -14.195 1 95.81 139 ARG B CA 1
ATOM 2933 C C . ARG B 1 139 ? 19.609 -24.078 -14.086 1 95.81 139 ARG B C 1
ATOM 2935 O O . ARG B 1 139 ? 19.438 -24.938 -13.227 1 95.81 139 ARG B O 1
ATOM 2942 N N . ASP B 1 140 ? 18.688 -23.531 -14.719 1 90.25 140 ASP B N 1
ATOM 2943 C CA . ASP B 1 140 ? 17.359 -24.125 -14.875 1 90.25 140 ASP B CA 1
ATOM 2944 C C . ASP B 1 140 ? 16.547 -24 -13.594 1 90.25 140 ASP B C 1
ATOM 2946 O O . ASP B 1 140 ? 15.641 -24.797 -13.352 1 90.25 140 ASP B O 1
ATOM 2950 N N . GLY B 1 141 ? 17 -23.047 -12.773 1 93.38 141 GLY B N 1
ATOM 2951 C CA . GLY B 1 141 ? 16.188 -22.703 -11.625 1 93.38 141 GLY B CA 1
ATOM 2952 C C . GLY B 1 141 ? 15.117 -21.656 -11.938 1 93.38 141 GLY B C 1
ATOM 2953 O O . GLY B 1 141 ? 15.047 -21.156 -13.062 1 93.38 141 GLY B O 1
ATOM 2954 N N . HIS B 1 142 ? 14.297 -21.391 -10.945 1 94.5 142 HIS B N 1
ATOM 2955 C CA . HIS B 1 142 ? 13.18 -20.469 -11.164 1 94.5 142 HIS B CA 1
ATOM 2956 C C . HIS B 1 142 ? 13.562 -19.047 -10.82 1 94.5 142 HIS B C 1
ATOM 2958 O O . HIS B 1 142 ? 12.836 -18.109 -11.156 1 94.5 142 HIS B O 1
ATOM 2964 N N . GLY B 1 143 ? 14.68 -18.844 -10.203 1 98.06 143 GLY B N 1
ATOM 2965 C CA . GLY B 1 143 ? 15.109 -17.5 -9.852 1 98.06 143 GLY B CA 1
ATOM 2966 C C . GLY B 1 143 ? 14.477 -16.984 -8.578 1 98.06 143 GLY B C 1
ATOM 2967 O O . GLY B 1 143 ? 14.273 -15.773 -8.422 1 98.06 143 GLY B O 1
ATOM 2968 N N . VAL B 1 144 ? 14.148 -17.875 -7.648 1 97.88 144 VAL B N 1
ATOM 2969 C CA . VAL B 1 144 ? 13.359 -17.547 -6.465 1 97.88 144 VAL B CA 1
ATOM 2970 C C . VAL B 1 144 ? 14.188 -16.672 -5.52 1 97.88 144 VAL B C 1
ATOM 2972 O O . VAL B 1 144 ? 13.719 -15.648 -5.043 1 97.88 144 VAL B O 1
ATOM 2975 N N . GLU B 1 145 ? 15.398 -17.078 -5.293 1 98.19 145 GLU B N 1
ATOM 2976 C CA . GLU B 1 145 ? 16.234 -16.328 -4.352 1 98.19 145 GLU B CA 1
ATOM 2977 C C . GLU B 1 145 ? 16.594 -14.961 -4.902 1 98.19 145 GLU B C 1
ATOM 2979 O O . GLU B 1 145 ? 16.562 -13.969 -4.176 1 98.19 145 GLU B O 1
ATOM 2984 N N . GLY B 1 146 ? 16.969 -14.883 -6.137 1 98.81 146 GLY B N 1
ATOM 2985 C CA . GLY B 1 146 ? 17.266 -13.602 -6.762 1 98.81 146 GLY B CA 1
ATOM 2986 C C . GLY B 1 146 ? 16.078 -12.648 -6.734 1 98.81 146 GLY B C 1
ATOM 2987 O O . GLY B 1 146 ? 16.25 -11.445 -6.496 1 98.81 146 GLY B O 1
ATOM 2988 N N . ASP B 1 147 ? 14.938 -13.188 -6.996 1 98.81 147 ASP B N 1
ATOM 2989 C CA . ASP B 1 147 ? 13.711 -12.398 -6.914 1 98.81 147 ASP B CA 1
ATOM 2990 C C . ASP B 1 147 ? 13.508 -11.836 -5.512 1 98.81 147 ASP B C 1
ATOM 2992 O O . ASP B 1 147 ? 13.258 -10.641 -5.344 1 98.81 147 ASP B O 1
ATOM 2996 N N . ARG B 1 148 ? 13.625 -12.695 -4.523 1 98.69 148 ARG B N 1
ATOM 2997 C CA . ARG B 1 148 ? 13.484 -12.289 -3.127 1 98.69 148 ARG B CA 1
ATOM 2998 C C . ARG B 1 148 ? 14.477 -11.18 -2.779 1 98.69 148 ARG B C 1
ATOM 3000 O O . ARG B 1 148 ? 14.102 -10.172 -2.182 1 98.69 148 ARG B O 1
ATOM 3007 N N . LEU B 1 149 ? 15.688 -11.359 -3.158 1 98.81 149 LEU B N 1
ATOM 3008 C CA . LEU B 1 149 ? 16.75 -10.391 -2.863 1 98.81 149 LEU B CA 1
ATOM 3009 C C . LEU B 1 149 ? 16.469 -9.062 -3.549 1 98.81 149 LEU B C 1
ATOM 3011 O O . LEU B 1 149 ? 16.719 -7.996 -2.975 1 98.81 149 LEU B O 1
ATOM 3015 N N . PHE B 1 150 ? 16.016 -9.141 -4.766 1 98.94 150 PHE B N 1
ATOM 3016 C CA . PHE B 1 150 ? 15.734 -7.914 -5.508 1 98.94 150 PHE B CA 1
ATOM 3017 C C . PHE B 1 150 ? 14.641 -7.105 -4.824 1 98.94 150 PHE B C 1
ATOM 3019 O O . PHE B 1 150 ? 14.797 -5.902 -4.598 1 98.94 150 PHE B O 1
ATOM 3026 N N . HIS B 1 151 ? 13.523 -7.715 -4.484 1 98.94 151 HIS B N 1
ATOM 3027 C CA . HIS B 1 151 ? 12.43 -7.02 -3.818 1 98.94 151 HIS B CA 1
ATOM 3028 C C . HIS B 1 151 ? 12.867 -6.48 -2.461 1 98.94 151 HIS B C 1
ATOM 3030 O O . HIS B 1 151 ? 12.453 -5.391 -2.059 1 98.94 151 HIS B O 1
ATOM 3036 N N . ALA B 1 152 ? 13.727 -7.266 -1.757 1 98.81 152 ALA B N 1
ATOM 3037 C CA . ALA B 1 152 ? 14.281 -6.777 -0.496 1 98.81 152 ALA B CA 1
ATOM 3038 C C . ALA B 1 152 ? 15.125 -5.523 -0.715 1 98.81 152 ALA B C 1
ATOM 3040 O O . ALA B 1 152 ? 15.047 -4.574 0.066 1 98.81 152 ALA B O 1
ATOM 3041 N N . ALA B 1 153 ? 15.891 -5.531 -1.754 1 98.94 153 ALA B N 1
ATOM 3042 C CA . ALA B 1 153 ? 16.75 -4.387 -2.07 1 98.94 153 ALA B CA 1
ATOM 3043 C C . ALA B 1 153 ? 15.914 -3.164 -2.432 1 98.94 153 ALA B C 1
ATOM 3045 O O . ALA B 1 153 ? 16.234 -2.045 -2.021 1 98.94 153 ALA B O 1
ATOM 3046 N N . VAL B 1 154 ? 14.867 -3.361 -3.232 1 98.94 154 VAL B N 1
ATOM 3047 C CA . VAL B 1 154 ? 13.969 -2.268 -3.578 1 98.94 154 VAL B CA 1
ATOM 3048 C C . VAL B 1 154 ? 13.32 -1.708 -2.312 1 98.94 154 VAL B C 1
ATOM 3050 O O . VAL B 1 154 ? 13.242 -0.49 -2.133 1 98.94 154 VAL B O 1
ATOM 3053 N N . THR B 1 155 ? 12.875 -2.604 -1.438 1 98.94 155 THR B N 1
ATOM 3054 C CA . THR B 1 155 ? 12.25 -2.197 -0.184 1 98.94 155 THR B CA 1
ATOM 3055 C C . THR B 1 155 ? 13.219 -1.37 0.658 1 98.94 155 THR B C 1
ATOM 3057 O O . THR B 1 155 ? 12.852 -0.314 1.178 1 98.94 155 THR B O 1
ATOM 3060 N N . ALA B 1 156 ? 14.438 -1.813 0.744 1 98.75 156 ALA B N 1
ATOM 3061 C CA . ALA B 1 156 ? 15.453 -1.097 1.516 1 98.75 156 ALA B CA 1
ATOM 3062 C C . ALA B 1 156 ? 15.727 0.278 0.913 1 98.75 156 ALA B C 1
ATOM 3064 O O . ALA B 1 156 ? 15.852 1.267 1.638 1 98.75 156 ALA B O 1
ATOM 3065 N N . ALA B 1 157 ? 15.789 0.361 -0.386 1 98.81 157 ALA B N 1
ATOM 3066 C CA . ALA B 1 157 ? 16.156 1.58 -1.104 1 98.81 157 ALA B CA 1
ATOM 3067 C C . ALA B 1 157 ? 15.078 2.648 -0.951 1 98.81 157 ALA B C 1
ATOM 3069 O O . ALA B 1 157 ? 15.344 3.838 -1.149 1 98.81 157 ALA B O 1
ATOM 3070 N N . ALA B 1 158 ? 13.852 2.203 -0.625 1 98.75 158 ALA B N 1
ATOM 3071 C CA . ALA B 1 158 ? 12.742 3.137 -0.473 1 98.75 158 ALA B CA 1
ATOM 3072 C C . ALA B 1 158 ? 12.883 3.951 0.811 1 98.75 158 ALA B C 1
ATOM 3074 O O . ALA B 1 158 ? 12.273 5.016 0.947 1 98.75 158 ALA B O 1
ATOM 3075 N N . HIS B 1 159 ? 13.594 3.377 1.786 1 97.5 159 HIS B N 1
ATOM 3076 C CA . HIS B 1 159 ? 13.805 4.02 3.08 1 97.5 159 HIS B CA 1
ATOM 3077 C C . HIS B 1 159 ? 12.477 4.449 3.697 1 97.5 159 HIS B C 1
ATOM 3079 O O . HIS B 1 159 ? 12.344 5.582 4.172 1 97.5 159 HIS B O 1
ATOM 3085 N N . SER B 1 160 ? 11.484 3.691 3.629 1 97.62 160 SER B N 1
ATOM 3086 C CA . SER B 1 160 ? 10.195 3.852 4.301 1 97.62 160 SER B CA 1
ATOM 3087 C C . SER B 1 160 ? 9.984 2.764 5.344 1 97.62 160 SER B C 1
ATOM 3089 O O . SER B 1 160 ? 9.672 1.62 5.004 1 97.62 160 SER B O 1
ATOM 3091 N N . SER B 1 161 ? 10.031 3.109 6.543 1 97.06 161 SER B N 1
ATOM 3092 C CA . SER B 1 161 ? 10.031 2.123 7.617 1 97.06 161 SER B CA 1
ATOM 3093 C C . SER B 1 161 ? 8.688 1.411 7.711 1 97.06 161 SER B C 1
ATOM 3095 O O . SER B 1 161 ? 8.633 0.191 7.875 1 97.06 161 SER B O 1
ATOM 3097 N N . LEU B 1 162 ? 7.668 2.146 7.559 1 97.75 162 LEU B N 1
ATOM 3098 C CA . LEU B 1 162 ? 6.34 1.564 7.719 1 97.75 162 LEU B CA 1
ATOM 3099 C C . LEU B 1 162 ? 6.016 0.62 6.566 1 97.75 162 LEU B C 1
ATOM 3101 O O . LEU B 1 162 ? 5.5 -0.477 6.785 1 97.75 162 LEU B O 1
ATOM 3105 N N . LEU B 1 163 ? 6.297 0.997 5.352 1 98.75 163 LEU B N 1
ATOM 3106 C CA . LEU B 1 163 ? 6.062 0.119 4.211 1 98.75 163 LEU B CA 1
ATOM 3107 C C . LEU B 1 163 ? 6.918 -1.139 4.309 1 98.75 163 LEU B C 1
ATOM 3109 O O . LEU B 1 163 ? 6.457 -2.236 3.986 1 98.75 163 LEU B O 1
ATOM 3113 N N . ALA B 1 164 ? 8.18 -0.972 4.785 1 98.62 164 ALA B N 1
ATOM 3114 C CA . ALA B 1 164 ? 9.047 -2.129 4.988 1 98.62 164 ALA B CA 1
ATOM 3115 C C . ALA B 1 164 ? 8.469 -3.072 6.039 1 98.62 164 ALA B C 1
ATOM 3117 O O . ALA B 1 164 ? 8.547 -4.293 5.898 1 98.62 164 ALA B O 1
ATOM 3118 N N . GLU B 1 165 ? 7.887 -2.506 7 1 98.38 165 GLU B N 1
ATOM 3119 C CA . GLU B 1 165 ? 7.254 -3.305 8.047 1 98.38 165 GLU B CA 1
ATOM 3120 C C . GLU B 1 165 ? 6.07 -4.098 7.496 1 98.38 165 GLU B C 1
ATOM 3122 O O . GLU B 1 165 ? 5.883 -5.266 7.844 1 98.38 165 GLU B O 1
ATOM 3127 N N . PHE B 1 166 ? 5.285 -3.516 6.684 1 98.69 166 PHE B N 1
ATOM 3128 C CA . PHE B 1 166 ? 4.16 -4.219 6.07 1 98.69 166 PHE B CA 1
ATOM 3129 C C . PHE B 1 166 ? 4.652 -5.371 5.207 1 98.69 166 PHE B C 1
ATOM 3131 O O . PHE B 1 166 ? 4.121 -6.48 5.285 1 98.69 166 PHE B O 1
ATOM 3138 N N . MET B 1 167 ? 5.707 -5.117 4.41 1 98.81 167 MET B N 1
ATOM 3139 C CA . MET B 1 167 ? 6.281 -6.176 3.584 1 98.81 167 MET B CA 1
ATOM 3140 C C . MET B 1 167 ? 6.738 -7.352 4.445 1 98.81 167 MET B C 1
ATOM 3142 O O . MET B 1 167 ? 6.484 -8.508 4.109 1 98.81 167 MET B O 1
ATOM 3146 N N . ARG B 1 168 ? 7.332 -7.039 5.543 1 98.38 168 ARG B N 1
ATOM 3147 C CA . ARG B 1 168 ? 7.848 -8.07 6.434 1 98.38 168 ARG B CA 1
ATOM 3148 C C . ARG B 1 168 ? 6.707 -8.875 7.059 1 98.38 168 ARG B C 1
ATOM 3150 O O . ARG B 1 168 ? 6.812 -10.086 7.223 1 98.38 168 ARG B O 1
ATOM 3157 N N . SER B 1 169 ? 5.629 -8.25 7.324 1 98.25 169 SER B N 1
ATOM 3158 C CA . SER B 1 169 ? 4.523 -8.891 8.031 1 98.25 169 SER B CA 1
ATOM 3159 C C . SER B 1 169 ? 3.838 -9.93 7.152 1 98.25 169 SER B C 1
ATOM 3161 O O . SER B 1 169 ? 3.182 -10.844 7.66 1 98.25 169 SER B O 1
ATOM 3163 N N . ILE B 1 170 ? 4.051 -9.805 5.812 1 98 170 ILE B N 1
ATOM 3164 C CA . ILE B 1 170 ? 3.389 -10.766 4.941 1 98 170 ILE B CA 1
ATOM 3165 C C . ILE B 1 170 ? 4.422 -11.461 4.059 1 98 170 ILE B C 1
ATOM 3167 O O . ILE B 1 170 ? 4.109 -11.891 2.949 1 98 170 ILE B O 1
ATOM 3171 N N . ALA B 1 171 ? 5.633 -11.562 4.539 1 98.06 171 ALA B N 1
ATOM 3172 C CA . ALA B 1 171 ? 6.758 -12.094 3.775 1 98.06 171 ALA B CA 1
ATOM 3173 C C . ALA B 1 171 ? 6.496 -13.539 3.354 1 98.06 171 ALA B C 1
ATOM 3175 O O . ALA B 1 171 ? 6.832 -13.93 2.234 1 98.06 171 ALA B O 1
ATOM 3176 N N . HIS B 1 172 ? 5.922 -14.305 4.207 1 96.69 172 HIS B N 1
ATOM 3177 C CA . HIS B 1 172 ? 5.656 -15.703 3.898 1 96.69 172 HIS B CA 1
ATOM 3178 C C . HIS B 1 172 ? 4.629 -15.836 2.779 1 96.69 172 HIS B C 1
ATOM 3180 O O . HIS B 1 172 ? 4.809 -16.641 1.859 1 96.69 172 HIS B O 1
ATOM 3186 N N . GLN B 1 173 ? 3.594 -15.055 2.842 1 96.75 173 GLN B N 1
ATOM 3187 C CA . GLN B 1 173 ? 2.557 -15.078 1.816 1 96.75 173 GLN B CA 1
ATOM 3188 C C . GLN B 1 173 ? 3.094 -14.578 0.478 1 96.75 173 GLN B C 1
ATOM 3190 O O . GLN B 1 173 ? 2.734 -15.102 -0.577 1 96.75 173 GLN B O 1
ATOM 3195 N N . ILE B 1 174 ? 3.982 -13.625 0.552 1 98.38 174 ILE B N 1
ATOM 3196 C CA . ILE B 1 174 ? 4.629 -13.117 -0.652 1 98.38 174 ILE B CA 1
ATOM 3197 C C . ILE B 1 174 ? 5.477 -14.219 -1.287 1 98.38 174 ILE B C 1
ATOM 3199 O O . ILE B 1 174 ? 5.441 -14.414 -2.504 1 98.38 174 ILE B O 1
ATOM 3203 N N . ALA B 1 175 ? 6.172 -14.93 -0.474 1 97 175 ALA B N 1
ATOM 3204 C CA . ALA B 1 175 ? 6.996 -16.031 -0.975 1 97 175 ALA B CA 1
ATOM 3205 C C . ALA B 1 175 ? 6.145 -17.078 -1.681 1 97 175 ALA B C 1
ATOM 3207 O O . ALA B 1 175 ? 6.527 -17.594 -2.73 1 97 175 ALA B O 1
ATOM 3208 N N . GLU B 1 176 ? 5.008 -17.344 -1.128 1 93.25 176 GLU B N 1
ATOM 3209 C CA . GLU B 1 176 ? 4.09 -18.297 -1.75 1 93.25 176 GLU B CA 1
ATOM 3210 C C . GLU B 1 176 ? 3.617 -17.797 -3.113 1 93.25 176 GLU B C 1
ATOM 3212 O O . GLU B 1 176 ? 3.584 -18.547 -4.082 1 93.25 176 GLU B O 1
ATOM 3217 N N . SER B 1 177 ? 3.236 -16.547 -3.143 1 95.94 177 SER B N 1
ATOM 3218 C CA . SER B 1 177 ? 2.771 -15.961 -4.395 1 95.94 177 SER B CA 1
ATOM 3219 C C . SER B 1 177 ? 3.881 -15.945 -5.438 1 95.94 177 SER B C 1
ATOM 3221 O O . SER B 1 177 ? 3.631 -16.188 -6.621 1 95.94 177 SER B O 1
ATOM 3223 N N . ARG B 1 178 ? 5.086 -15.711 -5.027 1 97 178 ARG B N 1
ATOM 3224 C CA . ARG B 1 178 ? 6.258 -15.703 -5.895 1 97 178 ARG B CA 1
ATOM 3225 C C . ARG B 1 178 ? 6.512 -17.094 -6.484 1 97 178 ARG B C 1
ATOM 3227 O O . ARG B 1 178 ? 6.707 -17.234 -7.691 1 97 178 ARG B O 1
ATOM 3234 N N . THR B 1 179 ? 6.492 -18.016 -5.648 1 92.44 179 THR B N 1
ATOM 3235 C CA . THR B 1 179 ? 6.727 -19.391 -6.086 1 92.44 179 THR B CA 1
ATOM 3236 C C . THR B 1 179 ? 5.652 -19.828 -7.078 1 92.44 179 THR B C 1
ATOM 3238 O O . THR B 1 179 ? 5.961 -20.438 -8.102 1 92.44 179 THR B O 1
ATOM 3241 N N . GLU B 1 180 ? 4.414 -19.469 -6.754 1 90.88 180 GLU B N 1
ATOM 3242 C CA . GLU B 1 180 ? 3.295 -19.812 -7.625 1 90.88 180 GLU B CA 1
ATOM 3243 C C . GLU B 1 180 ? 3.479 -19.219 -9.016 1 90.88 180 GLU B C 1
ATOM 3245 O O . GLU B 1 180 ? 3.201 -19.875 -10.023 1 90.88 180 GLU B O 1
ATOM 3250 N N . SER B 1 181 ? 3.924 -18.109 -9.125 1 94.94 181 SER B N 1
ATOM 3251 C CA . SER B 1 181 ? 4.102 -17.422 -10.398 1 94.94 181 SER B CA 1
ATOM 3252 C C . SER B 1 181 ? 5.305 -17.953 -11.156 1 94.94 181 SER B C 1
ATOM 3254 O O . SER B 1 181 ? 5.203 -18.281 -12.344 1 94.94 181 SER B O 1
ATOM 3256 N N . LEU B 1 182 ? 6.383 -18.188 -10.469 1 94.94 182 LEU B N 1
ATOM 3257 C CA . LEU B 1 182 ? 7.656 -18.484 -11.117 1 94.94 182 LEU B CA 1
ATOM 3258 C C . LEU B 1 182 ? 7.691 -19.938 -11.602 1 94.94 182 LEU B C 1
ATOM 3260 O O . LEU B 1 182 ? 8.516 -20.297 -12.438 1 94.94 182 LEU B O 1
ATOM 3264 N N . ARG B 1 183 ? 6.82 -20.688 -11.094 1 85.88 183 ARG B N 1
ATOM 3265 C CA . ARG B 1 183 ? 6.793 -22.094 -11.516 1 85.88 183 ARG B CA 1
ATOM 3266 C C . ARG B 1 183 ? 6.18 -22.234 -12.906 1 85.88 183 ARG B C 1
ATOM 3268 O O . ARG B 1 183 ? 6.273 -23.297 -13.523 1 85.88 183 ARG B O 1
ATOM 3275 N N . GLN B 1 184 ? 5.523 -21.219 -13.367 1 85.31 184 GLN B N 1
ATOM 3276 C CA . GLN B 1 184 ? 4.887 -21.281 -14.68 1 85.31 184 GLN B CA 1
ATOM 3277 C C . GLN B 1 184 ? 5.926 -21.281 -15.797 1 85.31 184 GLN B C 1
ATOM 3279 O O . GLN B 1 184 ? 6.957 -20.609 -15.695 1 85.31 184 GLN B O 1
ATOM 3284 N N . PRO B 1 185 ? 5.613 -22.062 -16.844 1 83.81 185 PRO B N 1
ATOM 3285 C CA . PRO B 1 185 ? 6.543 -22.109 -17.969 1 83.81 185 PRO B CA 1
ATOM 3286 C C . PRO B 1 185 ? 6.824 -20.719 -18.547 1 83.81 185 PRO B C 1
ATOM 3288 O O . PRO B 1 185 ? 5.895 -19.953 -18.797 1 83.81 185 PRO B O 1
ATOM 3291 N N . GLY B 1 186 ? 8.156 -20.391 -18.766 1 89.81 186 GLY B N 1
ATOM 3292 C CA . GLY B 1 186 ? 8.578 -19.141 -19.375 1 89.81 186 GLY B CA 1
ATOM 3293 C C . GLY B 1 186 ? 8.562 -17.969 -18.422 1 89.81 186 GLY B C 1
ATOM 3294 O O . GLY B 1 186 ? 9.07 -16.891 -18.75 1 89.81 186 GLY B O 1
ATOM 3295 N N . ARG B 1 187 ? 8.039 -18.172 -17.297 1 94.94 187 ARG B N 1
ATOM 3296 C CA . ARG B 1 187 ? 7.816 -17.062 -16.375 1 94.94 187 ARG B CA 1
ATOM 3297 C C . ARG B 1 187 ? 9.133 -16.562 -15.797 1 94.94 187 ARG B C 1
ATOM 3299 O O . ARG B 1 187 ? 9.328 -15.359 -15.633 1 94.94 187 ARG B O 1
ATOM 3306 N N . PRO B 1 188 ? 10.062 -17.422 -15.5 1 97.19 188 PRO B N 1
ATOM 3307 C CA . PRO B 1 188 ? 11.312 -16.938 -14.914 1 97.19 188 PRO B CA 1
ATOM 3308 C C . PRO B 1 188 ? 12.023 -15.922 -15.805 1 97.19 188 PRO B C 1
ATOM 3310 O O . PRO B 1 188 ? 12.422 -14.859 -15.32 1 97.19 188 PRO B O 1
ATOM 3313 N N . GLY B 1 189 ? 12.109 -16.203 -17.078 1 98 189 GLY B N 1
ATOM 3314 C CA . GLY B 1 189 ? 12.734 -15.266 -17.984 1 98 189 GLY B CA 1
ATOM 3315 C C . GLY B 1 189 ? 11.977 -13.953 -18.094 1 98 189 GLY B C 1
ATOM 3316 O O . GLY B 1 189 ? 12.578 -12.875 -18.078 1 98 189 GLY B O 1
ATOM 3317 N N . ARG B 1 190 ? 10.711 -14.086 -18.234 1 98.19 190 ARG B N 1
ATOM 3318 C CA . ARG B 1 190 ? 9.867 -12.898 -18.328 1 98.19 190 ARG B CA 1
ATOM 3319 C C . ARG B 1 190 ? 9.977 -12.047 -17.062 1 98.19 190 ARG B C 1
ATOM 3321 O O . ARG B 1 190 ? 10.062 -10.82 -17.141 1 98.19 190 ARG B O 1
ATOM 3328 N N . SER B 1 191 ? 9.93 -12.695 -15.969 1 98.69 191 SER B N 1
ATOM 3329 C CA . SER B 1 191 ? 10.062 -12.008 -14.688 1 98.69 191 SER B CA 1
ATOM 3330 C C . SER B 1 191 ? 11.406 -11.289 -14.578 1 98.69 191 SER B C 1
ATOM 3332 O O . SER B 1 191 ? 11.469 -10.148 -14.133 1 98.69 191 SER B O 1
ATOM 3334 N N . LEU B 1 192 ? 12.477 -11.953 -14.977 1 98.88 192 LEU B N 1
ATOM 3335 C CA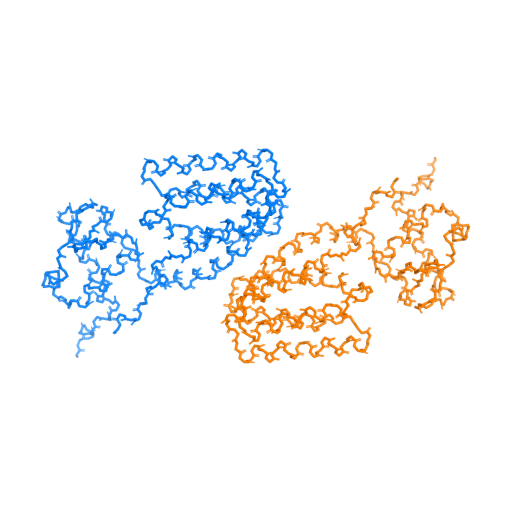 . LEU B 1 192 ? 13.797 -11.336 -14.953 1 98.88 192 LEU B CA 1
ATOM 3336 C C . LEU B 1 192 ? 13.82 -10.078 -15.812 1 98.88 192 LEU B C 1
ATOM 3338 O O . LEU B 1 192 ? 14.352 -9.047 -15.391 1 98.88 192 LEU B O 1
ATOM 3342 N N . ALA B 1 193 ? 13.266 -10.148 -16.969 1 98.88 193 ALA B N 1
ATOM 3343 C CA . ALA B 1 193 ? 13.203 -8.992 -17.859 1 98.88 193 ALA B CA 1
ATOM 3344 C C . ALA B 1 193 ? 12.43 -7.844 -17.203 1 98.88 193 ALA B C 1
ATOM 3346 O O . ALA B 1 193 ? 12.828 -6.684 -17.312 1 98.88 193 ALA B O 1
ATOM 3347 N N . GLN B 1 194 ? 11.383 -8.164 -16.578 1 98.88 194 GLN B N 1
ATOM 3348 C CA . GLN B 1 194 ? 10.57 -7.148 -15.914 1 98.88 194 GLN B CA 1
ATOM 3349 C C . GLN B 1 194 ? 11.312 -6.527 -14.742 1 98.88 194 GLN B C 1
ATOM 3351 O O . GLN B 1 194 ? 11.211 -5.32 -14.508 1 98.88 194 GLN B O 1
ATOM 3356 N N . HIS B 1 195 ? 12.047 -7.336 -13.984 1 98.94 195 HIS B N 1
ATOM 3357 C CA . HIS B 1 195 ? 12.852 -6.793 -12.898 1 98.94 195 HIS B CA 1
ATOM 3358 C C . HIS B 1 195 ? 13.93 -5.855 -13.43 1 98.94 195 HIS B C 1
ATOM 3360 O O . HIS B 1 195 ? 14.219 -4.82 -12.82 1 98.94 195 HIS B O 1
ATOM 3366 N N . ARG B 1 196 ? 14.484 -6.188 -14.531 1 98.94 196 ARG B N 1
ATOM 3367 C CA . ARG B 1 196 ? 15.492 -5.328 -15.141 1 98.94 196 ARG B CA 1
ATOM 3368 C C . ARG B 1 196 ? 14.891 -3.979 -15.531 1 98.94 196 ARG B C 1
ATOM 3370 O O . ARG B 1 196 ? 15.539 -2.939 -15.375 1 98.94 196 ARG B O 1
ATOM 3377 N N . ALA B 1 197 ? 13.703 -4.023 -16.031 1 98.94 197 ALA B N 1
ATOM 3378 C CA . ALA B 1 197 ? 13.016 -2.779 -16.375 1 98.94 197 ALA B CA 1
ATOM 3379 C C . ALA B 1 197 ? 12.812 -1.909 -15.133 1 98.94 197 ALA B C 1
ATOM 3381 O O . ALA B 1 197 ? 12.953 -0.686 -15.195 1 98.94 197 ALA B O 1
ATOM 3382 N N . ILE B 1 198 ? 12.461 -2.502 -14.008 1 98.94 198 ILE B N 1
ATOM 3383 C CA . ILE B 1 198 ? 12.297 -1.781 -12.75 1 98.94 198 ILE B CA 1
ATOM 3384 C C . ILE B 1 198 ? 13.633 -1.163 -12.328 1 98.94 198 ILE B C 1
ATOM 3386 O O . ILE B 1 198 ? 13.695 0.023 -12 1 98.94 198 ILE B O 1
ATOM 3390 N N . LEU B 1 199 ? 14.68 -1.996 -12.367 1 98.94 199 LEU B N 1
ATOM 3391 C CA . LEU B 1 199 ? 16 -1.508 -11.992 1 98.94 199 LEU B CA 1
ATOM 3392 C C . LEU B 1 199 ? 16.422 -0.328 -12.867 1 98.94 199 LEU B C 1
ATOM 3394 O O . LEU B 1 199 ? 16.969 0.658 -12.367 1 98.94 199 LEU B O 1
ATOM 3398 N N . ASP B 1 200 ? 16.203 -0.451 -14.164 1 98.94 200 ASP B N 1
ATOM 3399 C CA . ASP B 1 200 ? 16.562 0.618 -15.094 1 98.94 200 ASP B CA 1
ATOM 3400 C C . ASP B 1 200 ? 15.891 1.933 -14.703 1 98.94 200 ASP B C 1
ATOM 3402 O O . ASP B 1 200 ? 16.531 2.984 -14.688 1 98.94 200 ASP B O 1
ATOM 3406 N N . ALA B 1 201 ? 14.617 1.835 -14.398 1 98.94 201 ALA B N 1
ATOM 3407 C CA . ALA B 1 201 ? 13.867 3.029 -14.016 1 98.94 201 ALA B CA 1
ATOM 3408 C C . ALA B 1 201 ? 14.367 3.584 -12.688 1 98.94 201 ALA B C 1
ATOM 3410 O O . ALA B 1 201 ? 14.469 4.801 -12.516 1 98.94 201 ALA B O 1
ATOM 3411 N N . VAL B 1 202 ? 14.688 2.734 -11.703 1 98.94 202 VAL B N 1
ATOM 3412 C CA . VAL B 1 202 ? 15.219 3.158 -10.406 1 98.94 202 VAL B CA 1
ATOM 3413 C C . VAL B 1 202 ? 16.578 3.809 -10.594 1 98.94 202 VAL B C 1
ATOM 3415 O O . VAL B 1 202 ? 16.859 4.875 -10.031 1 98.94 202 VAL B O 1
ATOM 3418 N N . ALA B 1 203 ? 17.406 3.195 -11.367 1 98.88 203 ALA B N 1
ATOM 3419 C CA . ALA B 1 203 ? 18.75 3.707 -11.633 1 98.88 203 ALA B CA 1
ATOM 3420 C C . ALA B 1 203 ? 18.688 5.086 -12.281 1 98.88 203 ALA B C 1
ATOM 3422 O O . ALA B 1 203 ? 19.5 5.957 -11.984 1 98.88 203 ALA B O 1
ATOM 3423 N N . ALA B 1 204 ? 17.719 5.301 -13.133 1 98.75 204 ALA B N 1
ATOM 3424 C CA . ALA B 1 204 ? 17.578 6.551 -13.875 1 98.75 204 ALA B CA 1
ATOM 3425 C C . ALA B 1 204 ? 16.859 7.602 -13.039 1 98.75 204 ALA B C 1
ATOM 3427 O O . ALA B 1 204 ? 16.609 8.719 -13.508 1 98.75 204 ALA B O 1
ATOM 3428 N N . ARG B 1 205 ? 16.422 7.25 -11.875 1 98.69 205 ARG B N 1
ATOM 3429 C CA . ARG B 1 205 ? 15.695 8.141 -10.969 1 98.69 205 ARG B CA 1
ATOM 3430 C C . ARG B 1 205 ? 14.414 8.648 -11.617 1 98.69 205 ARG B C 1
ATOM 3432 O O . ARG B 1 205 ? 14.156 9.852 -11.648 1 98.69 205 ARG B O 1
ATOM 3439 N N . GLN B 1 206 ? 13.719 7.758 -12.141 1 98.81 206 GLN B N 1
ATOM 3440 C CA . GLN B 1 206 ? 12.414 8.016 -12.742 1 98.81 206 GLN B CA 1
ATOM 3441 C C . GLN B 1 206 ? 11.297 7.359 -11.938 1 98.81 206 GLN B C 1
ATOM 3443 O O . GLN B 1 206 ? 10.852 6.258 -12.266 1 98.81 206 GLN B O 1
ATOM 3448 N N . PRO B 1 207 ? 10.75 8.023 -10.953 1 98.75 207 PRO B N 1
ATOM 3449 C CA . PRO B 1 207 ? 9.82 7.418 -10 1 98.75 207 PRO B CA 1
ATOM 3450 C C . PRO B 1 207 ? 8.539 6.914 -10.664 1 98.75 207 PRO B C 1
ATOM 3452 O O . PRO B 1 207 ? 8.078 5.809 -10.375 1 98.75 207 PRO B O 1
ATOM 3455 N N . ARG B 1 208 ? 7.973 7.695 -11.523 1 98.25 208 ARG B N 1
ATOM 3456 C CA . ARG B 1 208 ? 6.738 7.281 -12.188 1 98.25 208 ARG B CA 1
ATOM 3457 C C . ARG B 1 208 ? 6.957 6.027 -13.023 1 98.25 208 ARG B C 1
ATOM 3459 O O . ARG B 1 208 ? 6.129 5.113 -13.008 1 98.25 208 ARG B O 1
ATOM 3466 N N . GLN B 1 209 ? 8.07 5.984 -13.719 1 98.81 209 GLN B N 1
ATOM 3467 C CA . GLN B 1 209 ? 8.383 4.824 -14.547 1 98.81 209 GLN B CA 1
ATOM 3468 C C . GLN B 1 209 ? 8.68 3.6 -13.688 1 98.81 209 GLN B C 1
ATOM 3470 O O . GLN B 1 209 ? 8.305 2.48 -14.047 1 98.81 209 GLN B O 1
ATOM 3475 N N . ALA B 1 210 ? 9.391 3.799 -12.562 1 98.94 210 ALA B N 1
ATOM 3476 C CA . ALA B 1 210 ? 9.68 2.695 -11.648 1 98.94 210 ALA B CA 1
ATOM 3477 C C . ALA B 1 210 ? 8.391 2.096 -11.094 1 98.94 210 ALA B C 1
ATOM 3479 O O . ALA B 1 210 ? 8.227 0.873 -11.062 1 98.94 210 ALA B O 1
ATOM 3480 N N . ALA B 1 211 ? 7.5 2.955 -10.695 1 98.88 211 ALA B N 1
ATOM 3481 C CA . ALA B 1 211 ? 6.203 2.512 -10.188 1 98.88 211 ALA B CA 1
ATOM 3482 C C . ALA B 1 211 ? 5.434 1.731 -11.25 1 98.88 211 ALA B C 1
ATOM 3484 O O . ALA B 1 211 ? 4.895 0.659 -10.969 1 98.88 211 ALA B O 1
ATOM 3485 N N . ALA B 1 212 ? 5.387 2.244 -12.438 1 98.69 212 ALA B N 1
ATOM 3486 C CA . ALA B 1 212 ? 4.656 1.596 -13.523 1 98.69 212 ALA B CA 1
ATOM 3487 C C . AL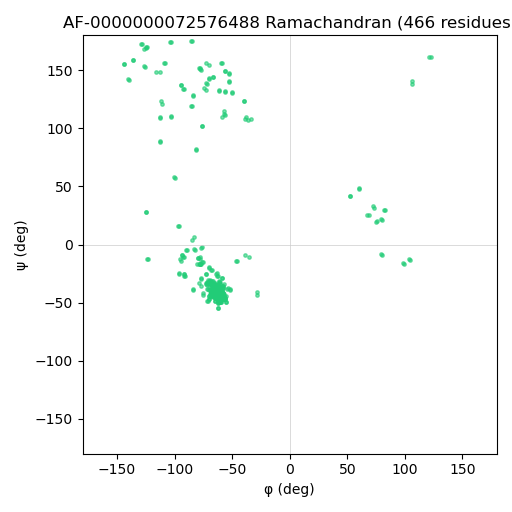A B 1 212 ? 5.262 0.233 -13.852 1 98.69 212 ALA B C 1
ATOM 3489 O O . ALA B 1 212 ? 4.535 -0.734 -14.094 1 98.69 212 ALA B O 1
ATOM 3490 N N . ALA B 1 213 ? 6.562 0.171 -13.906 1 98.88 213 ALA B N 1
ATOM 3491 C CA . ALA B 1 213 ? 7.242 -1.089 -14.188 1 98.88 213 ALA B CA 1
ATOM 3492 C C . ALA B 1 213 ? 6.953 -2.129 -13.117 1 98.88 213 ALA B C 1
ATOM 3494 O O . ALA B 1 213 ? 6.688 -3.293 -13.422 1 98.88 213 ALA B O 1
ATOM 3495 N N . MET B 1 214 ? 6.969 -1.723 -11.859 1 98.94 214 MET B N 1
ATOM 3496 C CA . MET B 1 214 ? 6.688 -2.645 -10.766 1 98.94 214 MET B CA 1
ATOM 3497 C C . MET B 1 214 ? 5.23 -3.098 -10.797 1 98.94 214 MET B C 1
ATOM 3499 O O . MET B 1 214 ? 4.941 -4.277 -10.586 1 98.94 214 MET B O 1
ATOM 3503 N N . ARG B 1 215 ? 4.379 -2.154 -11.047 1 98.69 215 ARG B N 1
ATOM 3504 C CA . ARG B 1 215 ? 2.967 -2.508 -11.141 1 98.69 215 ARG B CA 1
ATOM 3505 C C . ARG B 1 215 ? 2.736 -3.549 -12.234 1 98.69 215 ARG B C 1
ATOM 3507 O O . ARG B 1 215 ? 2.01 -4.523 -12.023 1 98.69 215 ARG B O 1
ATOM 3514 N N . ARG B 1 216 ? 3.336 -3.365 -13.391 1 98.62 216 ARG B N 1
ATOM 3515 C CA . ARG B 1 216 ? 3.236 -4.336 -14.477 1 98.62 216 ARG B CA 1
ATOM 3516 C C . ARG B 1 216 ? 3.76 -5.699 -14.039 1 98.62 216 ARG B C 1
ATOM 3518 O O . ARG B 1 216 ? 3.143 -6.727 -14.328 1 98.62 216 ARG B O 1
ATOM 3525 N N . HIS B 1 217 ? 4.859 -5.73 -13.375 1 98.81 217 HIS B N 1
ATOM 3526 C CA . HIS B 1 217 ? 5.473 -6.965 -12.898 1 98.81 217 HIS B CA 1
ATOM 3527 C C . HIS B 1 217 ? 4.547 -7.703 -11.938 1 98.81 217 HIS B C 1
ATOM 3529 O O . HIS B 1 217 ? 4.297 -8.898 -12.102 1 98.81 217 HIS B O 1
ATOM 3535 N N . VAL B 1 218 ? 4.012 -6.98 -10.953 1 98.75 218 VAL B N 1
ATOM 3536 C CA . VAL B 1 218 ? 3.199 -7.629 -9.922 1 98.75 218 VAL B CA 1
ATOM 3537 C C . VAL B 1 218 ? 1.89 -8.117 -10.539 1 98.75 218 VAL B C 1
ATOM 3539 O O . VAL B 1 218 ? 1.371 -9.172 -10.148 1 98.75 218 VAL B O 1
ATOM 3542 N N . ARG B 1 219 ? 1.383 -7.402 -11.539 1 98.06 219 ARG B N 1
ATOM 3543 C CA . ARG B 1 219 ? 0.183 -7.859 -12.234 1 98.06 219 ARG B CA 1
ATOM 3544 C C . ARG B 1 219 ? 0.463 -9.125 -13.039 1 98.06 219 ARG B C 1
ATOM 3546 O O . ARG B 1 219 ? -0.406 -9.984 -13.172 1 98.06 219 ARG B O 1
ATOM 3553 N N . THR B 1 220 ? 1.688 -9.203 -13.57 1 97.81 220 THR B N 1
ATOM 3554 C CA . THR B 1 220 ? 2.102 -10.445 -14.211 1 97.81 220 THR B CA 1
ATOM 3555 C C . THR B 1 220 ? 2.129 -11.594 -13.203 1 97.81 220 THR B C 1
ATOM 3557 O O . THR B 1 220 ? 1.692 -12.703 -13.508 1 97.81 220 THR B O 1
ATOM 3560 N N . VAL B 1 221 ? 2.627 -11.336 -11.992 1 97.88 221 VAL B N 1
ATOM 3561 C CA . VAL B 1 221 ? 2.717 -12.344 -10.938 1 97.88 221 VAL B CA 1
ATOM 3562 C C . VAL B 1 221 ? 1.326 -12.891 -10.625 1 97.88 221 VAL B C 1
ATOM 3564 O O . VAL B 1 221 ? 1.176 -14.07 -10.289 1 97.88 221 VAL B O 1
ATOM 3567 N N . ALA B 1 222 ? 0.305 -12.094 -10.82 1 96.5 222 ALA B N 1
ATOM 3568 C CA . ALA B 1 222 ? -1.066 -12.453 -10.469 1 96.5 222 ALA B CA 1
ATOM 3569 C C . ALA B 1 222 ? -1.667 -13.398 -11.508 1 96.5 222 ALA B C 1
ATOM 3571 O O . ALA B 1 222 ? -2.707 -14.008 -11.266 1 96.5 222 ALA B O 1
ATOM 3572 N N . LYS B 1 223 ? -1.073 -13.484 -12.656 1 95.19 223 LYS B N 1
ATOM 3573 C CA . LYS B 1 223 ? -1.581 -14.352 -13.719 1 95.19 223 LYS B CA 1
ATOM 3574 C C . LYS B 1 223 ? -1.133 -15.789 -13.508 1 95.19 223 LYS B C 1
ATOM 3576 O O . LYS B 1 223 ? -0.186 -16.25 -14.148 1 95.19 223 LYS B O 1
ATOM 3581 N N . VAL B 1 224 ? -1.867 -16.531 -12.633 1 91.88 224 VAL B N 1
ATOM 3582 C CA . VAL B 1 224 ? -1.528 -17.906 -12.312 1 91.88 224 VAL B CA 1
ATOM 3583 C C . VAL B 1 224 ? -2.744 -18.797 -12.531 1 91.88 224 VAL B C 1
ATOM 3585 O O . VAL B 1 224 ? -3.887 -18.359 -12.383 1 91.88 224 VAL B O 1
ATOM 3588 N N . ARG B 1 225 ? -2.512 -20.047 -12.812 1 86.06 225 ARG B N 1
ATOM 3589 C CA . ARG B 1 225 ? -3.559 -21.016 -13.102 1 86.06 225 ARG B CA 1
ATOM 3590 C C . ARG B 1 225 ? -4.406 -21.297 -11.867 1 86.06 225 ARG B C 1
ATOM 3592 O O . ARG B 1 225 ? -5.602 -21.5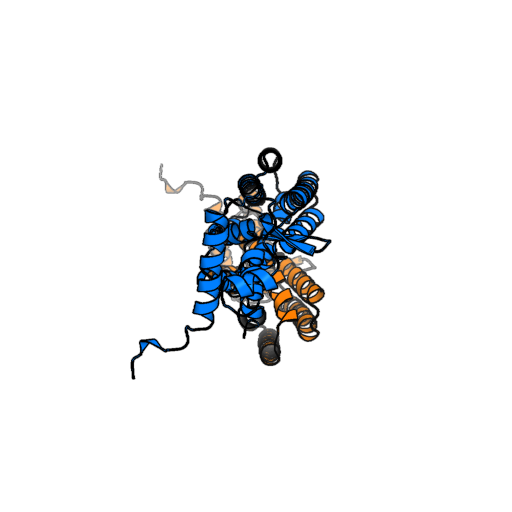78 -11.977 1 86.06 225 ARG B O 1
ATOM 3599 N N . LEU B 1 226 ? -3.768 -21.203 -10.773 1 87 226 LEU B N 1
ATOM 3600 C CA . LEU B 1 226 ? -4.449 -21.484 -9.516 1 87 226 LEU B CA 1
ATOM 3601 C C . LEU B 1 226 ? -5.711 -20.641 -9.375 1 87 226 LEU B C 1
ATOM 3603 O O . LEU B 1 226 ? -6.742 -21.125 -8.906 1 87 226 LEU B O 1
ATOM 3607 N N . LEU B 1 227 ? -5.605 -19.453 -9.82 1 89.44 227 LEU B N 1
ATOM 3608 C CA . LEU B 1 227 ? -6.727 -18.531 -9.648 1 89.44 227 LEU B CA 1
ATOM 3609 C C . LEU B 1 227 ? -7.805 -18.797 -10.688 1 89.44 227 LEU B C 1
ATOM 3611 O O . LEU B 1 227 ? -8.953 -18.375 -10.523 1 89.44 227 LEU B O 1
ATOM 3615 N N . ASP B 1 228 ? -7.492 -19.484 -11.695 1 84.44 228 ASP B N 1
ATOM 3616 C CA . ASP B 1 228 ? -8.461 -19.812 -12.734 1 84.44 228 ASP B CA 1
ATOM 3617 C C . ASP B 1 228 ? -9.102 -21.172 -12.469 1 84.44 228 ASP B C 1
ATOM 3619 O O . ASP B 1 228 ? -10.047 -21.562 -13.148 1 84.44 228 ASP B O 1
ATOM 3623 N N . TRP B 1 229 ? -8.578 -21.859 -11.523 1 80.56 229 TRP B N 1
ATOM 3624 C CA . TRP B 1 229 ? -9.023 -23.203 -11.18 1 80.56 229 TRP B CA 1
ATOM 3625 C C . TRP B 1 229 ? -10.211 -23.156 -10.219 1 80.56 229 TRP B C 1
ATOM 3627 O O . TRP B 1 229 ? -10.188 -22.422 -9.234 1 80.56 229 TRP B O 1
ATOM 3637 N N . ASP B 1 230 ? -11.32 -23.688 -10.633 1 75.75 230 ASP B N 1
ATOM 3638 C CA . ASP B 1 230 ? -12.484 -23.828 -9.758 1 75.75 230 ASP B CA 1
ATOM 3639 C C . ASP B 1 230 ? -12.641 -25.266 -9.273 1 75.75 230 ASP B C 1
ATOM 3641 O O . ASP B 1 230 ? -13.008 -26.156 -10.039 1 75.75 230 ASP B O 1
ATOM 3645 N N . PRO B 1 231 ? -12.406 -25.438 -7.988 1 65.81 231 PRO B N 1
ATOM 3646 C CA . PRO B 1 231 ? -12.516 -26.797 -7.477 1 65.81 231 PRO B CA 1
ATOM 3647 C C . PRO B 1 231 ? -13.93 -27.359 -7.59 1 65.81 231 PRO B C 1
ATOM 3649 O O . PRO B 1 231 ? -14.117 -28.578 -7.598 1 65.81 231 PRO B O 1
ATOM 3652 N N . GLU B 1 232 ? -14.922 -26.375 -7.617 1 61.91 232 GLU B N 1
ATOM 3653 C CA . GLU B 1 232 ? -16.312 -26.812 -7.676 1 61.91 232 GLU B CA 1
ATOM 3654 C C . GLU B 1 232 ? -16.75 -27.109 -9.109 1 61.91 232 GLU B C 1
ATOM 3656 O O . GLU B 1 232 ? -17.766 -27.766 -9.336 1 61.91 232 GLU B O 1
ATOM 3661 N N . ASP B 1 233 ? -16.297 -26.328 -10.016 1 54.97 233 ASP B N 1
ATOM 3662 C CA . ASP B 1 233 ? -16.672 -26.672 -11.391 1 54.97 233 ASP B CA 1
ATOM 3663 C C . ASP B 1 233 ? -16.484 -28.156 -11.656 1 54.97 233 ASP B C 1
ATOM 3665 O O . ASP B 1 233 ? -16.906 -28.672 -12.703 1 54.97 233 ASP B O 1
ATOM 3669 N N . GLU B 1 234 ? -15.844 -28.828 -10.891 1 46.84 234 GLU B N 1
ATOM 3670 C CA . GLU B 1 234 ? -15.531 -30.25 -11 1 46.84 234 GLU B CA 1
ATOM 3671 C C . GLU B 1 234 ? -16.734 -31.109 -10.617 1 46.84 234 GLU B C 1
ATOM 3673 O O . GLU B 1 234 ? -16.703 -32.344 -10.742 1 46.84 234 GLU B O 1
ATOM 3678 N N . ARG B 1 235 ? -17.953 -30.438 -10.148 1 40.84 235 ARG B N 1
ATOM 3679 C CA . ARG B 1 235 ? -19.188 -31.203 -9.945 1 40.84 235 ARG B CA 1
ATOM 3680 C C . ARG B 1 235 ? -19.969 -31.328 -11.25 1 40.84 235 ARG B C 1
ATOM 3682 O O . ARG B 1 235 ? -20.047 -30.391 -12.031 1 40.84 235 ARG B O 1
#

Radius of gyration: 30.38 Å; Cα contacts (8 Å, |Δi|>4): 644; chains: 2; bounding box: 55×97×72 Å

Nearest PDB structures (foldseek):
  9jpl-assembly1_B  TM=8.863E-01  e=6.963E-08  Achromobacter denitrificans NBRC 15125
  6az6-assembly1_A  TM=5.650E-01  e=2.397E-10  Streptococcus agalactiae
  6az6-assembly1_B  TM=5.689E-01  e=9.652E-10  Streptococcus agalactiae
  7u5q-assembly2_B  TM=5.934E-01  e=1.668E-09  Brucella melitensis ATCC 23457
  1hw1-assembly1_A  TM=5.123E-01  e=1.658E-05  Escherichia coli

Solvent-accessible surface area (backbone atoms only — not comparable to full-atom values): 24182 Å² total; per-residue (Å²): 133,73,82,78,72,58,76,67,53,69,70,48,47,36,51,48,51,44,52,50,50,30,48,49,37,62,74,66,63,45,37,52,72,36,72,50,75,56,55,65,56,46,11,63,73,69,72,47,52,50,68,50,42,50,52,34,50,49,53,35,36,52,69,48,33,32,46,76,46,93,93,62,57,42,25,28,62,35,64,56,63,83,73,75,58,63,68,58,50,52,51,48,49,67,48,44,59,37,51,50,53,42,45,40,23,50,48,18,46,27,29,21,36,15,12,72,54,46,48,73,67,35,51,51,46,33,51,52,17,50,51,46,16,50,53,31,38,74,70,74,41,53,21,62,66,16,49,52,43,25,54,50,28,37,40,60,23,26,72,35,67,54,56,45,49,53,52,60,76,41,42,68,61,49,50,51,49,48,53,59,27,32,61,39,88,72,30,35,62,54,50,51,54,40,51,50,52,24,50,51,22,29,75,66,50,31,30,71,56,7,19,51,35,36,37,53,44,48,56,53,45,64,70,39,57,53,76,72,55,56,84,65,74,74,109,132,72,84,81,72,55,76,66,51,70,72,49,47,36,50,48,49,43,52,49,49,30,47,50,36,62,75,67,64,46,37,52,72,36,74,51,75,56,56,66,56,46,12,62,75,69,69,48,52,52,67,49,42,51,52,33,48,48,52,34,36,51,70,47,32,31,44,77,47,94,92,63,57,40,25,28,63,34,66,55,63,82,71,75,58,65,70,58,51,52,50,46,48,68,47,45,60,37,51,50,53,43,45,40,23,50,47,17,45,26,29,22,35,15,11,72,54,45,50,72,69,35,50,52,44,34,51,51,15,49,50,47,16,49,52,32,38,74,70,73,40,53,21,63,66,14,48,53,42,26,54,52,29,37,39,58,22,27,73,35,67,53,55,44,48,55,52,60,74,42,42,69,61,49,50,51,49,49,50,58,28,32,62,39,90,70,30,36,62,54,50,52,53,40,49,49,51,23,48,53,22,29,75,68,51,32,30,71,57,6,20,51,34,37,38,54,43,48,56,53,46,64,68,40,56,50,76,72,56,57,84,64,76,75,108

Sequence (470 aa):
MTDALRPMTKQRLYEQVLERLRQYVADGGLRAGDRLPPERDLAQRLGVSRASVKQAIVVLEVQGLVEARHGGGTYLVRDSLDVEPVEKMVERRRRLPDVLEAREALETKLAELAAERRTEDDLAAMRSALAVMAEEIDRDGHGVEGDRLFHAAVTAAAHSSLLAEFMRSIAHQIAESRTESLRQPGRPGRSLAQHRAILDAVAARQPRQAAAAMRRHVRTVAKVRLLDWDPEDERMTDALRPMTKQRLYEQVLERLRQYVADGGLRAGDRLPPERDLAQRLGVSRASVKQAIVVLEVQGLVEARHGGGTYLVRDSLDVEPVEKMVERRRRLPDVLEAREALETKLAELAAERRTEDDLAAMRSALAVMAEEIDRDGHGVEGDRLFHAAVTAAAHSSLLAEFMRSIAHQIAESRTESLRQPGRPGRSLAQHRAILDAVAARQPRQAAAAMRRHVRTVAKVRLLDWDPEDER

pLDDT: mean 90.01, std 13.17, range [31.12, 98.94]

InterPro domains:
  IPR000524 Transcription regulator HTH, GntR [PF00392] (13-75)
  IPR000524 Transcription regulator HTH, GntR [PR00035] (36-50)
  IPR000524 Transcription regulator HTH, GntR [PR00035] (50-66)
  IPR000524 Transcription regulator HTH, GntR [PS50949] (11-79)
  IPR000524 Transcription regulator HTH, GntR [SM00345] (17-76)
  IPR000524 Transcription regulator HTH, GntR [cd07377] (13-75)
  IPR008920 Transcription regulator FadR/GntR, C-terminal [G3DSA:1.20.120.530] (94-228)
  IPR008920 Transcription regulator FadR/GntR, C-terminal [SSF48008] (96-223)
  IPR011711 GntR, C-terminal [PF07729] (98-219)
  IPR011711 GntR, C-terminal [SM00895] (98-220)
  IPR036388 Winged helix-like DNA-binding domain superfamily [G3DSA:1.10.10.10] (3-76)
  IPR036390 Winged helix DNA-binding domain superfamily [SSF46785] (7-90)

Organism: Streptomyces coelicolor (strain ATCC BAA-471 / A3(2) / M145) (NCBI:txid100226)

Foldseek 3Di:
DDPVPPPQPLLRLLVVLLVVVQVVLVVVQPFFFDFDDDLVVSCVVVVHDSLSSVLNLLQLVLVLQWDFDPVGTIGGRGSGSPHDRVVVLVVLLVCLVVVLVLCLVLLLQLLLLLLQQADPVLLVQLVVLLVQQVVCVVVVHLSLRSVLSNSVSSNVSSVDPVSNVVCVVCVVSVSVLSVQLSSDPPRSVVLSVLSVQLSVCSVVSNSVSNSVSSSVSSVSSSPGSSNVDDPVVSD/DDPVPPPQPLLRLLVVLLVVVQVVLVVVQPFFPDFDDDLVVSCVVVVHDSLSSVLNLLQLVLVLQWDFDPVGTIGGHGSGSPHDRVVVLVVLLVCLVVVLVLCLVLLLQLLLLLLQQADPVLLVQLVVLLVQQVVCVVVVHLSLRSVLSNSVSSNVSSVDPVSNVVCVVCVVSVSVLSVQLSSDPPRSVVLSVLSVQLSVCSVVSNSVSNSVSSSVSSVSSSPGSSNVDDPVVSD

Secondary structure (DSSP, 8-state):
--GGGS---HHHHHHHHHHHHHHHHHHHT--TTPEEPPHHHHHHHHTS-HHHHHHHHHHHHHTTSEEE-TTS-EEESSS---PPPHHHHHHHHHHHHHHHHHHHHHHHHHHHHHHHH--HHHHHHHHHHHHHHHHHHHTT---HHHHHHHHHHHHHHHT-HHHHHHHHHTHHHHHHHHHHHHTSTTHHHHHHHHHHHHHHHHHTT-HHHHHHHHHHHHHHHT--HHHH--SSTT-/--GGGS---HHHHHHHHHHHHHHHHHHHT--TTPEEPPHHHHHHHHTS-HHHHHHHHHHHHHTTSEEE-TTS-EEESSS---PPPHHHHHHHHHHHHHHHHHHHHHHHHHHHHHHHH--HHHHHHHHHHHHHHHHHHHTT---HHHHHHHHHHHHHHHT-HHHHHHHHHTHHHHHHHHHHHHTSTTHHHHHHHHHHHHHHHHHTT-HHHHHHHHHHHHHHHT--HHHH--SSTT-